Protein AF-A0AAJ1TC57-F1 (afdb_monomer)

InterPro domains:
  IPR005135 Endonuclease/exonuclease/phosphatase [PF03372] (143-406)
  IPR036691 Endonuclease/exonuclease/phosphatase superfamily [G3DSA:3.60.10.10] (138-416)
  IPR036691 Endonuclease/exonuclease/phosphatase superfamily [SSF56219] (134-416)

Sequence (417 aa):
MLIRKRILIPVLLLCLCIMSFSMVGHSFAASPYLSTKKQSYSTGEAIQINFNQGPGNAKDWIGIYRKGAANSPSLDWVYVNGSKTASSGATNGSVTLNGVLEAGTYEIRFFADDGYTKISPDISINVTNQKSPAQSSETVKIMSMNTWNGGANVANGLEKIVNAVRLSGADIVGFQEKAEPVTAIAKRLGWYYYQASHDGGVISKYPIVETFEFEGVGASAARVRLPSGQEVMVASAHLDYRVYSPYLAHFDKKSPKDIIANEERSRGVQTTNILNRLNPYLSANIPVFLLGDFNAPSHLDWVEATKNTHQGYVLDWPVSKKIEQAGMIDSYRAIHPDPAADPGNTWSPVYTYDHPWDTSYPKEPQDRIDFIYSKGRAQATDSKVFMVGSPRPYGQHQNNDWPTDHAAVVSSYTINP

Foldseek 3Di:
DDDDDDDDDDDDDDDDDDDDDPPPPPPPQDFKEKDFPAQEAEFQDKGKMKIAQAPFFLQKKKFKDAPPDALPDGQWMAGPVQHPDRDTGDRIDMHITRGGDDWHKMWMFIDPDPDSDGRYDIRIHTYHNDPLVQLAWDKFKEKAEEQAQVLPLAVVSLVLVLVLCVVLVGFKYWYWRDQVSFVVSCVVVVWDWDRAPGTTTMTGNFDFPDWAHLPPLQKIWTWGQDPSRAIEIEIEGDWDLPPQLLCCVPPVVDDLVVSLVVCCVTLLRSLVSVLVVCVVVLPDLHKYKYWYQSSWFALLQQDPLCCVLSVNDRHHTNNNVVCVVSVWDWLVCVAVVDCVVCVQFFQFLAQAQCRHPPPVDRGDRGGRRTTIIIHHQKDWPDKHFDFDDRAYYPPPRRHPSGSDGTTMMMTMITRHD

Mean predicted aligned error: 13.76 Å

Nearest PDB structures (foldseek):
  6j15-assembly2_D  TM=4.892E-01  e=3.644E-03  Homo sapiens
  4pj8-assembly1_D  TM=5.037E-01  e=9.991E-03  Homo sapiens
  7q60-assembly1_A  TM=5.210E-01  e=1.513E-02  Homo sapiens
  7k0x-assembly2_B  TM=3.144E-01  e=4.569E-04  Monodelphis domestica
  2wbj-assembly2_H  TM=4.606E-01  e=1.138E-01  Homo sapiens

Secondary structure (DSSP, 8-state):
-----------------------------PPPEEE-S-SEEETT--EEEEEES----TT-EEEEEETT--SSS-SEEEETTSSSS-----SSEEEEE---PPSEEEEEEEESTT--SB-SPPEEEEEES--TT----EEEEEEEEE-HHHHTTSTTHHHHHHHHHHHHT-SEEEEES-STHHHHHHHHHT-EEEE-SSS-EEEESS-EEEEEEETTTTEEEEEEE-TTS-EEEEEEEE---SS-HHHHHHTS---HHHHHHHHHHTHHHHHHHHHHHHHHHHTTTS-EEEEEE-SS--TTTSSTTTTTTTTT-----HHHHHHHHTT-EEHHHHH---TTT-----B-SSS-TTS-SSTTSSS---B--EEEEEESSEEEEEEEEE-SS-PPPTTSGGG-SS-SSB-EEEEEEEE--

Solvent-accessible surface area (backbone atoms only — not comparable to full-atom values): 22350 Å² total; per-residue (Å²): 139,85,89,86,84,87,82,84,86,87,88,80,92,77,88,86,78,86,75,86,74,82,75,80,76,77,75,74,75,70,71,27,40,69,49,61,94,66,57,67,45,28,54,60,53,69,47,62,36,35,41,36,55,38,95,35,44,29,40,16,31,41,32,34,33,57,60,92,57,66,82,68,78,60,75,37,63,29,23,55,70,49,34,92,63,70,81,43,45,44,35,59,52,64,35,64,46,72,50,76,46,68,61,46,53,30,30,37,41,35,26,50,65,80,46,75,60,71,60,32,72,66,49,72,35,36,29,32,83,48,54,67,76,66,41,59,67,42,78,50,28,40,29,23,36,52,27,46,66,40,7,71,73,13,68,67,8,54,61,32,48,46,46,50,50,60,73,70,61,47,44,33,38,27,33,21,48,45,12,76,47,44,56,62,40,20,63,77,71,73,34,36,69,46,58,40,98,71,52,4,26,41,36,21,75,42,54,68,77,45,77,44,81,41,83,97,33,43,36,33,34,36,34,33,39,44,95,72,67,49,58,34,39,44,31,22,29,46,38,64,66,72,83,48,50,65,52,38,52,69,70,68,62,50,53,72,70,57,44,53,53,52,42,55,71,46,39,30,48,31,46,52,50,46,49,62,72,41,40,74,49,74,74,35,91,36,28,37,35,49,26,22,39,46,55,46,54,37,36,77,52,34,28,83,87,35,10,77,83,50,74,68,42,63,45,83,29,60,50,44,50,53,43,43,74,73,62,33,42,52,33,52,51,73,68,41,73,47,41,70,84,49,59,64,55,15,36,27,58,17,36,30,51,86,36,36,82,57,76,92,43,92,51,27,80,72,38,35,28,52,44,50,28,35,26,59,40,45,40,71,78,43,47,42,73,44,77,46,83,80,55,38,40,63,98,61,30,44,76,28,68,36,28,39,48,43,38,23,38,40,35,34,26,41,36,49,103

Organism: NCBI:txid1553429

pLDDT: mean 90.59, std 16.25, range [32.47, 98.94]

Radius of gyration: 31.99 Å; Cα contacts (8 Å, |Δi|>4): 986; chains: 1; bounding box: 116×62×80 Å

Structure (mmCIF, N/CA/C/O backbone):
data_AF-A0AAJ1TC57-F1
#
_entry.id   AF-A0AAJ1TC57-F1
#
loop_
_atom_site.group_PDB
_atom_site.id
_atom_site.type_symbol
_atom_site.label_atom_id
_atom_site.label_alt_id
_atom_site.label_comp_id
_atom_site.label_asym_id
_atom_site.label_entity_id
_atom_site.label_seq_id
_atom_site.pdbx_PDB_ins_code
_atom_site.Cartn_x
_atom_site.Cartn_y
_atom_site.Cartn_z
_atom_site.occupancy
_atom_site.B_iso_or_equiv
_atom_site.auth_seq_id
_atom_site.auth_comp_id
_atom_site.auth_asym_id
_atom_site.auth_atom_id
_atom_site.pdbx_PDB_model_num
ATOM 1 N N . MET A 1 1 ? -88.601 22.375 -1.814 1.00 38.97 1 MET A N 1
ATOM 2 C CA . MET A 1 1 ? -88.002 21.665 -0.660 1.00 38.97 1 MET A CA 1
ATOM 3 C C . MET A 1 1 ? -86.482 21.731 -0.818 1.00 38.97 1 MET A C 1
ATOM 5 O O . MET A 1 1 ? -86.034 21.603 -1.946 1.00 38.97 1 MET A O 1
ATOM 9 N N . LEU A 1 2 ? -85.742 21.985 0.272 1.00 36.41 2 LEU A N 1
ATOM 10 C CA . LEU A 1 2 ? -84.289 22.286 0.384 1.00 36.41 2 LEU A CA 1
ATOM 11 C C . LEU A 1 2 ? -83.792 23.734 0.142 1.00 36.41 2 LEU A C 1
ATOM 13 O O . LEU A 1 2 ? -83.091 24.065 -0.805 1.00 36.41 2 LEU A O 1
ATOM 17 N N . ILE A 1 3 ? -84.181 24.587 1.092 1.00 37.28 3 ILE A N 1
ATOM 18 C CA . ILE A 1 3 ? -83.366 25.459 1.971 1.00 37.28 3 ILE A CA 1
ATOM 19 C C . ILE A 1 3 ? -81.871 25.667 1.605 1.00 37.28 3 ILE A C 1
ATOM 21 O O . ILE A 1 3 ? -81.042 24.784 1.803 1.00 37.28 3 ILE A O 1
ATOM 25 N N . ARG A 1 4 ? -81.504 26.920 1.288 1.00 37.66 4 ARG A N 1
ATOM 26 C CA . ARG A 1 4 ? -80.210 27.543 1.640 1.00 37.66 4 ARG A CA 1
ATOM 27 C C . ARG A 1 4 ? -80.501 28.782 2.493 1.00 37.66 4 ARG A C 1
ATOM 29 O O . ARG A 1 4 ? -81.059 29.749 1.986 1.00 37.66 4 ARG A O 1
ATOM 36 N N . LYS A 1 5 ? -80.133 28.766 3.778 1.00 37.69 5 LYS A N 1
ATOM 37 C CA . LYS A 1 5 ? -80.146 29.954 4.649 1.00 37.69 5 LYS A CA 1
ATOM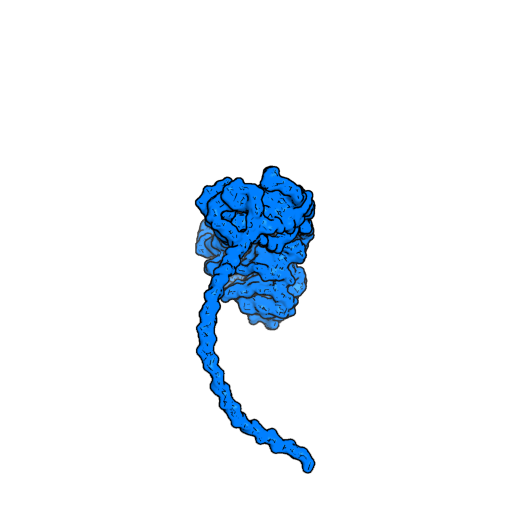 38 C C . LYS A 1 5 ? -78.713 30.450 4.840 1.00 37.69 5 LYS A C 1
ATOM 40 O O . LYS A 1 5 ? -77.884 29.736 5.392 1.00 37.69 5 LYS A O 1
ATOM 45 N N . ARG A 1 6 ? -78.444 31.679 4.396 1.00 43.66 6 ARG A N 1
ATOM 46 C CA . ARG A 1 6 ? -77.379 32.536 4.935 1.00 43.66 6 ARG A CA 1
ATOM 47 C C . ARG A 1 6 ? -78.018 33.399 6.018 1.00 43.66 6 ARG A C 1
ATOM 49 O O . ARG A 1 6 ? -79.058 33.998 5.758 1.00 43.66 6 ARG A O 1
ATOM 56 N N . ILE A 1 7 ? -77.413 33.465 7.198 1.00 38.56 7 ILE A N 1
ATOM 57 C CA . ILE A 1 7 ? -77.763 34.450 8.224 1.00 38.56 7 ILE A CA 1
ATOM 58 C C . ILE A 1 7 ? -76.491 35.222 8.560 1.00 38.56 7 ILE A C 1
ATOM 60 O O . ILE A 1 7 ? -75.453 34.627 8.844 1.00 38.56 7 ILE A O 1
ATOM 64 N N . LEU A 1 8 ? -76.600 36.544 8.430 1.00 36.12 8 LEU A N 1
ATOM 65 C CA . LEU A 1 8 ? -75.604 37.535 8.806 1.00 36.12 8 LEU A CA 1
ATOM 66 C C . LEU A 1 8 ? -75.653 37.816 10.318 1.00 36.12 8 LEU A C 1
ATOM 68 O O . LEU A 1 8 ? -76.685 37.675 10.969 1.00 36.12 8 LEU A O 1
ATOM 72 N N . ILE A 1 9 ? -74.491 38.242 10.798 1.00 39.97 9 ILE A N 1
ATOM 73 C CA . ILE A 1 9 ? -74.049 38.598 12.153 1.00 39.97 9 ILE A CA 1
ATOM 74 C C . ILE A 1 9 ? -74.874 39.756 12.763 1.00 39.97 9 ILE A C 1
ATOM 76 O O . ILE A 1 9 ? -75.404 40.584 12.021 1.00 39.97 9 ILE A O 1
ATOM 80 N N . PRO A 1 10 ? -74.887 39.894 14.104 1.00 38.81 10 PRO A N 1
ATOM 81 C CA . PRO A 1 10 ? -74.367 41.147 14.652 1.00 38.81 10 PRO A CA 1
ATOM 82 C C . PRO A 1 10 ? -73.379 40.967 15.818 1.00 38.81 10 PRO A C 1
ATOM 84 O O . PRO A 1 10 ? -73.418 40.016 16.595 1.00 38.81 10 PRO A O 1
ATOM 87 N N . VAL A 1 11 ? -72.466 41.932 15.858 1.00 40.75 11 VAL A N 1
ATOM 88 C CA . VAL A 1 11 ? -71.322 42.124 16.750 1.00 40.75 11 VAL A CA 1
ATOM 89 C C . VAL A 1 11 ? -71.788 42.563 18.140 1.00 40.75 11 VAL A C 1
ATOM 91 O O . VAL A 1 11 ? -72.642 43.440 18.243 1.00 40.75 11 VAL A O 1
ATOM 94 N N . LEU A 1 12 ? -71.168 42.029 19.198 1.00 34.09 12 LEU A N 1
ATOM 95 C CA . LEU A 1 12 ? -71.231 42.602 20.544 1.00 34.09 12 LEU A CA 1
ATOM 96 C C . LEU A 1 12 ? -69.806 42.794 21.089 1.00 34.09 12 LEU A C 1
ATOM 98 O O . LEU A 1 12 ? -69.028 41.845 21.167 1.00 34.09 12 LEU A O 1
ATOM 102 N N . LEU A 1 13 ? -69.480 44.048 21.418 1.00 38.25 13 LEU A N 1
ATOM 103 C CA . LEU A 1 13 ? -68.258 44.488 22.096 1.00 38.25 13 LEU A CA 1
ATOM 104 C C . LEU A 1 13 ? -68.130 43.821 23.474 1.00 38.25 13 LEU A C 1
ATOM 106 O O . LEU A 1 13 ? -69.089 43.836 24.246 1.00 38.25 13 LEU A O 1
ATOM 110 N N . LEU A 1 14 ? -66.929 43.351 23.826 1.00 35.38 14 LEU A N 1
ATOM 111 C CA . LEU A 1 14 ? -66.587 42.968 25.196 1.00 35.38 14 LEU A CA 1
ATOM 112 C C . LEU A 1 14 ? -65.360 43.759 25.674 1.00 35.38 14 LEU A C 1
ATOM 114 O O . LEU A 1 14 ? -64.296 43.714 25.056 1.00 35.38 14 LEU A O 1
ATOM 118 N N . CYS A 1 15 ? -65.549 44.510 26.762 1.00 33.19 15 CYS A N 1
ATOM 119 C CA . CYS A 1 15 ? -64.542 45.310 27.454 1.00 33.19 15 CYS A CA 1
ATOM 120 C C . CYS A 1 15 ? -63.372 44.458 27.968 1.00 33.19 15 CYS A C 1
ATOM 122 O O . CYS A 1 15 ? -63.565 43.425 28.606 1.00 33.19 15 CYS A O 1
ATOM 124 N N . LEU A 1 16 ? -62.155 44.951 27.737 1.00 32.47 16 LEU A N 1
ATOM 125 C CA . LEU A 1 16 ? -60.902 44.390 28.231 1.00 32.47 16 LEU A CA 1
ATOM 126 C C . LEU A 1 16 ? -60.663 44.860 29.681 1.00 32.47 16 LEU A C 1
ATOM 128 O O . LEU A 1 16 ? -60.354 46.027 29.908 1.00 32.47 16 LEU A O 1
ATOM 132 N N . CYS A 1 17 ? -60.779 43.961 30.661 1.00 32.53 17 CYS A N 1
ATOM 133 C CA . CYS A 1 17 ? -60.208 44.153 31.999 1.00 32.53 17 CYS A CA 1
ATOM 134 C C . CYS A 1 17 ? -58.855 43.435 32.041 1.00 32.53 17 CYS A C 1
ATOM 136 O O . CYS A 1 17 ? -58.798 42.207 32.066 1.00 32.53 17 CYS A O 1
ATOM 138 N N . ILE A 1 18 ? -57.759 44.195 32.032 1.00 38.53 18 ILE A N 1
ATOM 139 C CA . ILE A 1 18 ? -56.409 43.656 32.224 1.00 38.53 18 ILE A CA 1
ATOM 140 C C . ILE A 1 18 ? -56.226 43.404 33.724 1.00 38.53 18 ILE A C 1
ATOM 142 O O . ILE A 1 18 ? -55.980 44.333 34.489 1.00 38.53 18 ILE A O 1
ATOM 146 N N . MET A 1 19 ? -56.357 42.147 34.150 1.00 35.34 19 MET A N 1
ATOM 147 C CA . MET A 1 19 ? -55.805 41.697 35.426 1.00 35.34 19 MET A CA 1
ATOM 148 C C . MET A 1 19 ? -54.345 41.308 35.205 1.00 35.34 19 MET A C 1
ATOM 150 O O . MET A 1 19 ? -54.040 40.305 34.563 1.00 35.34 19 MET A O 1
ATOM 154 N N . SER A 1 20 ? -53.435 42.121 35.732 1.00 37.66 20 SER A N 1
ATOM 155 C CA . SER A 1 20 ? -52.014 41.807 35.824 1.00 37.66 20 SER A CA 1
ATOM 156 C C . SER A 1 20 ? -51.810 40.651 36.807 1.00 37.66 20 SER A C 1
ATOM 158 O O . SER A 1 20 ? -51.774 40.853 38.020 1.00 37.66 20 SER A O 1
ATOM 160 N N . PHE A 1 21 ? -51.689 39.432 36.283 1.00 35.97 21 PHE A N 1
ATOM 161 C CA . PHE A 1 21 ? -51.152 38.296 37.024 1.00 35.97 21 PHE A CA 1
ATOM 162 C C . PHE A 1 21 ? -49.625 38.407 37.023 1.00 35.97 21 PHE A C 1
ATOM 164 O O . PHE A 1 21 ? -48.978 38.177 36.001 1.00 35.97 21 PHE A O 1
ATOM 171 N N . SER A 1 22 ? -49.035 38.755 38.166 1.00 39.66 22 SER A N 1
ATOM 172 C CA . SER A 1 22 ? -47.606 38.547 38.392 1.00 39.66 22 SER A CA 1
ATOM 173 C C . SER A 1 22 ? -47.352 37.041 38.446 1.00 39.66 22 SER A C 1
ATOM 175 O O . SER A 1 22 ? -47.499 36.417 39.496 1.00 39.66 22 SER A O 1
ATOM 177 N N . MET A 1 23 ? -46.999 36.430 37.312 1.00 36.94 23 MET A N 1
ATOM 178 C CA . MET A 1 23 ? -46.372 35.113 37.335 1.00 36.94 23 MET A CA 1
ATOM 179 C C . MET A 1 23 ? -45.005 35.272 37.993 1.00 36.94 23 MET A C 1
ATOM 181 O O . MET A 1 23 ? -44.062 35.773 37.384 1.00 36.94 23 MET A O 1
ATOM 185 N N . VAL A 1 24 ? -44.892 34.834 39.244 1.00 40.16 24 VAL A N 1
ATOM 186 C CA . VAL A 1 24 ? -43.593 34.483 39.812 1.00 40.16 24 VAL A CA 1
ATOM 187 C C . VAL A 1 24 ? -43.104 33.281 39.011 1.00 40.16 24 VAL A C 1
ATOM 189 O O . VAL A 1 24 ? -43.486 32.141 39.279 1.00 40.16 24 VAL A O 1
ATOM 192 N N . GLY A 1 25 ? -42.307 33.550 37.979 1.00 34.84 25 GLY A N 1
ATOM 193 C CA . GLY A 1 25 ? -41.521 32.533 37.305 1.00 34.84 25 GLY A CA 1
ATOM 194 C C . GLY A 1 25 ? -40.562 31.940 38.324 1.00 34.84 25 GLY A C 1
ATOM 195 O O . GLY A 1 25 ? -39.490 32.486 38.566 1.00 34.84 25 GLY A O 1
ATOM 196 N N . HIS A 1 26 ? -40.957 30.836 38.953 1.00 35.66 26 HIS A N 1
ATOM 197 C CA . HIS A 1 26 ? -40.006 29.977 39.633 1.00 35.66 26 HIS A CA 1
ATOM 198 C C . HIS A 1 26 ? -39.136 29.377 38.532 1.00 35.66 26 HIS A C 1
ATOM 200 O O . HIS A 1 26 ? -39.525 28.419 37.866 1.00 35.66 26 HIS A O 1
ATOM 206 N N . SER A 1 27 ? -37.979 29.992 38.287 1.00 39.09 27 SER A N 1
ATOM 207 C CA . SER A 1 27 ? -36.900 29.334 37.566 1.00 39.09 27 SER A CA 1
ATOM 208 C C . SER A 1 27 ? -36.564 28.079 38.361 1.00 39.09 27 SER A C 1
ATOM 210 O O . SER A 1 27 ? -35.927 28.166 39.410 1.00 39.09 27 SER A O 1
ATOM 212 N N . PHE A 1 28 ? -37.016 26.915 37.899 1.00 43.03 28 PHE A N 1
ATOM 213 C CA . PHE A 1 28 ? -36.450 25.660 38.363 1.00 43.03 28 PHE A CA 1
ATOM 214 C C . PHE A 1 28 ? -34.980 25.696 37.956 1.00 43.03 28 PHE A C 1
ATOM 216 O O . PHE A 1 28 ? -34.660 25.578 36.773 1.00 43.03 28 PHE A O 1
ATOM 223 N N . ALA A 1 29 ? -34.086 25.943 38.915 1.00 55.50 29 ALA A N 1
ATOM 224 C CA . ALA A 1 29 ? -32.670 25.714 38.697 1.00 55.50 29 ALA A CA 1
ATOM 225 C C . ALA A 1 29 ? -32.538 24.253 38.259 1.00 55.50 29 ALA A C 1
ATOM 227 O O . ALA A 1 29 ? -32.928 23.336 38.988 1.00 55.50 29 ALA A O 1
ATOM 228 N N . ALA A 1 30 ? -32.110 24.051 37.018 1.00 70.25 30 ALA A N 1
ATOM 229 C CA . ALA A 1 30 ? -32.010 22.724 36.450 1.00 70.25 30 ALA A CA 1
ATOM 230 C C . ALA A 1 30 ? -30.988 21.916 37.271 1.00 70.25 30 ALA A C 1
ATOM 232 O O . ALA A 1 30 ? -29.921 22.426 37.614 1.00 70.25 30 ALA A O 1
ATOM 233 N N . SER A 1 31 ? -31.375 20.715 37.701 1.00 86.06 31 SER A N 1
ATOM 234 C CA . SER A 1 31 ? -30.607 19.941 38.681 1.00 86.06 31 SER A CA 1
ATOM 235 C C . SER A 1 31 ? -29.392 19.263 38.037 1.00 86.06 31 SER A C 1
ATOM 237 O O . SER A 1 31 ? -29.520 18.777 36.911 1.00 86.06 31 SER A O 1
ATOM 239 N N . PRO A 1 32 ? -28.247 19.158 38.742 1.00 96.06 32 PRO A N 1
ATOM 240 C CA . PRO A 1 32 ? -27.072 18.477 38.216 1.00 96.06 32 PRO A CA 1
ATOM 241 C C . PRO A 1 32 ? -27.386 17.048 37.772 1.00 96.06 32 PRO A C 1
ATOM 243 O O . PRO A 1 32 ? -28.088 16.300 38.461 1.00 96.06 32 PRO A O 1
ATOM 246 N N . TYR A 1 33 ? -26.821 16.637 36.641 1.00 95.50 33 TYR A N 1
ATOM 247 C CA . TYR A 1 33 ? -26.946 15.266 36.162 1.00 95.50 33 TYR A CA 1
ATOM 248 C C . TYR A 1 33 ? -25.698 14.799 35.423 1.00 95.50 33 TYR A C 1
ATOM 250 O O . TYR A 1 33 ? -24.926 15.583 34.863 1.00 95.50 33 TYR A O 1
ATOM 258 N N . LEU A 1 34 ? -25.527 13.481 35.415 1.00 97.00 34 LEU A N 1
ATOM 259 C CA . LEU A 1 34 ? -24.469 12.797 34.695 1.00 97.00 34 LEU A CA 1
ATOM 260 C C . LEU A 1 34 ? -25.053 12.068 33.477 1.00 97.00 34 LEU A C 1
ATOM 262 O O . LEU A 1 34 ? -26.206 11.637 33.488 1.00 97.00 34 LEU A O 1
ATOM 266 N N . SER A 1 35 ? -24.239 11.853 32.444 1.00 93.44 35 SER A N 1
ATOM 267 C CA . SER A 1 35 ? -24.543 10.906 31.362 1.00 93.44 35 SER A CA 1
ATOM 268 C C . SER A 1 35 ? -23.292 10.178 30.869 1.00 93.44 35 SER A C 1
ATOM 270 O O . SER A 1 35 ? -22.166 10.643 31.045 1.00 93.44 35 SER A O 1
ATOM 272 N N . THR A 1 36 ? -23.494 9.027 30.231 1.00 91.06 36 THR A N 1
ATOM 273 C CA . THR A 1 36 ? -22.438 8.239 29.588 1.00 91.06 36 THR A CA 1
ATOM 274 C C . THR A 1 36 ? -22.924 7.684 28.251 1.00 91.06 36 THR A C 1
ATOM 276 O O . THR A 1 36 ? -24.117 7.448 28.065 1.00 91.06 36 THR A O 1
ATOM 279 N N . LYS A 1 37 ? -21.995 7.459 27.316 1.00 84.38 37 LYS A N 1
ATOM 280 C CA . LYS A 1 37 ? -22.277 6.838 26.012 1.00 84.38 37 LYS A CA 1
ATOM 281 C C . LYS A 1 37 ? -22.441 5.316 26.092 1.00 84.38 37 LYS A C 1
ATOM 283 O O . LYS A 1 37 ? -23.010 4.732 25.176 1.00 84.38 37 LYS A O 1
ATOM 288 N N . LYS A 1 38 ? -21.920 4.671 27.143 1.00 83.56 38 LYS A N 1
ATOM 289 C CA . LYS A 1 38 ? -21.912 3.209 27.309 1.00 83.56 38 LYS A CA 1
ATOM 290 C C . LYS A 1 38 ? -22.378 2.826 28.713 1.00 83.56 38 LYS A C 1
ATOM 292 O O . LYS A 1 38 ? -22.024 3.486 29.680 1.00 83.56 38 LYS A O 1
ATOM 297 N N . GLN A 1 39 ? -23.137 1.737 28.830 1.00 86.94 39 GLN A N 1
ATOM 298 C CA . GLN A 1 39 ? -23.565 1.175 30.125 1.00 86.94 39 GLN A CA 1
ATOM 299 C C . GLN A 1 39 ? -22.791 -0.092 30.524 1.00 86.94 39 GLN A C 1
ATOM 301 O O . GLN A 1 39 ? -22.949 -0.575 31.645 1.00 86.94 39 GLN A O 1
ATOM 306 N N . SER A 1 40 ? -21.933 -0.604 29.638 1.00 88.94 40 SER A N 1
ATOM 307 C CA . SER A 1 40 ? -21.059 -1.751 29.887 1.00 88.94 40 SER A CA 1
ATOM 308 C C . SER A 1 40 ? -19.637 -1.444 29.423 1.00 88.94 40 SER A C 1
ATOM 310 O O . SER A 1 40 ? -19.459 -0.894 28.336 1.00 88.94 40 SER A O 1
ATOM 312 N N . TYR A 1 41 ? -18.657 -1.820 30.242 1.00 87.81 41 TYR A N 1
ATOM 313 C CA . TYR A 1 41 ? -17.227 -1.589 30.045 1.00 87.81 41 TYR A CA 1
ATOM 314 C C . TYR A 1 41 ? -16.429 -2.867 30.316 1.00 87.81 41 TYR A C 1
ATOM 316 O O . TYR A 1 41 ? -16.856 -3.751 31.069 1.00 87.81 41 TYR A O 1
ATOM 324 N N . SER A 1 42 ? -15.248 -2.949 29.719 1.00 82.56 42 SER A N 1
ATOM 325 C CA . SER A 1 42 ? -14.271 -4.000 30.021 1.00 82.56 42 SER A CA 1
ATOM 326 C C . SER A 1 42 ? -13.428 -3.625 31.242 1.00 82.56 42 SER A C 1
ATOM 328 O O . SER A 1 42 ? -13.181 -2.442 31.484 1.00 82.56 42 SER A O 1
ATOM 330 N N . THR A 1 43 ? -12.917 -4.604 31.992 1.00 82.31 43 THR A N 1
ATOM 331 C CA . THR A 1 43 ? -11.880 -4.343 33.008 1.00 82.31 43 THR A CA 1
ATOM 332 C C . THR A 1 43 ? -10.706 -3.565 32.393 1.00 82.31 43 THR A C 1
ATOM 334 O O . THR A 1 43 ? -10.106 -4.011 31.416 1.00 82.31 43 THR A O 1
ATOM 337 N N . GLY A 1 44 ? -10.387 -2.396 32.963 1.00 78.69 44 GLY A N 1
ATOM 338 C CA . GLY A 1 44 ? -9.315 -1.504 32.497 1.00 78.69 44 GLY A CA 1
ATOM 339 C C . GLY A 1 44 ? -9.692 -0.548 31.354 1.00 78.69 44 GLY A C 1
ATOM 340 O O . GLY A 1 44 ? -8.861 0.266 30.960 1.00 78.69 44 GLY A O 1
ATOM 341 N N . GLU A 1 45 ? -10.918 -0.610 30.821 1.00 83.75 45 GLU A N 1
ATOM 342 C CA . GLU A 1 45 ? -11.420 0.385 29.866 1.00 83.75 45 GLU A CA 1
ATOM 343 C C . GLU A 1 45 ? -11.683 1.721 30.577 1.00 83.75 45 GLU A C 1
ATOM 345 O O . GLU A 1 45 ? -12.346 1.762 31.612 1.00 83.75 45 GLU A O 1
ATOM 350 N N . ALA A 1 46 ? -11.189 2.821 30.005 1.00 88.75 46 ALA A N 1
ATOM 351 C CA . ALA A 1 46 ? -11.422 4.158 30.538 1.00 88.75 46 ALA A CA 1
ATOM 352 C C . ALA A 1 46 ? -12.902 4.564 30.410 1.00 88.75 46 ALA A C 1
ATOM 354 O O . ALA A 1 46 ? -13.532 4.405 29.360 1.00 88.75 46 ALA A O 1
ATOM 355 N N . ILE A 1 47 ? -13.459 5.133 31.478 1.00 93.69 47 ILE A N 1
ATOM 356 C CA . ILE A 1 47 ? -14.879 5.478 31.573 1.00 93.69 47 ILE A CA 1
ATOM 357 C C . ILE A 1 47 ? -15.036 6.992 31.407 1.00 93.69 47 ILE A C 1
ATOM 359 O O . ILE A 1 47 ? -14.736 7.762 32.320 1.00 93.69 47 ILE A O 1
ATOM 363 N N . GLN A 1 48 ? -15.524 7.423 30.239 1.00 94.94 48 GLN A N 1
ATOM 364 C CA . GLN A 1 48 ? -15.848 8.827 29.964 1.00 94.94 48 GLN A CA 1
ATOM 365 C C . GLN A 1 48 ? -17.252 9.180 30.468 1.00 94.94 48 GLN A C 1
ATOM 367 O O . GLN A 1 48 ? -18.231 8.548 30.064 1.00 94.94 48 GLN A O 1
ATOM 372 N N . ILE A 1 49 ? -17.349 10.229 31.286 1.00 97.25 49 ILE A N 1
ATOM 373 C CA . ILE A 1 49 ? -18.590 10.721 31.892 1.00 97.25 49 ILE A CA 1
ATOM 374 C C . ILE A 1 49 ? -18.789 12.184 31.548 1.00 97.25 49 ILE A C 1
ATOM 376 O O . ILE A 1 49 ? -17.871 12.987 31.680 1.00 97.25 49 ILE A O 1
ATOM 380 N N . ASN A 1 50 ? -19.999 12.537 31.131 1.00 97.19 50 ASN A N 1
ATOM 381 C CA . ASN A 1 50 ? -20.401 13.923 30.949 1.00 97.19 50 ASN A CA 1
ATOM 382 C C . ASN A 1 50 ? -21.164 14.384 32.184 1.00 97.19 50 ASN A C 1
ATOM 384 O O . ASN A 1 50 ? -22.069 13.683 32.641 1.00 97.19 50 ASN A O 1
ATOM 388 N N . PHE A 1 51 ? -20.843 15.570 32.680 1.00 97.06 51 PHE A N 1
ATOM 389 C CA . PHE A 1 51 ? -21.580 16.232 33.747 1.00 97.06 51 PHE A CA 1
ATOM 390 C C . PHE A 1 51 ? -22.188 17.519 33.215 1.00 97.06 51 PHE A C 1
ATOM 392 O O . PHE A 1 51 ? -21.594 18.206 32.384 1.00 97.06 51 PHE A O 1
ATOM 399 N N . ASN A 1 52 ? -23.389 17.828 33.685 1.00 96.56 52 ASN A N 1
ATOM 400 C CA . ASN A 1 52 ? -24.125 19.006 33.269 1.00 96.56 52 ASN A CA 1
ATOM 401 C C . ASN A 1 52 ? -24.788 19.653 34.477 1.00 96.56 52 ASN A C 1
ATOM 403 O O . ASN A 1 52 ? -25.202 18.959 35.409 1.00 96.56 52 ASN A O 1
ATOM 407 N N . GLN A 1 53 ? -24.917 20.976 34.416 1.00 95.50 53 GLN A N 1
ATOM 408 C CA . GLN A 1 53 ? -25.598 21.796 35.418 1.00 95.50 53 GLN A CA 1
ATOM 409 C C . GLN A 1 53 ? -25.048 21.600 36.843 1.00 95.50 53 GLN A C 1
ATOM 411 O O . GLN A 1 53 ? -25.776 21.738 37.819 1.00 95.50 53 GLN A O 1
ATOM 416 N N . GLY A 1 54 ? -23.758 21.269 36.962 1.00 94.31 54 GLY A N 1
ATOM 417 C CA . GLY A 1 54 ? -23.055 21.192 38.238 1.00 94.31 54 GLY A CA 1
ATOM 418 C C . GLY A 1 54 ? -22.882 22.574 38.890 1.00 94.31 54 GLY A C 1
ATOM 419 O O . GLY A 1 54 ? -22.973 23.586 38.190 1.00 94.31 54 GLY A O 1
ATOM 420 N N . PRO A 1 55 ? -22.601 22.638 40.204 1.00 95.12 55 PRO A N 1
ATOM 421 C CA . PRO A 1 55 ? -22.418 23.896 40.936 1.00 95.12 55 PRO A CA 1
ATOM 422 C C . PRO A 1 55 ? -21.279 24.771 40.397 1.00 95.12 55 PRO A C 1
ATOM 424 O O . PRO A 1 55 ? -21.361 25.995 40.460 1.00 95.12 55 PRO A O 1
ATOM 427 N N . GLY A 1 56 ? -20.240 24.151 39.830 1.00 94.31 56 GLY A N 1
ATOM 428 C CA . GLY A 1 56 ? -19.120 24.852 39.214 1.00 94.31 56 GLY A CA 1
ATOM 429 C C . GLY A 1 56 ? -18.001 25.202 40.188 1.00 94.31 56 GLY A C 1
ATOM 430 O O . GLY A 1 56 ? -17.188 26.070 39.874 1.00 94.31 56 GLY A O 1
ATOM 431 N N . ASN A 1 57 ? -17.919 24.536 41.343 1.00 97.12 57 ASN A N 1
ATOM 432 C CA . ASN A 1 57 ? -16.784 24.699 42.248 1.00 97.12 57 ASN A CA 1
ATOM 433 C C . ASN A 1 57 ? -15.567 23.946 41.698 1.00 97.12 57 ASN A C 1
ATOM 435 O O . ASN A 1 57 ? -15.693 22.887 41.084 1.00 97.12 57 ASN A O 1
ATOM 439 N N . ALA A 1 58 ? -14.358 24.442 41.977 1.00 96.31 58 ALA A N 1
ATOM 440 C CA . ALA A 1 58 ? -13.119 23.756 41.584 1.00 96.31 58 ALA A CA 1
ATOM 441 C C . ALA A 1 58 ? -12.950 22.374 42.234 1.00 96.31 58 ALA A C 1
ATOM 443 O O . ALA A 1 58 ? -12.199 21.539 41.733 1.00 96.31 58 ALA A O 1
ATOM 444 N N . LYS A 1 59 ? -13.654 22.159 43.346 1.00 97.56 59 LYS A N 1
ATOM 445 C CA . LYS A 1 59 ? -13.648 20.945 44.158 1.00 97.56 59 LYS A CA 1
ATOM 446 C C . LYS A 1 59 ? -14.881 20.065 43.946 1.00 97.56 59 LYS A C 1
ATOM 448 O O . LYS A 1 59 ? -15.078 19.109 44.686 1.00 97.56 59 LYS A O 1
ATOM 453 N N . ASP A 1 60 ? -15.722 20.363 42.956 1.00 98.06 60 ASP A N 1
ATOM 454 C CA . ASP A 1 60 ? -16.762 19.421 42.539 1.00 98.06 60 ASP A CA 1
ATOM 455 C C . ASP A 1 60 ? -16.091 18.190 41.920 1.00 98.06 60 ASP A C 1
ATOM 457 O O . ASP A 1 60 ? -15.123 18.318 41.162 1.00 98.06 60 ASP A O 1
ATOM 461 N N . TRP A 1 61 ? -16.575 16.992 42.240 1.00 98.38 61 TRP A N 1
ATOM 462 C CA . TRP A 1 61 ? -15.878 15.759 41.882 1.00 98.38 61 TRP A CA 1
ATOM 463 C C . TRP A 1 61 ? -16.818 14.598 41.586 1.00 98.38 61 TRP A C 1
ATOM 465 O O . TRP A 1 61 ? -17.923 14.486 42.118 1.00 98.38 61 TRP A O 1
ATOM 475 N N . ILE A 1 62 ? -16.358 13.715 40.704 1.00 98.44 62 ILE A N 1
ATOM 476 C CA . ILE A 1 62 ? -17.079 12.531 40.244 1.00 98.44 62 ILE A CA 1
ATOM 477 C C . ILE A 1 62 ? -16.293 11.307 40.686 1.00 98.44 62 ILE A C 1
ATOM 479 O O . ILE A 1 62 ? -15.091 11.220 40.442 1.00 98.44 62 ILE A O 1
ATOM 483 N N . GLY A 1 63 ? -16.973 10.363 41.332 1.00 97.31 63 GLY A N 1
ATOM 484 C CA . GLY A 1 63 ? -16.376 9.124 41.827 1.00 97.31 63 GLY A CA 1
ATOM 485 C C . GLY A 1 63 ? -17.132 7.884 41.370 1.00 97.31 63 GLY A C 1
ATOM 486 O O . GLY A 1 63 ? -18.334 7.946 41.098 1.00 97.31 63 GLY A O 1
ATOM 487 N N . ILE A 1 64 ? -16.430 6.752 41.328 1.00 97.44 64 ILE A N 1
ATOM 488 C CA . ILE A 1 64 ? -16.996 5.434 41.024 1.00 97.44 64 ILE A CA 1
ATOM 489 C C . ILE A 1 64 ? -16.919 4.492 42.229 1.00 97.44 64 ILE A C 1
ATOM 491 O O . ILE A 1 64 ? -15.913 4.429 42.939 1.00 97.44 64 ILE A O 1
ATOM 495 N N . TYR A 1 65 ? -18.005 3.752 42.445 1.00 97.25 65 TYR A N 1
ATOM 496 C CA . TYR A 1 65 ? -18.231 2.889 43.603 1.00 97.25 65 TYR A CA 1
ATOM 497 C C . TYR A 1 65 ? -18.825 1.558 43.156 1.00 97.25 65 TYR A C 1
ATOM 499 O O . TYR A 1 65 ? -19.528 1.505 42.147 1.00 97.25 65 TYR A O 1
ATOM 507 N N . ARG A 1 66 ? -18.615 0.482 43.925 1.00 96.31 66 ARG A N 1
ATOM 508 C CA . ARG A 1 66 ? -19.453 -0.717 43.756 1.00 96.31 66 ARG A CA 1
ATOM 509 C C . ARG A 1 66 ? -20.910 -0.348 44.034 1.00 96.31 66 ARG A C 1
ATOM 511 O O . ARG A 1 66 ? -21.182 0.448 44.934 1.00 96.31 66 ARG A O 1
ATOM 518 N N . LYS A 1 67 ? -21.837 -0.944 43.284 1.00 96.06 67 LYS A N 1
ATOM 519 C CA . LYS A 1 67 ? -23.273 -0.716 43.468 1.00 96.06 67 LYS A CA 1
ATOM 520 C C . LYS A 1 67 ? -23.679 -0.937 44.928 1.00 96.06 67 LYS A C 1
ATOM 522 O O . LYS A 1 67 ? -23.393 -1.991 45.494 1.00 96.06 67 LYS A O 1
ATOM 527 N N . GLY A 1 68 ? -24.340 0.056 45.522 1.00 93.69 68 GLY A N 1
ATOM 528 C CA . GLY A 1 68 ? -24.801 0.009 46.912 1.00 93.69 68 GLY A CA 1
ATOM 529 C C . GLY A 1 68 ? -23.731 0.277 47.980 1.00 93.69 68 GLY A C 1
ATOM 530 O O . GLY A 1 68 ? -24.052 0.240 49.164 1.00 93.69 68 GLY A O 1
ATOM 531 N N . ALA A 1 69 ? -22.478 0.567 47.609 1.00 95.50 69 ALA A N 1
ATOM 532 C CA . ALA A 1 69 ? -21.439 0.921 48.578 1.00 95.50 69 ALA A CA 1
ATOM 533 C C . ALA A 1 69 ? -21.673 2.311 49.202 1.00 95.50 69 ALA A C 1
ATOM 535 O O . ALA A 1 69 ? -22.337 3.168 48.612 1.00 95.50 69 ALA A O 1
ATOM 536 N N . ALA A 1 70 ? -21.077 2.564 50.372 1.00 95.94 70 ALA A N 1
ATOM 537 C CA . ALA A 1 70 ? -21.055 3.891 50.993 1.00 95.94 70 ALA A CA 1
ATOM 538 C C . ALA A 1 70 ? -20.350 4.933 50.098 1.00 95.94 70 ALA A C 1
ATOM 540 O O . ALA A 1 70 ? -19.624 4.577 49.172 1.00 95.94 70 ALA A O 1
ATOM 541 N N . ASN A 1 71 ? -20.548 6.228 50.368 1.00 93.69 71 ASN A N 1
ATOM 542 C CA . ASN A 1 71 ? -19.926 7.309 49.584 1.00 93.69 71 ASN A CA 1
ATOM 543 C C . ASN A 1 71 ? -18.419 7.482 49.854 1.00 93.69 71 ASN A C 1
ATOM 545 O O . ASN A 1 71 ? -17.807 8.359 49.265 1.00 93.69 71 ASN A O 1
ATOM 549 N N . SER A 1 72 ? -17.803 6.677 50.723 1.00 89.38 72 SER A N 1
ATOM 550 C CA . SER A 1 72 ? -16.360 6.713 50.971 1.00 89.38 72 SER A CA 1
ATOM 551 C C . SER A 1 72 ? -15.852 5.344 51.456 1.00 89.38 72 SER A C 1
ATOM 553 O O . SER A 1 72 ? -16.544 4.721 52.269 1.00 89.38 72 SER A O 1
ATOM 555 N N . PRO A 1 73 ? -14.674 4.869 50.996 1.00 91.31 73 PRO A N 1
ATOM 556 C CA . PRO A 1 73 ? -13.842 5.454 49.936 1.00 91.31 73 PRO A CA 1
ATOM 557 C C . PRO A 1 73 ? -14.385 5.163 48.523 1.00 91.31 73 PRO A C 1
ATOM 559 O O . PRO A 1 73 ? -15.084 4.172 48.302 1.00 91.31 73 PRO A O 1
ATOM 562 N N . SER A 1 74 ? -14.043 6.018 47.555 1.00 94.25 74 SER A N 1
ATOM 563 C CA . SER A 1 74 ? -14.252 5.747 46.125 1.00 94.25 74 SER A CA 1
ATOM 564 C C . SER A 1 74 ? -13.181 4.801 45.577 1.00 94.25 74 SER A C 1
ATOM 566 O O . SER A 1 74 ? -12.079 4.708 46.118 1.00 94.25 74 SER A O 1
ATOM 568 N N . LEU A 1 75 ? -13.502 4.090 44.493 1.00 94.56 75 LEU A N 1
ATOM 569 C CA . LEU A 1 75 ? -12.556 3.202 43.804 1.00 94.56 75 LEU A CA 1
ATOM 570 C C . LEU A 1 75 ? -11.667 3.969 42.820 1.00 94.56 75 LEU A C 1
ATOM 572 O O . LEU A 1 75 ? -10.490 3.663 42.670 1.00 94.56 75 LEU A O 1
ATOM 576 N N . ASP A 1 76 ? -12.238 4.979 42.167 1.00 96.69 76 ASP A N 1
ATOM 577 C CA . ASP A 1 76 ? -11.535 6.026 41.432 1.00 96.69 76 ASP A CA 1
ATOM 578 C C . ASP A 1 76 ? -12.390 7.301 41.461 1.00 96.69 76 ASP A C 1
ATOM 580 O O . ASP A 1 76 ? -13.593 7.253 41.739 1.00 96.69 76 ASP A O 1
ATOM 584 N N . TRP A 1 77 ? -11.770 8.450 41.216 1.00 97.69 77 TRP A N 1
ATOM 585 C CA . TRP A 1 77 ? -12.438 9.748 41.254 1.00 97.69 77 TRP A CA 1
ATOM 586 C C . TRP A 1 77 ? -11.638 10.834 40.538 1.00 97.69 77 TRP A C 1
ATOM 588 O O . TRP A 1 77 ? -10.422 10.752 40.456 1.00 97.69 77 TRP A O 1
ATOM 598 N N . VAL A 1 78 ? -12.275 11.897 40.076 1.00 97.31 78 VAL A N 1
ATOM 599 C CA . VAL A 1 78 ? -11.583 13.093 39.570 1.00 97.31 78 VAL A CA 1
ATOM 600 C C . VAL A 1 78 ? -12.409 14.330 39.890 1.00 97.31 78 VAL A C 1
ATOM 602 O O . VAL A 1 78 ? -13.636 14.247 39.962 1.00 97.31 78 VAL A O 1
ATOM 605 N N . TYR A 1 79 ? -11.754 15.477 40.065 1.00 9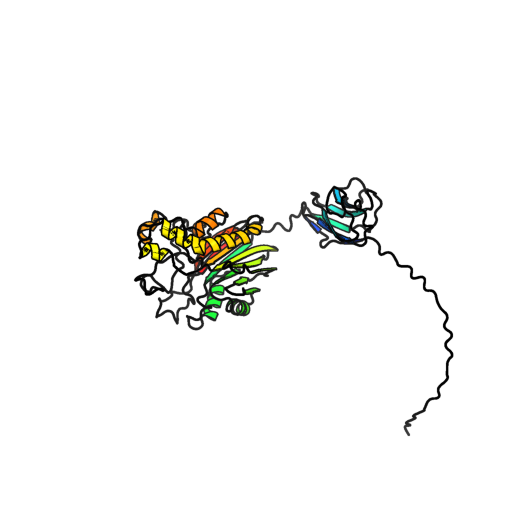8.38 79 TYR A N 1
ATOM 606 C CA . TYR A 1 79 ? -12.453 16.760 40.049 1.00 98.38 79 TYR A CA 1
ATOM 607 C C . TYR A 1 79 ? -13.027 17.031 38.655 1.00 98.38 79 TYR A C 1
ATOM 609 O O . TYR A 1 79 ? -12.588 16.445 37.663 1.00 98.38 79 TYR A O 1
ATOM 617 N N . VAL A 1 80 ? -13.988 17.950 38.554 1.00 97.12 80 VAL A N 1
ATOM 618 C CA . VAL A 1 80 ? -14.625 18.340 37.279 1.00 97.12 80 VAL A CA 1
ATOM 619 C C . VAL A 1 80 ? -13.644 18.890 36.234 1.00 97.12 80 VAL A C 1
ATOM 621 O O . VAL A 1 80 ? -13.960 18.888 35.047 1.00 97.12 80 VAL A O 1
ATOM 624 N N . ASN A 1 81 ? -12.433 19.289 36.641 1.00 93.62 81 ASN A N 1
ATOM 625 C CA . ASN A 1 81 ? -11.329 19.626 35.733 1.00 93.62 81 ASN A CA 1
ATOM 626 C C . ASN A 1 81 ? -10.596 18.400 35.140 1.00 93.62 81 ASN A C 1
ATOM 628 O O . ASN A 1 81 ? -9.633 18.565 34.395 1.00 93.62 81 ASN A O 1
ATOM 632 N N . GLY A 1 82 ? -11.010 17.178 35.489 1.00 94.19 82 GLY A N 1
ATOM 633 C CA . GLY A 1 82 ? -10.434 15.923 35.004 1.00 94.19 82 GLY A CA 1
ATOM 634 C C . GLY A 1 82 ? -9.157 15.473 35.720 1.00 94.19 82 GLY A C 1
ATOM 635 O O . GLY A 1 82 ? -8.492 14.560 35.239 1.00 94.19 82 GLY A O 1
ATOM 636 N N . SER A 1 83 ? -8.794 16.085 36.851 1.00 93.44 83 SER A N 1
ATOM 637 C CA . SER A 1 83 ? -7.557 15.774 37.578 1.00 93.44 83 SER A CA 1
ATOM 638 C C . SER A 1 83 ? -7.800 15.448 39.056 1.00 93.44 83 SER A C 1
ATOM 640 O O . SER A 1 83 ? -8.908 15.578 39.572 1.00 93.44 83 SER A O 1
ATOM 642 N N . LYS A 1 84 ? -6.740 15.033 39.760 1.00 95.50 84 LYS A N 1
ATOM 643 C CA . LYS A 1 84 ? -6.747 14.812 41.219 1.00 95.50 84 LYS A CA 1
ATOM 644 C C . LYS A 1 84 ? -6.419 16.083 42.020 1.00 95.50 84 LYS A C 1
ATOM 646 O O . LYS A 1 84 ? -6.338 16.023 43.243 1.00 95.50 84 LYS A O 1
ATOM 651 N N . THR A 1 85 ? -6.247 17.223 41.347 1.00 94.69 85 THR A N 1
ATOM 652 C CA . THR A 1 85 ? -5.930 18.518 41.962 1.00 94.69 85 THR A CA 1
ATOM 653 C C . THR A 1 85 ? -6.989 19.541 41.569 1.00 94.69 85 THR A C 1
ATOM 655 O O . THR A 1 85 ? -7.153 19.850 40.392 1.00 94.69 85 THR A O 1
ATOM 658 N N . ALA A 1 86 ? -7.701 20.102 42.543 1.00 93.75 86 ALA A N 1
ATOM 659 C CA . ALA A 1 86 ? -8.714 21.120 42.284 1.00 93.75 86 ALA A CA 1
ATOM 660 C C . ALA A 1 86 ? -8.045 22.423 41.812 1.00 93.75 86 ALA A C 1
ATOM 662 O O . ALA A 1 86 ? -7.372 23.091 42.596 1.00 93.75 86 ALA A O 1
ATOM 663 N N . SER A 1 87 ? -8.203 22.777 40.532 1.00 91.00 87 SER A N 1
ATOM 664 C CA . SER A 1 87 ? -7.630 24.008 39.955 1.00 91.00 87 SER A CA 1
ATOM 665 C C . SER A 1 87 ? -8.662 24.914 39.285 1.00 91.00 87 SER A C 1
ATOM 667 O O . SER A 1 87 ? -8.513 26.133 39.315 1.00 91.00 87 SER A O 1
ATOM 669 N N . SER A 1 88 ? -9.721 24.345 38.711 1.00 92.31 88 SER A N 1
ATOM 670 C CA . SER A 1 88 ? -10.792 25.090 38.053 1.00 92.31 88 SER A CA 1
ATOM 671 C C . SER A 1 88 ? -12.121 24.353 38.186 1.00 92.31 88 SER A C 1
ATOM 673 O O . SER A 1 88 ? -12.171 23.125 38.164 1.00 92.31 88 SER A O 1
ATOM 675 N N . GLY A 1 89 ? -13.198 25.114 38.369 1.00 94.81 89 GLY A N 1
ATOM 676 C CA . GLY A 1 89 ? -14.558 24.589 38.415 1.00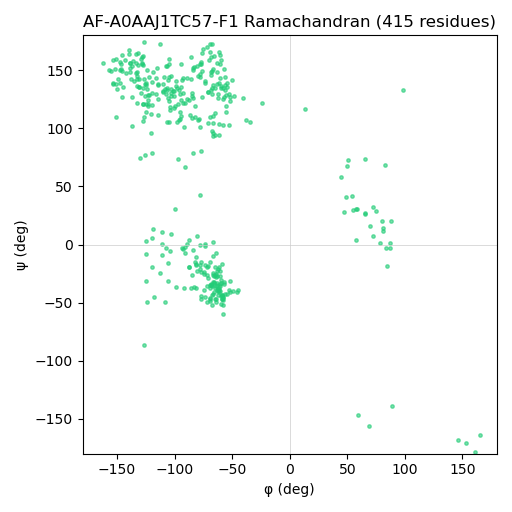 94.81 89 GLY A CA 1
ATOM 677 C C . GLY A 1 89 ? -15.233 24.659 37.052 1.00 94.81 89 GLY A C 1
ATOM 678 O O . GLY A 1 89 ? -14.873 25.482 36.209 1.00 94.81 89 GLY A O 1
ATOM 679 N N . ALA A 1 90 ? -16.217 23.794 36.833 1.00 94.88 90 ALA A N 1
ATOM 680 C CA . ALA A 1 90 ? -17.009 23.775 35.613 1.00 94.88 90 ALA A CA 1
ATOM 681 C C . ALA A 1 90 ? -18.437 23.331 35.925 1.00 94.88 90 ALA A C 1
ATOM 683 O O . ALA A 1 90 ? -18.654 22.399 36.696 1.00 94.88 90 ALA A O 1
ATOM 684 N N . THR A 1 91 ? -19.416 23.986 35.303 1.00 95.81 91 THR A N 1
ATOM 685 C CA . THR A 1 91 ? -20.830 23.606 35.430 1.00 95.81 91 THR A CA 1
ATOM 686 C C . THR A 1 91 ? -21.213 22.510 34.437 1.00 95.81 91 THR A C 1
ATOM 688 O O . THR A 1 91 ? -22.128 21.734 34.694 1.00 95.81 91 THR A O 1
ATOM 691 N N . ASN A 1 92 ? -20.507 22.410 33.307 1.00 96.44 92 ASN A N 1
ATOM 692 C CA . ASN A 1 92 ? -20.710 21.378 32.294 1.00 96.44 92 ASN A CA 1
ATOM 693 C C . ASN A 1 92 ? -19.359 20.940 31.726 1.00 96.44 92 ASN A C 1
ATOM 695 O O . ASN A 1 92 ? -18.445 21.757 31.603 1.00 96.44 92 ASN A O 1
ATOM 699 N N . GLY A 1 93 ? -19.246 19.675 31.343 1.00 95.94 93 GLY A N 1
ATOM 700 C CA . GLY A 1 93 ? -18.026 19.146 30.753 1.00 95.94 93 GLY A CA 1
ATOM 701 C C . GLY A 1 93 ? -18.001 17.629 30.724 1.00 95.94 93 GLY A C 1
ATOM 702 O O . GLY A 1 93 ? -19.024 16.958 30.878 1.00 95.94 93 GLY A O 1
ATOM 703 N N . SER A 1 94 ? -16.807 17.086 30.513 1.00 96.12 94 SER A N 1
ATOM 704 C CA . SER A 1 94 ? -16.569 15.650 30.514 1.00 96.12 94 SER A CA 1
ATOM 705 C C . SER A 1 94 ? -15.284 15.318 31.257 1.00 96.12 94 SER A C 1
ATOM 707 O O . SER A 1 94 ? -14.298 16.043 31.147 1.00 96.12 94 SER A O 1
ATOM 709 N N . VAL A 1 95 ? -15.296 14.213 31.995 1.00 96.94 95 VAL A N 1
ATOM 710 C CA . VAL A 1 95 ? -14.137 13.671 32.705 1.00 96.94 95 VAL A CA 1
ATOM 711 C C . VAL A 1 95 ? -13.945 12.199 32.366 1.00 96.94 95 VAL A C 1
ATOM 713 O O . VAL A 1 95 ? -14.867 11.532 31.894 1.00 96.94 95 VAL A O 1
ATOM 716 N N . THR A 1 96 ? -12.744 11.683 32.621 1.00 95.31 96 THR A N 1
ATOM 717 C CA . THR A 1 96 ? -12.413 10.270 32.410 1.00 95.31 96 THR A CA 1
ATOM 718 C C . THR A 1 96 ? -11.917 9.646 33.707 1.00 95.31 96 THR A C 1
ATOM 720 O O . THR A 1 96 ? -10.999 10.172 34.333 1.00 95.31 96 THR A O 1
ATOM 723 N N . LEU A 1 97 ? -12.513 8.517 34.087 1.00 94.25 97 LEU A N 1
ATOM 724 C CA . LEU A 1 97 ? -12.039 7.655 35.168 1.00 94.25 97 LEU A CA 1
ATOM 725 C C . LEU A 1 97 ? -11.202 6.524 34.563 1.00 94.25 97 LEU A C 1
ATOM 727 O O . LEU A 1 97 ? -11.621 5.903 33.585 1.00 94.25 97 LEU A O 1
ATOM 731 N N . ASN A 1 98 ? -10.027 6.270 35.135 1.00 88.69 98 ASN A N 1
ATOM 732 C CA . ASN A 1 98 ? -9.035 5.321 34.608 1.00 88.69 98 ASN A CA 1
ATOM 733 C C . ASN A 1 98 ? -8.727 4.179 35.591 1.00 88.69 98 ASN A C 1
ATOM 735 O O . ASN A 1 98 ? -7.817 3.386 35.353 1.00 88.69 98 ASN A O 1
ATOM 739 N N . GLY A 1 99 ? -9.449 4.105 36.712 1.00 81.38 99 GLY A N 1
ATOM 740 C CA . GLY A 1 99 ? -9.299 3.038 37.692 1.00 81.38 99 GLY A CA 1
ATOM 741 C C . GLY A 1 99 ? -9.496 1.652 37.079 1.00 81.38 99 GLY A C 1
ATOM 742 O O . GLY A 1 99 ? -10.424 1.417 36.305 1.00 81.38 99 GLY A O 1
ATOM 743 N N . VAL A 1 100 ? -8.636 0.708 37.460 1.00 82.75 100 VAL A N 1
ATOM 744 C CA . VAL A 1 100 ? -8.789 -0.699 37.077 1.00 82.75 100 VAL A CA 1
ATOM 745 C C . VAL A 1 100 ? -9.849 -1.326 37.977 1.00 82.75 100 VAL A C 1
ATOM 747 O O . VAL A 1 100 ? -9.629 -1.527 39.170 1.00 82.75 100 VAL A O 1
ATOM 750 N N . LEU A 1 101 ? -11.015 -1.606 37.400 1.00 86.75 101 LEU A N 1
ATOM 751 C CA . LEU A 1 101 ? -12.162 -2.171 38.104 1.00 86.75 101 LEU A CA 1
ATOM 752 C C . LEU A 1 101 ? -12.309 -3.659 37.789 1.00 86.75 101 LEU A C 1
ATOM 754 O O . LEU A 1 101 ? -12.261 -4.079 36.630 1.00 86.75 101 LEU A O 1
ATOM 758 N N . GLU A 1 102 ? -12.526 -4.454 38.831 1.00 88.69 102 GLU A N 1
ATOM 759 C CA . GLU A 1 102 ? -12.962 -5.843 38.686 1.00 88.69 102 GLU A CA 1
ATOM 760 C C . GLU A 1 102 ? -14.333 -5.928 37.994 1.00 88.69 102 GLU A C 1
ATOM 762 O O . GLU A 1 102 ? -15.060 -4.941 37.875 1.00 88.69 102 GLU A O 1
ATOM 767 N N . ALA A 1 103 ? -14.721 -7.119 37.542 1.00 88.81 103 ALA A N 1
ATOM 768 C CA . ALA A 1 103 ? -16.080 -7.318 37.063 1.00 88.81 103 ALA A CA 1
ATOM 769 C C . ALA A 1 103 ? -17.117 -7.107 38.175 1.00 88.81 103 ALA A C 1
ATOM 771 O O . ALA A 1 103 ? -16.975 -7.592 39.299 1.00 88.81 103 ALA A O 1
ATOM 772 N N . GLY A 1 104 ? -18.207 -6.431 37.830 1.00 92.94 104 GLY A N 1
ATOM 773 C CA . GLY A 1 104 ? -19.303 -6.136 38.735 1.00 92.94 104 GLY A CA 1
ATOM 774 C C . GLY A 1 104 ? -20.168 -4.986 38.239 1.00 92.94 104 GLY A C 1
ATOM 775 O O . GLY A 1 104 ? -19.937 -4.410 37.178 1.00 92.94 104 GLY A O 1
ATOM 776 N N . THR A 1 105 ? -21.174 -4.633 39.028 1.00 96.25 105 THR A N 1
ATOM 777 C CA . THR A 1 105 ? -22.002 -3.451 38.780 1.00 96.25 105 THR A CA 1
ATOM 778 C C . THR A 1 105 ? -21.518 -2.296 39.649 1.00 96.25 105 THR A C 1
ATOM 780 O O . THR A 1 105 ? -21.246 -2.469 40.842 1.00 96.25 105 THR A O 1
AT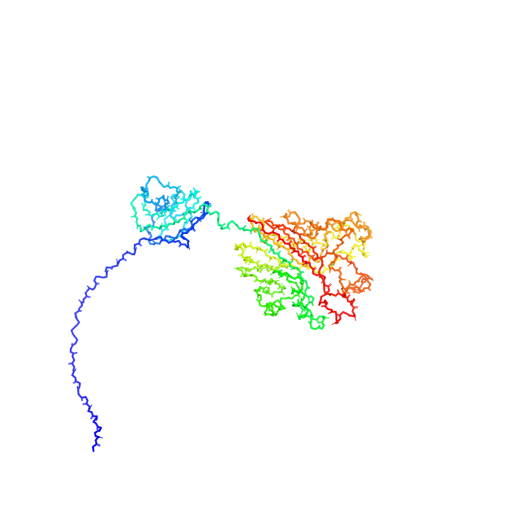OM 783 N N . TYR A 1 106 ? -21.440 -1.112 39.052 1.00 97.00 106 TYR A N 1
ATOM 784 C CA . TYR A 1 106 ? -20.884 0.092 39.654 1.00 97.00 106 TYR A CA 1
ATOM 785 C C . TYR A 1 106 ? -21.853 1.264 39.549 1.00 97.00 106 TYR A C 1
ATOM 787 O O . TYR A 1 106 ? -22.703 1.303 38.659 1.00 97.00 106 TYR A O 1
ATOM 795 N N . GLU A 1 107 ? -21.694 2.221 40.456 1.00 97.81 107 GLU A N 1
ATOM 796 C CA . GLU A 1 107 ? -22.422 3.484 40.492 1.00 97.81 107 GLU A CA 1
ATOM 797 C C . GLU A 1 107 ? -21.440 4.646 40.371 1.00 97.81 107 GLU A C 1
ATOM 799 O O . GLU A 1 107 ? -20.445 4.718 41.098 1.00 97.81 107 GLU A O 1
ATOM 804 N N . ILE A 1 108 ? -21.738 5.563 39.458 1.00 97.81 108 ILE A N 1
ATOM 805 C CA . ILE A 1 108 ? -21.007 6.816 39.287 1.00 97.81 108 ILE A CA 1
ATOM 806 C C . ILE A 1 108 ? -21.817 7.916 39.950 1.00 97.81 108 ILE A C 1
ATOM 808 O O . ILE A 1 108 ? -23.012 8.061 39.681 1.00 97.81 108 ILE A O 1
ATOM 812 N N . ARG A 1 109 ? -21.161 8.668 40.830 1.00 98.12 109 ARG A N 1
ATOM 813 C CA . ARG A 1 109 ? -21.796 9.641 41.720 1.00 98.12 109 ARG A CA 1
ATOM 814 C C . ARG A 1 109 ? -21.121 10.998 41.578 1.00 98.12 109 ARG A C 1
ATOM 816 O O . ARG A 1 109 ? -19.899 11.062 41.438 1.00 98.12 109 ARG A O 1
ATOM 823 N N . PHE A 1 110 ? -21.923 12.057 41.632 1.00 98.06 110 PHE A N 1
ATOM 824 C CA . PHE A 1 110 ? -21.463 13.441 41.566 1.00 98.06 110 PHE A CA 1
ATOM 825 C C . PHE A 1 110 ? -21.597 14.107 42.937 1.00 98.06 110 PHE A C 1
ATOM 827 O O . PHE A 1 110 ? -22.644 13.986 43.584 1.00 98.06 110 PHE A O 1
ATOM 834 N N . PHE A 1 111 ? -20.554 14.816 43.360 1.00 98.06 111 PHE A N 1
ATOM 835 C CA . PHE A 1 111 ? -20.458 15.494 44.646 1.00 98.06 111 PHE A CA 1
ATOM 836 C C . PHE A 1 111 ? -19.962 16.931 44.473 1.00 98.06 111 PHE A C 1
ATOM 838 O O . PHE A 1 111 ? -19.254 17.241 43.513 1.00 98.06 111 PHE A O 1
ATOM 845 N N . ALA A 1 112 ? -20.322 17.792 45.423 1.00 97.31 112 ALA A N 1
ATOM 846 C CA . ALA A 1 112 ? -19.898 19.186 45.445 1.00 97.31 112 ALA A CA 1
ATOM 847 C C . ALA A 1 112 ? -18.831 19.438 46.514 1.00 97.31 112 ALA A C 1
ATOM 849 O O . ALA A 1 112 ? -18.943 18.905 47.618 1.00 97.31 112 ALA A O 1
ATOM 850 N N . ASP A 1 113 ? -17.862 20.291 46.181 1.00 96.44 113 ASP A N 1
ATOM 851 C CA . ASP A 1 113 ? -16.912 20.929 47.109 1.00 96.44 113 ASP A CA 1
ATOM 852 C C . ASP A 1 113 ? -16.283 20.001 48.172 1.00 96.44 113 ASP A C 1
ATOM 854 O O . ASP A 1 113 ? -16.455 20.205 49.372 1.00 96.44 113 ASP A O 1
ATOM 858 N N . ASP A 1 114 ? -15.599 18.931 47.742 1.00 96.50 114 ASP A N 1
ATOM 859 C CA . ASP A 1 114 ? -15.006 17.885 48.611 1.00 96.50 114 ASP A CA 1
ATOM 860 C C . ASP A 1 114 ? -15.994 17.161 49.554 1.00 96.50 114 ASP A C 1
ATOM 862 O O . ASP A 1 114 ? -15.607 16.301 50.352 1.00 96.50 114 ASP A O 1
ATOM 866 N N . GLY A 1 115 ? -17.287 17.466 49.458 1.00 96.44 115 GLY A N 1
ATOM 867 C CA . GLY A 1 115 ? -18.346 16.830 50.219 1.00 96.44 115 GLY A CA 1
ATOM 868 C C . GLY A 1 115 ? -18.677 15.434 49.701 1.00 96.44 115 GLY A C 1
ATOM 869 O O . GLY A 1 115 ? -18.295 15.033 48.607 1.00 96.44 115 GLY A O 1
ATOM 870 N N . TYR A 1 116 ? -19.452 14.696 50.495 1.00 96.19 116 TYR A N 1
ATOM 871 C CA . TYR A 1 116 ? -19.885 13.325 50.188 1.00 96.19 116 TYR A CA 1
ATOM 872 C C . TYR A 1 116 ? -21.411 13.194 50.075 1.00 96.19 116 TYR A C 1
ATOM 874 O O . TYR A 1 116 ? -21.954 12.087 50.057 1.00 96.19 116 TYR A O 1
ATOM 882 N N . THR A 1 117 ? -22.121 14.321 49.987 1.00 96.12 117 THR A N 1
ATOM 883 C CA . THR A 1 117 ? -23.559 14.364 49.693 1.00 96.12 117 THR A CA 1
ATOM 884 C C . THR A 1 117 ? -23.759 14.384 48.183 1.00 96.12 117 THR A C 1
ATOM 886 O O . THR A 1 117 ? -23.215 15.246 47.495 1.00 96.12 117 THR A O 1
ATOM 889 N N . LYS A 1 118 ? -24.532 13.426 47.660 1.00 96.38 118 LYS A N 1
ATOM 890 C CA . LYS A 1 118 ? -24.780 13.296 46.218 1.00 96.38 118 LYS A CA 1
ATOM 891 C C . LYS A 1 118 ? -25.618 14.471 45.716 1.00 96.38 118 LYS A C 1
ATOM 893 O O . LYS A 1 118 ? -26.645 14.780 46.316 1.00 96.38 118 LYS A O 1
ATOM 898 N N . ILE A 1 119 ? -25.200 15.078 44.608 1.00 96.75 119 ILE A N 1
ATOM 899 C CA . ILE A 1 119 ? -25.887 16.225 43.986 1.00 96.75 119 ILE A CA 1
ATOM 900 C C . ILE A 1 119 ? -26.620 15.868 42.685 1.00 96.75 119 ILE A C 1
ATOM 902 O O . ILE A 1 119 ? -27.296 16.717 42.111 1.00 96.75 119 ILE A O 1
ATOM 906 N N . SER A 1 120 ? -26.510 14.616 42.232 1.00 96.25 120 SER A N 1
ATOM 907 C CA . SER A 1 120 ? -27.220 14.076 41.071 1.00 96.25 120 SER A CA 1
ATOM 908 C C . SER A 1 120 ? -27.708 12.647 41.332 1.00 96.25 120 SER A C 1
ATOM 910 O O . SER A 1 120 ? -27.187 11.979 42.231 1.00 96.25 120 SER A O 1
ATOM 912 N N . PRO A 1 121 ? -28.645 12.129 40.517 1.00 96.19 121 PRO A N 1
ATOM 913 C CA . PRO A 1 121 ? -28.867 10.692 40.404 1.00 96.19 121 PRO A CA 1
ATOM 914 C C . PRO A 1 121 ? -27.590 9.950 39.983 1.00 96.19 121 PRO A C 1
ATOM 916 O O . PRO A 1 121 ? -26.738 10.502 39.278 1.00 96.19 121 PRO A O 1
ATOM 919 N N . ASP A 1 122 ? -27.486 8.693 40.404 1.00 96.38 122 ASP A N 1
ATOM 920 C CA . ASP A 1 122 ? -26.350 7.820 40.114 1.00 96.38 122 ASP A CA 1
ATOM 921 C C . ASP A 1 122 ? -26.484 7.240 38.694 1.00 96.38 122 ASP A C 1
ATOM 923 O O . ASP A 1 122 ? -27.584 6.893 38.256 1.00 96.38 122 ASP A O 1
ATOM 927 N N . ILE A 1 123 ? -25.365 7.052 37.988 1.00 95.62 123 ILE A N 1
ATOM 928 C CA . ILE A 1 123 ? -25.337 6.214 36.777 1.00 95.62 123 ILE A CA 1
ATOM 929 C C . ILE A 1 123 ? -24.906 4.810 37.172 1.00 95.62 123 ILE A C 1
ATOM 931 O O . ILE A 1 123 ? -23.816 4.632 37.710 1.00 95.62 123 ILE A O 1
ATOM 935 N N . SER A 1 124 ? -25.722 3.809 36.842 1.00 95.75 124 SER A N 1
ATOM 936 C CA . SER A 1 124 ? -25.318 2.404 36.921 1.00 95.75 124 SER A CA 1
ATOM 937 C C . SER A 1 124 ? -24.584 1.970 35.652 1.00 95.75 124 SER A C 1
ATOM 939 O O . SER A 1 124 ? -25.098 2.156 34.549 1.00 95.75 124 SER A O 1
ATOM 941 N N . ILE A 1 125 ? -23.418 1.345 35.811 1.00 94.81 125 ILE A N 1
ATOM 942 C CA . ILE A 1 125 ? -22.674 0.689 34.727 1.00 94.81 125 ILE A CA 1
ATOM 943 C C . ILE A 1 125 ? -22.305 -0.741 35.129 1.00 94.81 125 ILE A C 1
ATOM 945 O O . ILE A 1 125 ? -22.234 -1.063 36.315 1.00 94.81 125 ILE A O 1
ATOM 949 N N . ASN A 1 126 ? -22.015 -1.593 34.151 1.00 93.50 126 ASN A N 1
ATOM 950 C CA . ASN A 1 126 ? -21.431 -2.909 34.385 1.00 93.50 126 ASN A CA 1
ATOM 951 C C . ASN A 1 126 ? -19.990 -2.945 33.882 1.00 93.50 126 ASN A C 1
ATOM 953 O O . ASN A 1 126 ? -19.715 -2.565 32.749 1.00 93.50 126 ASN A O 1
ATOM 957 N N . VAL A 1 127 ? -19.080 -3.444 34.709 1.00 90.31 127 VAL A N 1
ATOM 958 C CA . VAL A 1 127 ? -17.747 -3.865 34.284 1.00 90.31 127 VAL A CA 1
ATOM 959 C C . VAL A 1 127 ? -17.781 -5.375 34.155 1.00 90.31 127 VAL A C 1
ATOM 961 O O . VAL A 1 127 ? -18.280 -6.077 35.034 1.00 90.31 127 VAL A O 1
ATOM 964 N N . THR A 1 128 ? -17.284 -5.894 33.045 1.00 84.75 128 THR A N 1
ATOM 965 C CA . THR A 1 128 ? -17.255 -7.335 32.803 1.00 84.75 128 THR A CA 1
ATOM 966 C C . THR A 1 128 ? -15.817 -7.805 32.640 1.00 84.75 128 THR A C 1
ATOM 968 O O . THR A 1 128 ? -14.982 -7.091 32.091 1.00 84.75 128 THR A O 1
ATOM 971 N N . ASN A 1 129 ? -15.543 -9.049 33.057 1.00 71.31 129 ASN A N 1
ATOM 972 C CA . ASN A 1 129 ? -14.275 -9.742 32.777 1.00 71.31 129 ASN A CA 1
ATOM 973 C C . ASN A 1 129 ? -14.109 -10.041 31.276 1.00 71.31 129 ASN A C 1
ATOM 975 O O . ASN A 1 129 ? -13.138 -10.668 30.853 1.00 71.31 129 ASN A O 1
ATOM 979 N N . GLN A 1 130 ? -15.070 -9.616 30.458 1.00 46.84 130 GLN A N 1
ATOM 980 C CA . GLN A 1 130 ? -14.913 -9.560 29.027 1.00 46.84 130 GLN A CA 1
ATOM 981 C C . GLN A 1 130 ? -13.936 -8.409 28.767 1.00 46.84 130 GLN A C 1
ATOM 983 O O . GLN A 1 130 ? -14.303 -7.240 28.837 1.00 46.84 130 GLN A O 1
ATOM 988 N N . LYS A 1 131 ? -12.682 -8.737 28.430 1.00 45.62 131 LYS A N 1
ATOM 989 C CA . LYS A 1 131 ? -11.985 -7.974 27.384 1.00 45.62 131 LYS A CA 1
ATOM 990 C C . LYS A 1 131 ? -13.037 -7.725 26.296 1.00 45.62 131 LYS A C 1
ATOM 992 O O . LYS A 1 131 ? -13.646 -8.721 25.891 1.00 45.62 131 LYS A O 1
ATOM 997 N N . SER A 1 132 ? -13.272 -6.474 25.871 1.00 45.06 132 SER A N 1
ATOM 998 C CA . SER A 1 132 ? -13.980 -6.132 24.618 1.00 45.06 132 SER A CA 1
ATOM 999 C C . SER A 1 132 ? -13.840 -7.303 23.665 1.00 45.06 132 SER A C 1
ATOM 1001 O O . SER A 1 132 ? -12.678 -7.684 23.490 1.00 45.06 132 SER A O 1
ATOM 1003 N N . PRO A 1 133 ? -14.955 -7.913 23.195 1.00 44.22 133 PRO A N 1
ATOM 1004 C CA . PRO A 1 133 ? -15.012 -9.313 22.756 1.00 44.22 133 PRO A CA 1
ATOM 1005 C C . PRO A 1 133 ? -13.690 -9.655 22.112 1.00 44.22 133 PRO A C 1
ATOM 1007 O O . PRO A 1 133 ? -13.407 -9.039 21.088 1.00 44.22 133 PRO A O 1
ATOM 1010 N N . ALA A 1 134 ? -12.850 -10.436 22.819 1.00 47.19 134 ALA A N 1
ATOM 1011 C CA . ALA A 1 134 ? -11.418 -10.544 22.536 1.00 47.19 134 ALA A CA 1
ATOM 1012 C C . ALA A 1 134 ? -11.235 -10.526 21.025 1.00 47.19 134 ALA A C 1
ATOM 1014 O O . ALA A 1 134 ? -11.712 -11.470 20.400 1.00 47.19 134 ALA A O 1
ATOM 1015 N N . GLN A 1 135 ? -10.724 -9.413 20.469 1.00 56.31 135 GLN A N 1
ATOM 1016 C CA . GLN A 1 135 ? -10.765 -9.168 19.027 1.00 56.31 135 GLN A CA 1
ATOM 1017 C C . GLN A 1 135 ? -10.165 -10.398 18.368 1.00 56.31 135 GLN A C 1
ATOM 1019 O O . GLN A 1 135 ? -8.972 -10.643 18.488 1.00 56.31 135 GLN A O 1
ATOM 1024 N N . SER A 1 136 ? -10.998 -11.276 17.811 1.00 64.75 136 SER A N 1
ATOM 1025 C CA . SER A 1 136 ? -10.480 -12.517 17.257 1.00 64.75 136 SER A CA 1
ATOM 1026 C C . SER A 1 136 ? -9.539 -12.108 16.146 1.00 64.75 136 SER A C 1
ATOM 1028 O O . SER A 1 136 ? -9.853 -11.163 15.413 1.00 64.75 136 SER A O 1
ATOM 1030 N N . SER A 1 137 ? -8.398 -12.787 16.033 1.00 84.19 137 SER A N 1
ATOM 1031 C CA . SER A 1 137 ? -7.546 -12.538 14.887 1.00 84.19 137 SER A CA 1
ATOM 1032 C C . SER A 1 137 ? -8.391 -12.685 13.625 1.00 84.19 137 SER A C 1
ATOM 1034 O O . SER A 1 137 ? -9.166 -13.633 13.487 1.00 84.19 137 SER A O 1
ATOM 1036 N N . GLU A 1 138 ? -8.322 -11.696 12.746 1.00 93.19 138 GLU A N 1
ATOM 1037 C CA . GLU A 1 138 ? -9.093 -11.708 11.509 1.00 93.19 138 GLU A CA 1
ATOM 1038 C C . GLU A 1 138 ? -8.161 -11.549 10.324 1.00 93.19 138 GLU A C 1
ATOM 1040 O O . GLU A 1 138 ? -7.098 -10.935 10.423 1.00 93.19 138 GLU A O 1
ATOM 1045 N N . THR A 1 139 ? -8.553 -12.133 9.201 1.00 97.06 139 THR A N 1
ATOM 1046 C CA . THR A 1 139 ? -7.777 -12.034 7.975 1.00 97.06 139 THR A CA 1
ATOM 1047 C C . THR A 1 139 ? -8.290 -10.881 7.134 1.00 97.06 139 THR A C 1
ATOM 1049 O O . THR A 1 139 ? -9.495 -10.738 6.937 1.00 97.06 139 THR A O 1
ATOM 1052 N N . VAL A 1 140 ? -7.368 -10.086 6.601 1.00 98.31 140 VAL A N 1
ATOM 1053 C CA . VAL A 1 140 ? -7.668 -9.060 5.602 1.00 98.31 140 VAL A CA 1
ATOM 1054 C C . VAL A 1 140 ? -6.701 -9.196 4.438 1.00 98.31 140 VAL A C 1
ATOM 1056 O O . VAL A 1 140 ? -5.497 -9.370 4.636 1.00 98.31 140 VAL A O 1
ATOM 1059 N N . LYS A 1 141 ? -7.219 -9.123 3.213 1.00 98.88 141 LYS A N 1
ATOM 1060 C CA . LYS A 1 141 ? -6.399 -9.066 2.004 1.00 98.88 141 LYS A CA 1
ATOM 1061 C C . LYS A 1 141 ? -6.364 -7.646 1.458 1.00 98.88 141 LYS A C 1
ATOM 1063 O O . LYS A 1 141 ? -7.407 -7.030 1.243 1.00 98.88 141 LYS A O 1
ATOM 1068 N N . ILE A 1 142 ? -5.165 -7.131 1.226 1.00 98.88 142 ILE A N 1
ATOM 1069 C CA . ILE A 1 142 ? -4.925 -5.751 0.808 1.00 98.88 142 ILE A CA 1
ATOM 1070 C C . ILE A 1 142 ? -4.226 -5.754 -0.546 1.00 98.88 142 ILE A C 1
ATOM 1072 O O . ILE A 1 142 ? -3.355 -6.586 -0.792 1.00 98.88 142 ILE A O 1
ATOM 1076 N N . MET A 1 143 ? -4.619 -4.831 -1.419 1.00 98.94 143 MET A N 1
ATOM 1077 C CA . MET A 1 143 ? -4.037 -4.656 -2.747 1.00 98.94 143 MET A CA 1
ATOM 1078 C C . MET A 1 143 ? -3.558 -3.218 -2.959 1.00 98.94 143 MET A C 1
ATOM 1080 O O . MET A 1 143 ? -4.258 -2.272 -2.595 1.00 98.94 143 MET A O 1
ATOM 1084 N N . SER A 1 144 ? -2.389 -3.070 -3.580 1.00 98.88 144 SER A N 1
ATOM 1085 C CA . SER A 1 144 ? -1.897 -1.812 -4.154 1.00 98.88 144 SER A CA 1
ATOM 1086 C C . SER A 1 144 ? -1.989 -1.876 -5.672 1.00 98.88 144 SER A C 1
ATOM 1088 O O . SER A 1 144 ? -1.614 -2.902 -6.246 1.00 98.88 144 SER A O 1
ATOM 1090 N N . MET A 1 145 ? -2.493 -0.823 -6.319 1.00 98.69 145 MET A N 1
ATOM 1091 C CA . MET A 1 145 ? -2.640 -0.791 -7.775 1.00 98.69 145 MET A CA 1
ATOM 1092 C C . MET A 1 145 ? -2.546 0.626 -8.350 1.00 98.69 145 MET A C 1
ATOM 1094 O O . MET A 1 145 ? -3.500 1.405 -8.249 1.00 98.69 145 MET A O 1
ATOM 1098 N N . ASN A 1 146 ? -1.457 0.915 -9.063 1.00 98.62 146 ASN A N 1
ATOM 1099 C CA . ASN A 1 146 ? -1.427 2.021 -10.010 1.00 98.62 146 ASN A CA 1
ATOM 1100 C C . ASN A 1 146 ? -2.377 1.687 -11.177 1.00 98.62 146 ASN A C 1
ATOM 1102 O O . ASN A 1 146 ? -2.355 0.579 -11.721 1.00 98.62 146 ASN A O 1
ATOM 1106 N N . THR A 1 147 ? -3.272 2.622 -11.505 1.00 97.88 147 THR A N 1
ATOM 1107 C CA . THR A 1 147 ? -4.349 2.418 -12.480 1.00 97.88 147 THR A CA 1
ATOM 1108 C C . THR A 1 147 ? -4.014 2.832 -13.910 1.00 97.88 147 THR A C 1
ATOM 1110 O O . THR A 1 147 ? -4.850 2.613 -14.783 1.00 97.88 147 THR A O 1
ATOM 1113 N N . TRP A 1 148 ? -2.842 3.404 -14.180 1.00 97.31 148 TRP A N 1
ATOM 1114 C CA . TRP A 1 148 ? -2.429 3.910 -15.490 1.00 97.31 148 TRP A CA 1
ATOM 1115 C C . TRP A 1 148 ? -3.465 4.837 -16.138 1.00 97.31 148 TRP A C 1
ATOM 1117 O O . TRP A 1 148 ? -4.182 4.481 -17.084 1.00 97.31 148 TRP A O 1
ATOM 1127 N N . ASN A 1 149 ? -3.582 6.046 -15.590 1.00 95.75 149 ASN A N 1
ATOM 1128 C CA . ASN A 1 149 ? -4.609 7.027 -15.944 1.00 95.75 149 ASN A CA 1
ATOM 1129 C C . ASN A 1 149 ? -6.042 6.470 -15.842 1.00 95.75 149 ASN A C 1
ATOM 1131 O O . ASN A 1 149 ? -6.874 6.705 -16.724 1.00 95.75 149 ASN A O 1
ATOM 1135 N N . GLY A 1 150 ? -6.347 5.700 -14.794 1.00 95.00 150 GLY A N 1
ATOM 1136 C CA . GLY A 1 150 ? -7.661 5.069 -14.626 1.00 95.00 150 GLY A CA 1
ATOM 1137 C C . GLY A 1 150 ? -8.008 4.019 -15.688 1.00 95.00 150 GLY A C 1
ATOM 1138 O O . GLY A 1 150 ? -9.187 3.802 -15.978 1.00 95.00 150 GLY A O 1
ATOM 1139 N N . GLY A 1 151 ? -6.998 3.385 -16.286 1.00 96.69 151 GLY A N 1
ATOM 1140 C CA . GLY A 1 151 ? -7.124 2.351 -17.310 1.00 96.69 151 GLY A CA 1
ATOM 1141 C C . GLY A 1 151 ? -7.371 2.906 -18.711 1.00 96.69 151 GLY A C 1
ATOM 1142 O O . GLY A 1 151 ? -7.778 2.160 -19.597 1.00 96.69 151 GLY A O 1
ATOM 1143 N N . ALA A 1 152 ? -7.161 4.206 -18.939 1.00 96.88 152 ALA A N 1
ATOM 1144 C CA . ALA A 1 152 ? -7.477 4.855 -20.214 1.00 96.88 152 ALA A CA 1
ATOM 1145 C C . ALA A 1 152 ? -6.666 4.310 -21.406 1.00 96.88 152 ALA A C 1
ATOM 1147 O O . ALA A 1 152 ? -7.106 4.415 -22.549 1.00 96.88 152 ALA A O 1
ATOM 1148 N N . ASN A 1 153 ? -5.506 3.706 -21.143 1.00 97.06 153 ASN A N 1
ATOM 1149 C CA . ASN A 1 153 ? -4.603 3.178 -22.168 1.00 97.06 153 ASN A CA 1
ATOM 1150 C C . ASN A 1 153 ? -4.968 1.759 -22.650 1.00 97.06 153 ASN A C 1
ATOM 1152 O O . ASN A 1 153 ? -4.365 1.245 -23.592 1.00 97.06 153 ASN A O 1
ATOM 1156 N N . VAL A 1 154 ? -5.973 1.119 -22.044 1.00 98.00 154 VAL A N 1
ATOM 1157 C CA . VAL A 1 154 ? -6.446 -0.217 -22.429 1.00 98.00 154 VAL A CA 1
ATOM 1158 C C . VAL A 1 154 ? -7.946 -0.175 -22.724 1.00 98.00 154 VAL A C 1
ATOM 1160 O O . VAL A 1 154 ? -8.737 0.423 -21.995 1.00 98.00 154 VAL A O 1
ATOM 1163 N N . ALA A 1 155 ? -8.376 -0.848 -23.793 1.00 98.19 155 ALA A N 1
ATOM 1164 C CA . ALA A 1 155 ? -9.782 -0.950 -24.162 1.00 98.19 155 ALA A CA 1
ATOM 1165 C C . ALA A 1 155 ? -10.601 -1.556 -23.011 1.00 98.19 155 ALA A C 1
ATOM 1167 O O . ALA A 1 155 ? -10.286 -2.645 -22.515 1.00 98.19 155 ALA A O 1
ATOM 1168 N N . ASN A 1 156 ? -11.666 -0.852 -22.610 1.00 97.44 156 ASN A N 1
ATOM 1169 C CA . ASN A 1 156 ? -12.501 -1.173 -21.445 1.00 97.44 156 ASN A CA 1
ATOM 1170 C C . ASN A 1 156 ? -11.718 -1.236 -20.117 1.00 97.44 156 ASN A C 1
ATOM 1172 O O . ASN A 1 156 ? -12.089 -1.994 -19.219 1.00 97.44 156 ASN A O 1
ATOM 1176 N N . GLY A 1 157 ? -10.645 -0.449 -19.984 1.00 97.94 157 GLY A N 1
ATOM 1177 C CA . GLY A 1 157 ? -9.729 -0.504 -18.846 1.00 97.94 157 GLY A CA 1
ATOM 1178 C C . GLY A 1 157 ? -10.403 -0.358 -17.485 1.00 97.94 157 GLY A C 1
ATOM 1179 O O . GLY A 1 157 ? -10.129 -1.160 -16.601 1.00 97.94 157 GLY A O 1
ATOM 1180 N N . LEU A 1 158 ? -11.366 0.558 -17.322 1.00 97.94 158 LEU A N 1
ATOM 1181 C CA . LEU A 1 158 ? -12.103 0.706 -16.057 1.00 97.94 158 LEU A CA 1
ATOM 1182 C C . LEU A 1 158 ? -12.812 -0.593 -15.627 1.00 97.94 158 LEU A C 1
ATOM 1184 O O . LEU A 1 158 ? -12.723 -0.996 -14.469 1.00 97.94 158 LEU A O 1
ATOM 1188 N N . GLU A 1 159 ? -13.493 -1.276 -16.551 1.00 98.25 159 GLU A N 1
ATOM 1189 C CA . GLU A 1 159 ? -14.172 -2.547 -16.252 1.00 98.25 159 GLU A CA 1
ATOM 1190 C C . GLU A 1 159 ? -13.165 -3.671 -15.979 1.00 98.25 159 GLU A C 1
ATOM 1192 O O . GLU A 1 159 ? -13.389 -4.520 -15.114 1.00 98.25 159 GLU A O 1
ATOM 1197 N N . LYS A 1 160 ? -12.020 -3.653 -16.666 1.00 98.50 160 LYS A N 1
ATOM 1198 C CA . LYS A 1 160 ? -10.914 -4.579 -16.400 1.00 98.50 160 LYS A CA 1
ATOM 1199 C C . LYS A 1 160 ? -10.272 -4.331 -15.034 1.00 98.50 160 LYS A C 1
ATOM 1201 O O . LYS A 1 160 ? -9.944 -5.306 -14.367 1.00 98.50 160 LYS A O 1
ATOM 1206 N N . ILE A 1 161 ? -10.173 -3.083 -14.562 1.00 98.69 161 ILE A N 1
ATOM 1207 C CA . ILE A 1 161 ? -9.722 -2.766 -13.194 1.00 98.69 161 ILE A CA 1
ATOM 1208 C C . ILE A 1 161 ? -10.716 -3.339 -12.180 1.00 98.69 161 ILE A C 1
ATOM 1210 O O . ILE A 1 161 ? -10.322 -4.038 -11.250 1.00 98.69 161 ILE A O 1
ATOM 1214 N N . VAL A 1 162 ? -12.018 -3.124 -12.388 1.00 98.62 162 VAL A N 1
ATOM 1215 C CA . VAL A 1 162 ? -13.069 -3.713 -11.539 1.00 98.62 162 VAL A CA 1
ATOM 1216 C C . VAL A 1 162 ? -12.947 -5.241 -11.503 1.00 98.62 162 VAL A C 1
ATOM 1218 O O . VAL A 1 162 ? -13.054 -5.846 -10.435 1.00 98.62 162 VAL A O 1
ATOM 1221 N N . ASN A 1 163 ? -12.698 -5.880 -12.648 1.00 98.31 163 ASN A N 1
ATOM 1222 C CA . ASN A 1 163 ? -12.496 -7.324 -12.723 1.00 98.31 163 ASN A CA 1
ATOM 1223 C C . ASN A 1 163 ? -11.211 -7.776 -12.010 1.00 98.31 163 ASN A C 1
ATOM 1225 O O . ASN A 1 163 ? -11.244 -8.754 -11.268 1.00 98.31 163 ASN A O 1
ATOM 1229 N N . ALA A 1 164 ? -10.105 -7.047 -12.169 1.00 98.56 164 ALA A N 1
ATOM 1230 C CA . ALA A 1 164 ? -8.848 -7.315 -11.478 1.00 98.56 164 ALA A CA 1
ATOM 1231 C C . ALA A 1 164 ? -9.016 -7.264 -9.951 1.00 98.56 164 ALA A C 1
ATOM 1233 O O . ALA A 1 164 ? -8.559 -8.173 -9.261 1.00 98.56 164 ALA A O 1
ATOM 1234 N N . VAL A 1 165 ? -9.749 -6.274 -9.425 1.00 98.75 165 VAL A N 1
ATOM 1235 C CA . VAL A 1 165 ? -10.078 -6.184 -7.990 1.00 98.75 165 VAL A CA 1
ATOM 1236 C C . VAL A 1 165 ? -10.906 -7.384 -7.521 1.00 98.75 165 VAL A C 1
ATOM 1238 O O . VAL A 1 165 ? -10.658 -7.925 -6.446 1.00 98.75 165 VAL A O 1
ATOM 1241 N N . ARG A 1 166 ? -11.883 -7.844 -8.316 1.00 98.19 166 ARG A N 1
ATOM 1242 C CA . ARG A 1 166 ? -12.661 -9.049 -7.970 1.00 98.19 166 ARG A CA 1
ATOM 1243 C C . ARG A 1 166 ? -11.783 -10.300 -7.954 1.00 98.19 166 ARG A C 1
ATOM 1245 O O . ARG A 1 166 ? -11.860 -11.080 -7.008 1.00 98.19 166 ARG A O 1
ATOM 1252 N N . LEU A 1 167 ? -10.955 -10.483 -8.982 1.00 98.38 167 LEU A N 1
ATOM 1253 C CA . LEU A 1 167 ? -10.109 -11.667 -9.157 1.00 98.38 167 LEU A CA 1
ATOM 1254 C C . LEU A 1 167 ? -8.944 -11.733 -8.162 1.00 98.38 167 LEU A C 1
ATOM 1256 O O . LEU A 1 167 ? -8.525 -12.831 -7.799 1.00 98.38 167 LEU A O 1
ATOM 1260 N N . SER A 1 168 ? -8.439 -10.594 -7.680 1.00 98.44 168 SER A N 1
ATOM 1261 C CA . SER A 1 168 ? -7.406 -10.573 -6.634 1.00 98.44 168 SER A CA 1
ATOM 1262 C C . SER A 1 168 ? -7.925 -11.135 -5.304 1.00 98.44 168 SER A C 1
ATOM 1264 O O . SER A 1 168 ? -7.161 -11.659 -4.483 1.00 98.44 168 SER A O 1
ATOM 1266 N N . GLY A 1 169 ? -9.242 -11.046 -5.094 1.00 98.19 169 GLY A N 1
ATOM 1267 C CA . GLY A 1 169 ? -9.908 -11.402 -3.851 1.00 98.19 169 GLY A CA 1
ATOM 1268 C C . GLY A 1 169 ? -9.592 -10.442 -2.706 1.00 98.19 169 GLY A C 1
ATOM 1269 O O . GLY A 1 169 ? -9.810 -10.820 -1.557 1.00 98.19 169 GLY A O 1
ATOM 1270 N N . ALA A 1 170 ? -9.045 -9.255 -2.994 1.00 98.75 170 ALA A N 1
ATOM 1271 C CA . ALA A 1 170 ? -8.752 -8.242 -1.987 1.00 98.75 170 ALA A CA 1
ATOM 1272 C C . ALA A 1 170 ? -10.026 -7.796 -1.252 1.00 98.75 170 ALA A C 1
ATOM 1274 O O . ALA A 1 170 ? -11.139 -7.901 -1.772 1.00 98.75 170 ALA A O 1
ATOM 1275 N N . ASP A 1 171 ? -9.856 -7.304 -0.032 1.00 98.88 171 ASP A N 1
ATOM 1276 C CA . ASP A 1 171 ? -10.909 -6.706 0.788 1.00 98.88 171 ASP A CA 1
ATOM 1277 C C . ASP A 1 171 ? -10.780 -5.186 0.843 1.00 98.88 171 ASP A C 1
ATOM 1279 O O . ASP A 1 171 ? -11.786 -4.483 0.930 1.00 98.88 171 ASP A O 1
ATOM 1283 N N . ILE A 1 172 ? -9.543 -4.691 0.768 1.00 98.94 172 ILE A N 1
ATOM 1284 C CA . ILE A 1 172 ? -9.203 -3.272 0.718 1.00 98.94 172 ILE A CA 1
ATOM 1285 C C . ILE A 1 172 ? -8.219 -3.059 -0.433 1.00 98.94 172 ILE A C 1
ATOM 1287 O O . ILE A 1 172 ? -7.274 -3.832 -0.594 1.00 98.94 172 ILE A O 1
ATOM 1291 N N . VAL A 1 173 ? -8.429 -2.016 -1.234 1.00 98.94 173 VAL A N 1
ATOM 1292 C CA . VAL A 1 173 ? -7.529 -1.651 -2.337 1.00 98.94 173 VAL A CA 1
ATOM 1293 C C . VAL A 1 173 ? -7.175 -0.179 -2.234 1.00 98.94 173 VAL A C 1
ATOM 1295 O O . VAL A 1 173 ? -8.071 0.655 -2.101 1.00 98.94 173 VAL A O 1
ATOM 1298 N N . GLY A 1 174 ? -5.885 0.137 -2.303 1.00 98.75 174 GLY A N 1
ATOM 1299 C CA . GLY A 1 174 ? -5.412 1.499 -2.512 1.00 98.75 174 GLY A CA 1
ATOM 1300 C C . GLY A 1 174 ? -4.963 1.697 -3.956 1.00 98.75 174 GLY A C 1
ATOM 1301 O O . GLY A 1 174 ? -4.218 0.878 -4.496 1.00 98.75 174 GLY A O 1
ATOM 1302 N N . PHE A 1 175 ? -5.450 2.771 -4.569 1.00 98.56 175 PHE A N 1
ATOM 1303 C CA . PHE A 1 175 ? -5.181 3.122 -5.959 1.00 98.56 175 PHE A CA 1
ATOM 1304 C C . PHE A 1 175 ? -4.227 4.304 -6.078 1.00 98.56 175 PHE A C 1
ATOM 1306 O O . PHE A 1 175 ? -4.190 5.161 -5.188 1.00 98.56 175 PHE A O 1
ATOM 1313 N N . GLN A 1 176 ? -3.521 4.350 -7.206 1.00 97.88 176 GLN A N 1
ATOM 1314 C CA . GLN A 1 176 ? -2.665 5.449 -7.652 1.00 97.88 176 GLN A CA 1
ATOM 1315 C C . GLN A 1 176 ? -2.969 5.805 -9.122 1.00 97.88 176 GLN A C 1
ATOM 1317 O O . GLN A 1 176 ? -3.607 5.034 -9.849 1.00 97.88 176 GLN A O 1
ATOM 1322 N N . GLU A 1 177 ? -2.500 6.976 -9.545 1.00 92.75 177 GLU A N 1
ATOM 1323 C CA . GLU A 1 177 ? -2.595 7.537 -10.895 1.00 92.75 177 GLU A CA 1
ATOM 1324 C C . GLU A 1 177 ? -4.029 7.865 -11.363 1.00 92.75 177 GLU A C 1
ATOM 1326 O O . GLU A 1 177 ? -4.581 7.224 -12.260 1.00 92.75 177 GLU A O 1
ATOM 1331 N N . LYS A 1 178 ? -4.568 8.956 -10.791 1.00 90.81 178 LYS A N 1
ATOM 1332 C CA . LYS A 1 178 ? -5.909 9.581 -10.927 1.00 90.81 178 LYS A CA 1
ATOM 1333 C C . LYS A 1 178 ? -6.874 9.198 -9.807 1.00 90.81 178 LYS A C 1
ATOM 1335 O O . LYS A 1 178 ? -7.083 8.028 -9.503 1.00 90.81 178 LYS A O 1
ATOM 1340 N N . ALA A 1 179 ? -7.545 10.206 -9.253 1.00 87.19 179 ALA A N 1
ATOM 1341 C CA . ALA A 1 179 ? -8.585 10.020 -8.243 1.00 87.19 179 ALA A CA 1
ATOM 1342 C C . ALA A 1 179 ? -9.923 9.539 -8.836 1.00 87.19 179 ALA A C 1
ATOM 1344 O O . ALA A 1 179 ? -10.545 8.602 -8.341 1.00 87.19 179 ALA A O 1
ATOM 1345 N N . GLU A 1 180 ? -10.345 10.138 -9.947 1.00 90.44 180 GLU A N 1
ATOM 1346 C CA . GLU A 1 180 ? -11.644 9.919 -10.607 1.00 90.44 180 GLU A CA 1
ATOM 1347 C C . GLU A 1 180 ? -12.103 8.457 -10.797 1.00 90.44 180 GLU A C 1
ATOM 1349 O O . GLU A 1 180 ? -13.293 8.183 -10.587 1.00 90.44 180 GLU A O 1
ATOM 1354 N N . PRO A 1 181 ? -11.245 7.485 -11.178 1.00 93.50 181 PRO A N 1
ATOM 1355 C CA . PRO A 1 181 ? -11.683 6.096 -11.326 1.00 93.50 181 PRO A CA 1
ATOM 1356 C C . PRO A 1 181 ? -12.143 5.448 -10.009 1.00 93.50 181 PRO A C 1
ATOM 1358 O O . PRO A 1 181 ? -12.978 4.542 -10.053 1.00 93.50 181 PRO A O 1
ATOM 1361 N N . VAL A 1 182 ? -11.680 5.908 -8.840 1.00 97.06 182 VAL A N 1
ATOM 1362 C CA . VAL A 1 182 ? -11.928 5.261 -7.536 1.00 97.06 182 VAL A CA 1
ATOM 1363 C C . VAL A 1 182 ? -13.420 5.140 -7.232 1.00 97.06 182 VAL A C 1
ATOM 1365 O O . VAL A 1 182 ? -13.919 4.040 -6.973 1.00 97.06 182 VAL A O 1
ATOM 1368 N N . THR A 1 183 ? -14.167 6.245 -7.333 1.00 97.50 183 THR A N 1
ATOM 1369 C CA . THR A 1 183 ? -15.622 6.237 -7.100 1.00 97.50 183 THR A CA 1
ATOM 1370 C C . THR A 1 183 ? -16.343 5.333 -8.102 1.00 97.50 183 THR A C 1
ATOM 1372 O O . THR A 1 183 ? -17.295 4.627 -7.755 1.00 97.50 183 THR A O 1
ATOM 1375 N N . ALA A 1 184 ? -15.906 5.344 -9.364 1.00 97.44 184 ALA A N 1
ATOM 1376 C CA . ALA A 1 184 ? -16.533 4.574 -10.431 1.00 97.44 184 ALA A CA 1
ATOM 1377 C C . ALA A 1 184 ? -16.324 3.059 -10.262 1.00 97.44 184 ALA A C 1
ATOM 1379 O O . ALA A 1 184 ? -17.251 2.287 -10.532 1.00 97.44 184 ALA A O 1
ATOM 1380 N N . ILE A 1 185 ? -15.143 2.646 -9.791 1.00 98.44 185 ILE A N 1
ATOM 1381 C CA . ILE A 1 185 ? -14.809 1.255 -9.460 1.00 98.44 185 ILE A CA 1
ATOM 1382 C C . ILE A 1 185 ? -15.634 0.798 -8.254 1.00 98.44 185 ILE A C 1
ATOM 1384 O O . ILE A 1 185 ? -16.338 -0.211 -8.328 1.00 98.44 185 ILE A O 1
ATOM 1388 N N . ALA A 1 186 ? -15.617 1.571 -7.165 1.00 98.50 186 ALA A N 1
ATOM 1389 C CA . ALA A 1 186 ? -16.309 1.222 -5.928 1.00 98.50 186 ALA A CA 1
ATOM 1390 C C . ALA A 1 186 ? -17.816 1.024 -6.118 1.00 98.50 186 ALA A C 1
ATOM 1392 O O . ALA A 1 186 ? -18.376 0.035 -5.644 1.00 98.50 186 ALA A O 1
ATOM 1393 N N . LYS A 1 187 ? -18.473 1.913 -6.877 1.00 98.12 187 LYS A N 1
ATOM 1394 C CA . LYS A 1 187 ? -19.911 1.809 -7.172 1.00 98.12 187 LYS A CA 1
ATOM 1395 C C . LYS A 1 187 ? -20.276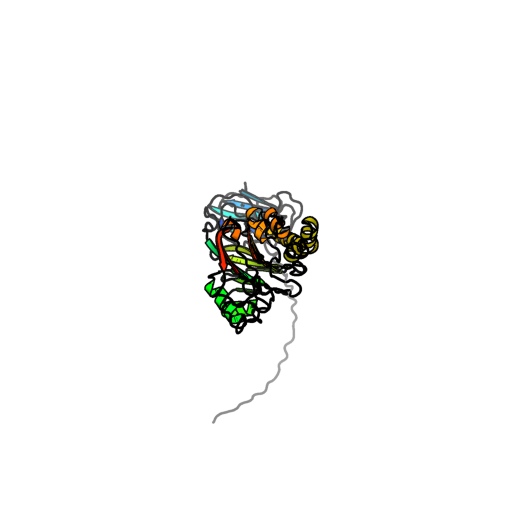 0.520 -7.913 1.00 98.12 187 LYS A C 1
ATOM 1397 O O . LYS A 1 187 ? -21.323 -0.054 -7.637 1.00 98.12 187 LYS A O 1
ATOM 1402 N N . ARG A 1 188 ? -19.416 0.032 -8.813 1.00 98.19 188 ARG A N 1
ATOM 1403 C CA . ARG A 1 188 ? -19.623 -1.239 -9.539 1.00 98.19 188 ARG A CA 1
ATOM 1404 C C . ARG A 1 188 ? -19.387 -2.472 -8.676 1.00 98.19 188 ARG A C 1
ATOM 1406 O O . ARG A 1 188 ? -19.907 -3.547 -8.977 1.00 98.19 188 ARG A O 1
ATOM 1413 N N . LEU A 1 189 ? -18.567 -2.337 -7.640 1.00 97.62 189 LEU A N 1
ATOM 1414 C CA . LEU A 1 189 ? -18.306 -3.394 -6.667 1.00 97.62 189 LEU A CA 1
ATOM 1415 C C . LEU A 1 189 ? -19.317 -3.388 -5.512 1.00 97.62 189 LEU A C 1
ATOM 1417 O O . LEU A 1 189 ? -19.458 -4.404 -4.839 1.00 97.62 189 LEU A O 1
ATOM 1421 N N . GLY A 1 190 ? -20.020 -2.272 -5.294 1.00 98.06 190 GLY A N 1
ATOM 1422 C CA . GLY A 1 190 ? -20.863 -2.061 -4.118 1.00 98.06 190 GLY A CA 1
ATOM 1423 C C . GLY A 1 190 ? -20.044 -1.844 -2.842 1.00 98.06 190 GLY A C 1
ATOM 1424 O O . GLY A 1 190 ? -20.448 -2.298 -1.777 1.00 98.06 190 GLY A O 1
ATOM 1425 N N . TRP A 1 191 ? -18.861 -1.234 -2.956 1.00 98.62 191 TRP A N 1
ATOM 1426 C CA . TRP A 1 191 ? -17.903 -1.069 -1.855 1.00 98.62 191 TRP A CA 1
ATOM 1427 C C . TRP A 1 191 ? -17.890 0.361 -1.312 1.00 98.62 191 TRP A C 1
ATOM 1429 O O . TRP A 1 191 ? -18.275 1.310 -2.001 1.00 98.62 191 TRP A O 1
ATOM 1439 N N . TYR A 1 192 ? -17.402 0.516 -0.081 1.00 98.69 192 TYR A N 1
ATOM 1440 C CA . TYR A 1 192 ? -17.079 1.819 0.493 1.00 98.69 192 TYR A CA 1
ATOM 1441 C C . TYR A 1 192 ? -15.875 2.412 -0.231 1.00 98.69 192 TYR A C 1
ATOM 1443 O O . TYR A 1 192 ? -14.992 1.680 -0.682 1.00 98.69 192 TYR A O 1
ATOM 1451 N N . TYR A 1 193 ? -15.828 3.737 -0.333 1.00 98.50 193 TYR A N 1
ATOM 1452 C CA . TYR A 1 193 ? -14.740 4.418 -1.015 1.00 98.50 193 TYR A CA 1
ATOM 1453 C C . TYR A 1 193 ? -14.394 5.753 -0.382 1.00 98.50 193 TYR A C 1
ATOM 1455 O O . TYR A 1 193 ? -15.248 6.465 0.145 1.00 98.50 193 TYR A O 1
ATOM 1463 N N . TYR A 1 194 ? -13.119 6.080 -0.502 1.00 97.94 194 TYR A N 1
ATOM 1464 C CA . TYR A 1 194 ? -12.558 7.397 -0.335 1.00 97.94 194 TYR A CA 1
ATOM 1465 C C . TYR A 1 194 ? -11.793 7.724 -1.612 1.00 97.94 194 TYR A C 1
ATOM 1467 O O . TYR A 1 194 ? -10.811 7.062 -1.939 1.00 97.94 194 TYR A O 1
ATOM 1475 N N . GLN A 1 195 ? -12.275 8.723 -2.340 1.00 96.69 195 GLN A N 1
ATOM 1476 C CA . GLN A 1 195 ? -11.580 9.285 -3.486 1.00 96.69 195 GLN A CA 1
ATOM 1477 C C . GLN A 1 195 ? -10.827 10.527 -3.010 1.00 96.69 195 GLN A C 1
ATOM 1479 O O . GLN A 1 195 ? -11.460 11.444 -2.483 1.00 96.69 195 GLN A O 1
ATOM 1484 N N . ALA A 1 196 ? -9.505 10.540 -3.181 1.00 93.38 196 ALA A N 1
ATOM 1485 C CA . ALA A 1 196 ? -8.683 11.690 -2.823 1.00 93.38 196 ALA A CA 1
ATOM 1486 C C . ALA A 1 196 ? -8.944 12.870 -3.772 1.00 93.38 196 ALA A C 1
ATOM 1488 O O . ALA A 1 196 ? -9.533 12.711 -4.841 1.00 93.38 196 ALA A O 1
ATOM 1489 N N . SER A 1 197 ? -8.503 14.067 -3.401 1.00 88.88 197 SER A N 1
ATOM 1490 C CA . SER A 1 197 ? -8.724 15.271 -4.215 1.00 88.88 197 SER A CA 1
ATOM 1491 C C . SER A 1 197 ? -7.883 15.320 -5.496 1.00 88.88 197 SER A C 1
ATOM 1493 O O . SER A 1 197 ? -8.270 15.976 -6.465 1.00 88.88 197 SER A O 1
ATOM 1495 N N . HIS A 1 198 ? -6.734 14.645 -5.507 1.00 84.44 198 HIS A N 1
ATOM 1496 C CA . HIS A 1 198 ? -5.767 14.733 -6.601 1.00 84.44 198 HIS A CA 1
ATOM 1497 C C . HIS A 1 198 ? -5.426 13.378 -7.200 1.00 84.44 198 HIS A C 1
ATOM 1499 O O . HIS A 1 198 ? -5.449 13.223 -8.423 1.00 84.44 198 HIS A O 1
ATOM 1505 N N . ASP A 1 199 ? -5.100 12.403 -6.352 1.00 91.81 199 ASP A N 1
ATOM 1506 C CA . ASP A 1 199 ? -4.533 11.157 -6.829 1.00 91.81 199 ASP A CA 1
ATOM 1507 C C . ASP A 1 199 ? -4.966 9.944 -6.014 1.00 91.81 199 ASP A C 1
ATOM 1509 O O . ASP A 1 199 ? -4.820 9.897 -4.791 1.00 91.81 199 ASP A O 1
ATOM 1513 N N . GLY A 1 200 ? -5.490 8.957 -6.735 1.00 91.69 200 GLY A N 1
ATOM 1514 C CA . GLY A 1 200 ? -5.899 7.689 -6.175 1.00 91.69 200 GLY A CA 1
ATOM 1515 C C . GLY A 1 200 ? -6.965 7.795 -5.087 1.00 91.69 200 GLY A C 1
ATOM 1516 O O . GLY A 1 200 ? -7.886 8.619 -5.117 1.00 91.69 200 GLY A O 1
ATOM 1517 N N . GLY A 1 201 ? -6.868 6.875 -4.136 1.00 96.25 201 GLY A N 1
ATOM 1518 C CA . GLY A 1 201 ? -7.822 6.727 -3.048 1.00 96.25 201 GLY A CA 1
ATOM 1519 C C . GLY A 1 201 ? -7.858 5.298 -2.529 1.00 96.25 201 GLY A C 1
ATOM 1520 O O . GLY A 1 201 ? -7.036 4.463 -2.903 1.00 96.25 201 GLY A O 1
ATOM 1521 N N . VAL A 1 202 ? -8.825 5.010 -1.665 1.00 98.69 202 VAL A N 1
ATOM 1522 C CA . VAL A 1 202 ? -9.001 3.696 -1.040 1.00 98.69 202 VAL A CA 1
ATOM 1523 C C . VAL A 1 202 ? -10.429 3.220 -1.255 1.00 98.69 202 VAL A C 1
ATOM 1525 O O . VAL A 1 202 ? -11.379 3.965 -1.024 1.00 98.69 202 VAL A O 1
ATOM 1528 N N . ILE A 1 203 ? -10.595 1.962 -1.648 1.00 98.88 203 ILE A N 1
ATOM 1529 C CA . ILE A 1 203 ? -11.885 1.267 -1.608 1.00 98.88 203 ILE A CA 1
ATOM 1530 C C . ILE A 1 203 ? -11.817 0.112 -0.619 1.00 98.88 203 ILE A C 1
ATOM 1532 O O . ILE A 1 203 ? -10.756 -0.470 -0.398 1.00 98.88 203 ILE A O 1
ATOM 1536 N N . SER A 1 204 ? -12.953 -0.239 -0.032 1.00 98.81 204 SER A N 1
ATOM 1537 C CA . SER A 1 204 ? -13.022 -1.275 0.993 1.00 98.81 204 SER A CA 1
ATOM 1538 C C . SER A 1 204 ? -14.382 -1.967 0.995 1.00 98.81 204 SER A C 1
ATOM 1540 O O . SER A 1 204 ? -15.423 -1.311 0.921 1.00 98.81 204 SER A O 1
ATOM 1542 N N . LYS A 1 205 ? -14.392 -3.296 1.150 1.00 98.50 205 LYS A N 1
ATOM 1543 C CA . LYS A 1 205 ? -15.611 -4.062 1.475 1.00 98.50 205 LYS A CA 1
ATOM 1544 C C . LYS A 1 205 ? -16.222 -3.624 2.806 1.00 98.50 205 LYS A C 1
ATOM 1546 O O . LYS A 1 205 ? -17.424 -3.768 3.011 1.00 98.50 205 LYS A O 1
ATOM 1551 N N . TYR A 1 206 ? -15.393 -3.101 3.706 1.00 98.12 206 TYR A N 1
ATOM 1552 C CA . TYR A 1 206 ? -15.765 -2.709 5.060 1.00 98.12 206 TYR A CA 1
ATOM 1553 C C . TYR A 1 206 ? -15.870 -1.182 5.215 1.00 98.12 206 TYR A C 1
ATOM 1555 O O . TYR A 1 206 ? -15.208 -0.456 4.465 1.00 98.12 206 TYR A O 1
ATOM 1563 N N . PRO A 1 207 ? -16.652 -0.673 6.187 1.00 98.06 207 PRO A N 1
ATOM 1564 C CA . PRO A 1 207 ? -16.870 0.760 6.359 1.00 98.06 207 PRO A CA 1
ATOM 1565 C C . PRO A 1 207 ? -15.575 1.568 6.505 1.00 98.06 207 PRO A C 1
ATOM 1567 O O . PRO A 1 207 ? -14.746 1.285 7.373 1.00 98.06 207 PRO A O 1
ATOM 1570 N N . ILE A 1 208 ? -15.446 2.623 5.700 1.00 98.00 208 ILE A N 1
ATOM 1571 C CA . ILE A 1 208 ? -14.460 3.688 5.916 1.00 98.00 208 ILE A CA 1
ATOM 1572 C C . ILE A 1 208 ? -15.048 4.649 6.949 1.00 98.00 208 ILE A C 1
ATOM 1574 O O . ILE A 1 208 ? -16.122 5.210 6.740 1.00 98.00 208 ILE A O 1
ATOM 1578 N N . VAL A 1 209 ? -14.367 4.796 8.084 1.00 96.25 209 VAL A N 1
ATOM 1579 C CA . VAL A 1 209 ? -14.857 5.551 9.251 1.00 96.25 209 VAL A CA 1
ATOM 1580 C C . VAL A 1 209 ? -14.162 6.897 9.433 1.00 96.25 209 VAL A C 1
ATOM 1582 O O . VAL A 1 209 ? -14.651 7.730 10.189 1.00 96.25 209 VAL A O 1
ATOM 1585 N N . GLU A 1 210 ? -13.027 7.107 8.768 1.00 96.38 210 GLU A N 1
ATOM 1586 C CA . GLU A 1 210 ? -12.308 8.382 8.727 1.00 96.38 210 GLU A CA 1
ATOM 1587 C C . GLU A 1 210 ? -11.424 8.435 7.474 1.00 96.38 210 GLU A C 1
ATOM 1589 O O . GLU A 1 210 ? -10.961 7.396 7.000 1.00 96.38 210 GLU A O 1
ATOM 1594 N N . THR A 1 211 ? -11.192 9.630 6.937 1.00 96.31 211 THR A N 1
ATOM 1595 C CA . THR A 1 211 ? -10.383 9.864 5.733 1.00 96.31 211 THR A CA 1
ATOM 1596 C C . THR A 1 211 ? -9.408 11.003 5.976 1.00 96.31 211 THR A C 1
ATOM 1598 O O . THR A 1 211 ? -9.748 11.977 6.646 1.00 96.31 211 THR A O 1
ATOM 1601 N N . PHE A 1 212 ? -8.218 10.902 5.398 1.00 93.56 212 PHE A N 1
ATOM 1602 C CA . PHE A 1 212 ? -7.136 11.856 5.577 1.00 93.56 212 PHE A CA 1
ATOM 1603 C C . PHE A 1 212 ? -6.545 12.214 4.218 1.00 93.56 212 PHE A C 1
ATOM 1605 O O . PHE A 1 212 ? -6.048 11.351 3.494 1.00 93.56 212 PHE A O 1
ATOM 1612 N N . GLU A 1 213 ? -6.563 13.500 3.895 1.00 88.56 213 GLU A N 1
ATOM 1613 C CA . GLU A 1 213 ? -5.827 14.044 2.760 1.00 88.56 213 GLU A CA 1
ATOM 1614 C C . GLU A 1 213 ? -4.457 14.508 3.267 1.00 88.56 213 GLU A C 1
ATOM 1616 O O . GLU A 1 213 ? -4.379 15.332 4.185 1.00 88.56 213 GLU A O 1
ATOM 1621 N N . PHE A 1 214 ? -3.364 13.979 2.711 1.00 84.31 214 PHE A N 1
ATOM 1622 C CA . PHE A 1 214 ? -2.028 14.503 3.000 1.00 84.31 214 PHE A CA 1
ATOM 1623 C C . PHE A 1 214 ? -1.629 15.465 1.879 1.00 84.31 214 PHE A C 1
ATOM 1625 O O . PHE A 1 214 ? -0.797 15.158 1.024 1.00 84.31 214 PHE A O 1
ATOM 1632 N N . GLU A 1 215 ? -2.255 16.646 1.885 1.00 73.00 215 GLU A N 1
ATOM 1633 C CA . GLU A 1 215 ? -2.011 17.694 0.888 1.00 73.00 215 GLU A CA 1
ATOM 1634 C C . GLU A 1 215 ? -0.510 17.956 0.694 1.00 73.00 215 GLU A C 1
ATOM 1636 O O . GLU A 1 215 ? 0.231 18.178 1.654 1.00 73.00 215 GLU A O 1
ATOM 1641 N N . GLY A 1 216 ? -0.058 17.921 -0.564 1.00 72.00 216 GLY A N 1
ATOM 1642 C CA . GLY A 1 216 ? 1.334 18.188 -0.940 1.00 72.00 216 GLY A CA 1
ATOM 1643 C C . GLY A 1 216 ? 2.342 17.090 -0.578 1.00 72.00 216 GLY A C 1
ATOM 1644 O O . GLY A 1 216 ? 3.542 17.301 -0.734 1.00 72.00 216 GLY A O 1
ATOM 1645 N N . VAL A 1 217 ? 1.887 15.929 -0.096 1.00 78.25 217 VAL A N 1
ATOM 1646 C CA . VAL A 1 217 ? 2.763 14.856 0.411 1.00 78.25 217 VAL A CA 1
ATOM 1647 C C . VAL A 1 217 ? 2.769 13.610 -0.491 1.00 78.25 217 VAL A C 1
ATOM 1649 O O . VAL A 1 217 ? 3.630 12.750 -0.333 1.00 78.25 217 VAL A O 1
ATOM 1652 N N . GLY A 1 218 ? 1.885 13.544 -1.494 1.00 84.44 218 GLY A N 1
ATOM 1653 C CA . GLY A 1 218 ? 1.826 12.426 -2.446 1.00 84.44 218 GLY A CA 1
ATOM 1654 C C . GLY A 1 218 ? 1.212 11.160 -1.851 1.00 84.44 218 GLY A C 1
ATOM 1655 O O . GLY A 1 218 ? 1.580 10.057 -2.235 1.00 84.44 218 GLY A O 1
ATOM 1656 N N . ALA A 1 219 ? 0.317 11.303 -0.871 1.00 94.44 219 ALA A N 1
ATOM 1657 C CA . ALA A 1 219 ? -0.427 10.186 -0.312 1.00 94.44 219 ALA A CA 1
ATOM 1658 C C . ALA A 1 219 ? -1.770 10.639 0.264 1.00 94.44 219 ALA A C 1
ATOM 1660 O O . ALA A 1 219 ? -1.954 11.796 0.638 1.00 94.44 219 ALA A O 1
ATOM 1661 N N . SER A 1 220 ? -2.690 9.696 0.393 1.00 95.31 220 SER A N 1
ATOM 1662 C CA . SER A 1 220 ? -3.961 9.874 1.087 1.00 95.31 220 SER A CA 1
ATOM 1663 C C . SER A 1 220 ? -4.258 8.622 1.912 1.00 95.31 220 SER A C 1
ATOM 1665 O O . SER A 1 220 ? -3.703 7.555 1.641 1.00 95.31 220 SER A O 1
ATOM 1667 N N . ALA A 1 221 ? -5.070 8.725 2.962 1.00 96.81 221 ALA A N 1
ATOM 1668 C CA . ALA A 1 221 ? -5.322 7.596 3.852 1.00 96.81 221 ALA A CA 1
ATOM 1669 C C . ALA A 1 221 ? -6.784 7.467 4.271 1.00 96.81 221 ALA A C 1
ATOM 1671 O O . ALA A 1 221 ? -7.541 8.434 4.302 1.00 96.81 221 ALA A O 1
ATOM 1672 N N . ALA A 1 222 ? -7.170 6.252 4.641 1.00 97.88 222 ALA A N 1
ATOM 1673 C CA . ALA A 1 222 ? -8.480 5.941 5.187 1.00 97.88 222 ALA A CA 1
ATOM 1674 C C . ALA A 1 222 ? -8.348 5.026 6.407 1.00 97.88 222 ALA A C 1
ATOM 1676 O O . ALA A 1 222 ? -7.552 4.084 6.413 1.00 97.88 222 ALA A O 1
ATOM 1677 N N . ARG A 1 223 ? -9.170 5.275 7.431 1.00 97.75 223 ARG A N 1
ATOM 1678 C CA . ARG A 1 223 ? -9.385 4.337 8.533 1.00 97.75 223 ARG A CA 1
ATOM 1679 C C . ARG A 1 223 ? -10.563 3.437 8.188 1.00 97.75 223 ARG A C 1
ATOM 1681 O O . ARG A 1 223 ? -11.673 3.921 7.965 1.00 97.75 223 ARG A O 1
ATOM 1688 N N . VAL A 1 224 ? -10.322 2.133 8.158 1.00 98.25 224 VAL A N 1
ATOM 1689 C CA . VAL A 1 224 ? -11.313 1.108 7.814 1.00 98.25 224 VAL A CA 1
ATOM 1690 C C . VAL A 1 224 ? -11.654 0.308 9.061 1.00 98.25 224 VAL A C 1
ATOM 1692 O O . VAL A 1 224 ? -10.752 -0.155 9.756 1.00 98.25 224 VAL A O 1
ATOM 1695 N N . ARG A 1 225 ? -12.948 0.124 9.339 1.00 95.56 225 ARG A N 1
ATOM 1696 C CA . ARG A 1 225 ? -13.423 -0.742 10.423 1.00 95.56 225 ARG A CA 1
ATOM 1697 C C . ARG A 1 225 ? -13.744 -2.128 9.883 1.00 95.56 225 ARG A C 1
ATOM 1699 O O . ARG A 1 225 ? -14.679 -2.276 9.105 1.00 95.56 225 ARG A O 1
ATOM 1706 N N . LEU A 1 226 ? -12.979 -3.120 10.312 1.00 94.88 226 LEU A N 1
ATOM 1707 C CA . LEU A 1 226 ? -13.114 -4.523 9.937 1.00 94.88 226 LEU A CA 1
ATOM 1708 C C . LEU A 1 226 ? -14.297 -5.206 10.662 1.00 94.88 226 LEU A C 1
ATOM 1710 O O . LEU A 1 226 ? -14.804 -4.661 11.651 1.00 94.88 226 LEU A O 1
ATOM 1714 N N . PRO A 1 227 ? -14.753 -6.394 10.209 1.00 88.50 227 PRO A N 1
ATOM 1715 C CA . PRO A 1 227 ? -15.886 -7.107 10.806 1.00 88.50 227 PRO A CA 1
ATOM 1716 C C . PRO A 1 227 ? -15.731 -7.422 12.295 1.00 88.50 227 PRO A C 1
ATOM 1718 O O . PRO A 1 227 ? -16.722 -7.373 13.023 1.00 88.50 227 PRO A O 1
ATOM 1721 N N . SER A 1 228 ? -14.509 -7.691 12.770 1.00 84.50 228 SER A N 1
ATOM 1722 C CA . SER A 1 228 ? -14.250 -7.900 14.204 1.00 84.50 228 SER A CA 1
ATOM 1723 C C . SER A 1 228 ? -14.456 -6.638 15.064 1.00 84.50 228 SER A C 1
ATOM 1725 O O . SER A 1 228 ? -14.415 -6.701 16.293 1.00 84.50 228 SER A O 1
ATOM 1727 N N . GLY A 1 229 ? -14.639 -5.473 14.433 1.00 86.12 229 GLY A N 1
ATOM 1728 C CA . GLY A 1 229 ? -14.648 -4.162 15.075 1.00 86.12 229 GLY A CA 1
ATOM 1729 C C . GLY A 1 229 ? -13.259 -3.531 15.207 1.00 86.12 229 GLY A C 1
ATOM 1730 O O . GLY A 1 229 ? -13.164 -2.397 15.675 1.00 86.12 229 GLY A O 1
ATOM 1731 N N . GLN A 1 230 ? -12.192 -4.228 14.799 1.00 89.06 230 GLN A N 1
ATOM 1732 C CA . GLN A 1 230 ? -10.853 -3.645 14.674 1.00 89.06 230 GLN A CA 1
ATOM 1733 C C . GLN A 1 230 ? -10.831 -2.541 13.627 1.00 89.06 230 GLN A C 1
ATOM 1735 O O . GLN A 1 230 ? -11.554 -2.585 12.635 1.00 89.06 230 GLN A O 1
ATOM 1740 N N . GLU A 1 231 ? -9.970 -1.552 13.838 1.00 93.31 231 GLU A N 1
ATOM 1741 C CA . GLU A 1 231 ? -9.734 -0.493 12.867 1.00 93.31 231 GLU A CA 1
ATOM 1742 C C . GLU A 1 231 ? -8.306 -0.577 12.347 1.00 93.31 231 GLU A C 1
ATOM 1744 O O . GLU A 1 231 ? -7.368 -0.788 13.118 1.00 93.31 231 GLU A O 1
ATOM 1749 N N . VAL A 1 232 ? -8.156 -0.399 11.038 1.00 97.12 232 VAL A N 1
ATOM 1750 C CA . VAL A 1 232 ? -6.866 -0.370 10.349 1.00 97.12 232 VAL A CA 1
ATOM 1751 C C . VAL A 1 232 ? -6.702 0.949 9.609 1.00 97.12 232 VAL A C 1
ATOM 1753 O O . VAL A 1 232 ? -7.673 1.500 9.087 1.00 97.12 232 VAL A O 1
ATOM 1756 N N . MET A 1 233 ? -5.476 1.461 9.567 1.00 98.00 233 MET A N 1
ATOM 1757 C CA . MET A 1 233 ? -5.110 2.616 8.750 1.00 98.00 233 MET A CA 1
ATOM 1758 C C . MET A 1 233 ? -4.538 2.134 7.422 1.00 98.00 233 MET A C 1
ATOM 1760 O O . MET A 1 233 ? -3.625 1.313 7.419 1.00 98.00 233 MET A O 1
ATOM 1764 N N . VAL A 1 234 ? -5.034 2.661 6.306 1.00 98.62 234 VAL A N 1
ATOM 1765 C CA . VAL A 1 234 ? -4.560 2.323 4.960 1.00 98.62 234 VAL A CA 1
ATOM 1766 C C . VAL A 1 234 ? -4.205 3.611 4.237 1.00 98.62 234 VAL A C 1
ATOM 1768 O O . VAL A 1 234 ? -5.092 4.396 3.912 1.00 98.62 234 VAL A O 1
ATOM 1771 N N . ALA A 1 235 ? -2.912 3.835 4.019 1.00 98.19 235 ALA A N 1
ATOM 1772 C CA . ALA A 1 235 ? -2.368 4.973 3.293 1.00 98.19 235 ALA A CA 1
ATOM 1773 C C . ALA A 1 235 ? -1.904 4.539 1.900 1.00 98.19 235 ALA A C 1
ATOM 1775 O O . ALA A 1 235 ? -1.071 3.642 1.787 1.00 98.19 235 ALA A O 1
ATOM 1776 N N . SER A 1 236 ? -2.443 5.182 0.865 1.00 98.12 236 SER A N 1
ATOM 1777 C CA . SER A 1 236 ? -2.071 5.004 -0.539 1.00 98.12 236 SER A CA 1
ATOM 1778 C C . SER A 1 236 ? -1.132 6.132 -0.958 1.00 98.12 236 SER A C 1
ATOM 1780 O O . SER A 1 236 ? -1.520 7.299 -0.882 1.00 98.12 236 SER A O 1
ATOM 1782 N N . ALA A 1 237 ? 0.090 5.798 -1.364 1.00 97.69 237 ALA A N 1
ATOM 1783 C CA . ALA A 1 237 ? 1.122 6.735 -1.794 1.00 97.69 237 ALA A CA 1
ATOM 1784 C C . ALA A 1 237 ? 1.372 6.646 -3.304 1.00 97.69 237 ALA A C 1
ATOM 1786 O O . ALA A 1 237 ? 1.347 5.565 -3.883 1.00 97.69 237 ALA A O 1
ATOM 1787 N N . HIS A 1 238 ? 1.647 7.786 -3.927 1.00 97.56 238 HIS A N 1
ATOM 1788 C CA . HIS A 1 238 ? 2.166 7.873 -5.284 1.00 97.56 238 HIS A CA 1
ATOM 1789 C C . HIS A 1 238 ? 3.274 8.926 -5.293 1.00 97.56 238 HIS A C 1
ATOM 1791 O O . HIS A 1 238 ? 3.020 10.132 -5.193 1.00 97.56 238 HIS A O 1
ATOM 1797 N N . LEU A 1 239 ? 4.523 8.460 -5.292 1.00 96.69 239 LEU A N 1
ATOM 1798 C CA . LEU A 1 239 ? 5.679 9.349 -5.203 1.00 96.69 239 LEU A CA 1
ATOM 1799 C C . LEU A 1 239 ? 6.092 9.866 -6.582 1.00 96.69 239 LEU A C 1
ATOM 1801 O O . LEU A 1 239 ? 5.717 9.310 -7.608 1.00 96.69 239 LEU A O 1
ATOM 1805 N N . ASP A 1 240 ? 6.863 10.954 -6.604 1.00 95.31 240 ASP A N 1
ATOM 1806 C CA . ASP A 1 240 ? 7.263 11.622 -7.843 1.00 95.31 240 ASP A CA 1
ATOM 1807 C C . ASP A 1 240 ? 8.006 10.656 -8.777 1.00 95.31 240 ASP A C 1
ATOM 1809 O O . ASP A 1 240 ? 9.009 10.064 -8.388 1.00 95.31 240 ASP A O 1
ATOM 1813 N N . TYR A 1 241 ? 7.532 10.528 -10.016 1.00 94.31 241 TYR A N 1
ATOM 1814 C CA . TYR A 1 241 ? 8.096 9.638 -11.040 1.00 94.31 241 TYR A CA 1
ATOM 1815 C C . TYR A 1 241 ? 9.300 10.249 -11.773 1.00 94.31 241 TYR A C 1
ATOM 1817 O O . TYR A 1 241 ? 10.049 9.572 -12.475 1.00 94.31 241 TYR A O 1
ATOM 1825 N N . ARG A 1 242 ? 9.496 11.567 -11.645 1.00 93.44 242 ARG A N 1
ATOM 1826 C CA . ARG A 1 242 ? 10.521 12.296 -12.396 1.00 93.44 242 ARG A CA 1
ATOM 1827 C C . ARG A 1 242 ? 11.927 11.903 -11.956 1.00 93.44 242 ARG A C 1
ATOM 1829 O O . ARG A 1 242 ? 12.191 11.658 -10.778 1.00 93.44 242 ARG A O 1
ATOM 1836 N N . VAL A 1 243 ? 12.839 11.911 -12.931 1.00 91.69 243 VAL A N 1
ATOM 1837 C CA . VAL A 1 243 ? 14.253 11.539 -12.769 1.00 91.69 243 VAL A CA 1
ATOM 1838 C C . VAL A 1 243 ? 14.369 10.192 -12.050 1.00 91.69 243 VAL A C 1
ATOM 1840 O O . VAL A 1 243 ? 14.789 10.115 -10.891 1.00 91.69 243 VAL A O 1
ATOM 1843 N N . TYR A 1 244 ? 13.924 9.135 -12.727 1.00 95.69 244 TYR A N 1
ATOM 1844 C CA . TYR A 1 244 ? 13.947 7.778 -12.199 1.00 95.69 244 TYR A CA 1
ATOM 1845 C C . TYR A 1 244 ? 15.393 7.310 -11.998 1.00 95.69 244 TYR A C 1
ATOM 1847 O O . TYR A 1 244 ? 16.179 7.178 -12.937 1.00 95.69 244 TYR A O 1
ATOM 1855 N N . SER A 1 245 ? 15.777 7.120 -10.738 1.00 96.25 245 SER A N 1
ATOM 1856 C CA . SER A 1 245 ? 17.172 6.898 -10.350 1.00 96.25 245 SER A CA 1
ATOM 1857 C C . SER A 1 245 ? 17.810 5.616 -10.900 1.00 96.25 245 SER A C 1
ATOM 1859 O O . SER A 1 245 ? 19.023 5.637 -11.128 1.00 96.25 245 SER A O 1
ATOM 1861 N N . PRO A 1 246 ? 17.072 4.526 -11.182 1.00 97.19 246 PRO A N 1
ATOM 1862 C CA . PRO A 1 246 ? 17.635 3.390 -11.907 1.00 97.19 246 PRO A CA 1
ATOM 1863 C C . PRO A 1 246 ? 18.218 3.753 -13.274 1.00 97.19 246 PRO A C 1
ATOM 1865 O O . PRO A 1 246 ? 19.259 3.207 -13.633 1.00 97.19 246 PRO A O 1
ATOM 1868 N N . TYR A 1 247 ? 17.674 4.739 -13.998 1.00 97.12 247 TYR A N 1
ATOM 1869 C CA . TYR A 1 247 ? 18.299 5.219 -15.238 1.00 97.12 247 TYR A CA 1
ATOM 1870 C C . TYR A 1 247 ? 19.666 5.876 -14.987 1.00 97.12 247 TYR A C 1
ATOM 1872 O O . TYR A 1 247 ? 20.613 5.650 -15.747 1.00 97.12 247 TYR A O 1
ATOM 1880 N N . LEU A 1 248 ? 19.815 6.611 -13.877 1.00 96.62 248 LEU A N 1
ATOM 1881 C CA . LEU A 1 248 ? 21.089 7.227 -13.486 1.00 96.62 248 LEU A CA 1
ATOM 1882 C C . LEU A 1 248 ? 22.179 6.177 -13.210 1.00 96.62 248 LEU A C 1
ATOM 1884 O O . LEU A 1 248 ? 23.357 6.407 -13.491 1.00 96.62 248 LEU A O 1
ATOM 1888 N N . ALA A 1 249 ? 21.791 5.023 -12.663 1.00 96.25 249 ALA A N 1
ATOM 1889 C CA . ALA A 1 249 ? 22.682 3.884 -12.460 1.00 96.25 249 ALA A CA 1
ATOM 1890 C C . ALA A 1 249 ? 22.945 3.126 -13.772 1.00 96.25 249 ALA A C 1
ATOM 1892 O O . ALA A 1 249 ? 24.090 2.817 -14.110 1.00 96.25 249 ALA A O 1
ATOM 1893 N N . HIS A 1 250 ? 21.890 2.832 -14.536 1.00 95.25 250 HIS A N 1
ATOM 1894 C CA . HIS A 1 250 ? 21.973 1.938 -15.684 1.00 95.25 250 HIS A CA 1
ATOM 1895 C C . HIS A 1 250 ? 22.655 2.576 -16.890 1.00 95.25 250 HIS A C 1
ATOM 1897 O O . HIS A 1 250 ? 23.452 1.903 -17.550 1.00 95.25 250 HIS A O 1
ATOM 1903 N N . PHE A 1 251 ? 22.401 3.855 -17.149 1.00 95.75 251 PHE A N 1
ATOM 1904 C CA . PHE A 1 251 ? 22.797 4.513 -18.393 1.00 95.75 251 PHE A CA 1
ATOM 1905 C C . PHE A 1 251 ? 23.770 5.663 -18.157 1.00 95.75 251 PHE A C 1
ATOM 1907 O O . PHE A 1 251 ? 24.814 5.711 -18.805 1.00 95.75 251 PHE A O 1
ATOM 1914 N N . ASP A 1 252 ? 23.505 6.513 -17.165 1.00 94.88 252 ASP A N 1
ATOM 1915 C CA . ASP A 1 252 ? 24.364 7.673 -16.889 1.00 94.88 252 ASP A CA 1
ATOM 1916 C C . ASP A 1 252 ? 25.612 7.316 -16.063 1.00 94.88 252 ASP A C 1
ATOM 1918 O O . ASP A 1 252 ? 26.508 8.149 -15.901 1.00 94.88 252 ASP A O 1
ATOM 1922 N N . LYS A 1 253 ? 25.653 6.091 -15.514 1.00 95.69 253 LYS A N 1
ATOM 1923 C CA . LYS A 1 253 ? 26.732 5.546 -14.672 1.00 95.69 253 LYS A CA 1
ATOM 1924 C C . LYS A 1 253 ? 27.142 6.500 -13.542 1.00 95.69 253 LYS A C 1
ATOM 1926 O O . LYS A 1 253 ? 28.325 6.680 -13.248 1.00 95.69 253 LYS A O 1
ATOM 1931 N N . LYS A 1 254 ? 26.153 7.142 -12.909 1.00 98.00 254 LYS A N 1
ATOM 1932 C CA . LYS A 1 254 ? 26.371 8.065 -11.785 1.00 98.00 254 LYS A CA 1
ATOM 1933 C C . LYS A 1 254 ? 26.970 7.342 -10.579 1.00 98.00 254 LYS A C 1
ATOM 1935 O O . LYS A 1 254 ? 26.806 6.134 -10.402 1.00 98.00 254 LYS A O 1
ATOM 1940 N N . SER A 1 255 ? 27.658 8.095 -9.721 1.00 98.25 255 SER A N 1
ATOM 1941 C CA . SER A 1 255 ? 28.156 7.547 -8.459 1.00 98.25 255 SER A CA 1
ATOM 1942 C C . SER A 1 255 ? 26.982 7.187 -7.531 1.00 98.25 255 SER A C 1
ATOM 1944 O O . SER A 1 255 ? 25.956 7.873 -7.575 1.00 98.25 255 SER A O 1
ATOM 1946 N N . PRO A 1 256 ? 27.118 6.185 -6.638 1.00 98.25 256 PRO A N 1
ATOM 1947 C CA . PRO A 1 256 ? 26.106 5.899 -5.619 1.00 98.25 256 PRO A CA 1
ATOM 1948 C C . PRO A 1 256 ? 25.671 7.147 -4.843 1.00 98.25 256 PRO A C 1
ATOM 1950 O O . PRO A 1 256 ? 24.485 7.366 -4.631 1.00 98.25 256 PRO A O 1
ATOM 1953 N N . LYS A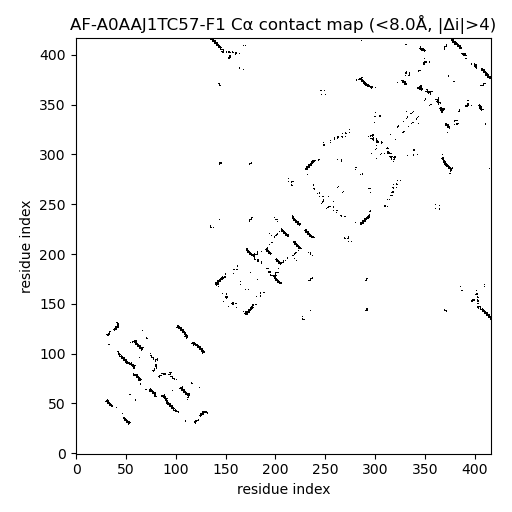 1 257 ? 26.618 8.030 -4.502 1.00 98.19 257 LYS A N 1
ATOM 1954 C CA . LYS A 1 257 ? 26.338 9.292 -3.807 1.00 98.19 257 LYS A CA 1
ATOM 1955 C C . LYS A 1 257 ? 25.374 10.192 -4.586 1.00 98.19 257 LYS A C 1
ATOM 1957 O O . LYS A 1 257 ? 24.462 10.753 -3.985 1.00 98.19 257 LYS A O 1
ATOM 1962 N N . ASP A 1 258 ? 25.567 10.338 -5.894 1.00 98.25 258 ASP A N 1
ATOM 1963 C CA . ASP A 1 258 ? 24.727 11.210 -6.724 1.00 98.25 258 ASP A CA 1
ATOM 1964 C C . ASP A 1 258 ? 23.330 10.620 -6.937 1.00 98.25 258 ASP A C 1
ATOM 1966 O O . ASP A 1 258 ? 22.347 11.361 -6.950 1.00 98.25 258 ASP A O 1
ATOM 1970 N N . ILE A 1 259 ? 23.239 9.292 -7.058 1.00 98.25 259 ILE A N 1
ATOM 1971 C CA . ILE A 1 259 ? 21.968 8.566 -7.176 1.00 98.25 259 ILE A CA 1
ATOM 1972 C C . ILE A 1 259 ? 21.150 8.742 -5.890 1.00 98.25 259 ILE A C 1
ATOM 1974 O O . ILE A 1 259 ? 20.002 9.180 -5.933 1.00 98.25 259 ILE A O 1
ATOM 1978 N N . ILE A 1 260 ? 21.769 8.506 -4.731 1.00 98.38 260 ILE A N 1
ATOM 1979 C CA . ILE A 1 260 ? 21.137 8.706 -3.421 1.00 98.38 260 ILE A CA 1
ATOM 1980 C C . ILE A 1 260 ? 20.728 10.172 -3.216 1.00 98.38 260 ILE A C 1
ATOM 1982 O O . ILE A 1 260 ? 19.633 10.452 -2.732 1.00 98.38 260 ILE A O 1
ATOM 1986 N N . ALA A 1 261 ? 21.561 11.128 -3.638 1.00 98.00 261 ALA A N 1
ATOM 1987 C CA . ALA A 1 261 ? 21.224 12.547 -3.574 1.00 98.00 261 ALA A CA 1
ATOM 1988 C C . ALA A 1 261 ? 20.069 12.941 -4.514 1.00 98.00 261 ALA A C 1
ATOM 1990 O O . ALA A 1 261 ? 19.399 13.941 -4.267 1.00 98.00 261 ALA A O 1
ATOM 1991 N N . ASN A 1 262 ? 19.834 12.215 -5.611 1.00 97.25 262 ASN A N 1
ATOM 1992 C CA . ASN A 1 262 ? 18.648 12.402 -6.447 1.00 97.25 262 ASN A CA 1
ATOM 1993 C C . ASN A 1 262 ? 17.379 11.941 -5.717 1.00 97.25 262 ASN A C 1
ATOM 1995 O O . ASN A 1 262 ? 16.440 12.724 -5.606 1.00 97.25 262 ASN A O 1
ATOM 1999 N N . GLU A 1 263 ? 17.396 10.739 -5.136 1.00 97.38 263 GLU A N 1
ATOM 2000 C CA . GLU A 1 263 ? 16.277 10.208 -4.342 1.00 97.38 263 GLU A CA 1
ATOM 2001 C C . GLU A 1 263 ? 15.906 11.111 -3.162 1.00 97.38 263 GLU A C 1
ATOM 2003 O O . GLU A 1 263 ? 14.738 11.442 -2.958 1.00 97.38 263 GLU A O 1
ATOM 2008 N N . GLU A 1 264 ? 16.902 11.552 -2.391 1.00 97.38 264 GLU A N 1
ATOM 2009 C CA . GLU A 1 264 ? 16.684 12.385 -1.203 1.00 97.38 264 GLU A CA 1
ATOM 2010 C C . GLU A 1 264 ? 16.205 13.805 -1.531 1.00 97.38 264 GLU A C 1
ATOM 2012 O O . GLU A 1 264 ? 15.700 14.492 -0.649 1.00 97.38 264 GLU A O 1
ATOM 2017 N N . ARG A 1 265 ? 16.322 14.263 -2.785 1.00 95.50 265 ARG A N 1
ATOM 2018 C CA . ARG A 1 265 ? 15.797 15.574 -3.203 1.00 95.50 265 ARG A CA 1
ATOM 2019 C C . ARG A 1 265 ? 14.295 15.560 -3.493 1.00 95.50 265 ARG A C 1
ATOM 2021 O O . ARG A 1 265 ? 13.682 16.623 -3.422 1.00 95.50 265 ARG A O 1
ATOM 2028 N N . SER A 1 266 ? 13.711 14.402 -3.808 1.00 92.69 266 SER A N 1
ATOM 2029 C CA . SER A 1 266 ? 12.288 14.265 -4.151 1.00 92.69 266 SER A CA 1
ATOM 2030 C C . SER A 1 266 ? 11.593 13.202 -3.295 1.00 92.69 266 SER A C 1
ATOM 2032 O O . SER A 1 266 ? 11.032 13.521 -2.243 1.00 92.69 266 SER A O 1
ATOM 2034 N N . ARG A 1 267 ? 11.649 11.932 -3.704 1.00 96.25 267 ARG A N 1
ATOM 2035 C CA . ARG A 1 267 ? 10.907 10.816 -3.099 1.00 96.25 267 ARG A CA 1
ATOM 2036 C C . ARG A 1 267 ? 11.266 10.605 -1.628 1.00 96.25 267 ARG A C 1
ATOM 2038 O O . ARG A 1 267 ? 10.387 10.308 -0.818 1.00 96.25 267 ARG A O 1
ATOM 2045 N N . GLY A 1 268 ? 12.518 10.851 -1.236 1.00 96.75 268 GLY A N 1
ATOM 2046 C CA . GLY A 1 268 ? 12.955 10.824 0.165 1.00 96.75 268 GLY A CA 1
ATOM 2047 C C . GLY A 1 268 ? 12.263 11.875 1.047 1.00 96.75 268 GLY A C 1
ATOM 2048 O O . GLY A 1 268 ? 11.869 11.571 2.180 1.00 96.75 268 GLY A O 1
ATOM 2049 N N . VAL A 1 269 ? 12.030 13.086 0.521 1.00 95.88 269 VAL A N 1
ATOM 2050 C CA . VAL A 1 269 ? 11.281 14.153 1.214 1.00 95.88 269 VAL A CA 1
ATOM 2051 C C . VAL A 1 269 ? 9.807 13.779 1.337 1.00 95.88 269 VAL A C 1
ATOM 2053 O O . VAL A 1 269 ? 9.247 13.872 2.430 1.00 95.88 269 VAL A O 1
ATOM 2056 N N . GLN A 1 270 ? 9.186 13.310 0.250 1.00 96.12 270 GLN A N 1
ATOM 2057 C CA . GLN A 1 270 ? 7.789 12.862 0.278 1.00 96.12 270 GLN A CA 1
ATOM 2058 C C . GLN A 1 270 ? 7.597 11.731 1.294 1.00 96.12 270 GLN A C 1
ATOM 2060 O O . GLN A 1 270 ? 6.732 11.825 2.159 1.00 96.12 270 GLN A O 1
ATOM 2065 N N . THR A 1 271 ? 8.479 10.730 1.278 1.00 97.50 271 THR A N 1
ATOM 2066 C CA . THR A 1 271 ? 8.463 9.607 2.229 1.00 97.50 271 THR A CA 1
ATOM 2067 C C . THR A 1 271 ? 8.561 10.090 3.674 1.00 97.50 271 THR A C 1
ATOM 2069 O O . THR A 1 271 ? 7.776 9.674 4.523 1.00 97.50 271 THR A O 1
ATOM 2072 N N . THR A 1 272 ? 9.477 11.020 3.961 1.00 97.25 272 THR A N 1
ATOM 2073 C CA . THR A 1 272 ? 9.620 11.610 5.302 1.00 97.25 272 THR A CA 1
ATOM 2074 C C . THR A 1 272 ? 8.328 12.302 5.742 1.00 97.25 272 THR A C 1
ATOM 2076 O O . THR A 1 272 ? 7.861 12.114 6.865 1.00 97.25 272 THR A O 1
ATOM 2079 N N . ASN A 1 273 ? 7.706 13.064 4.844 1.00 96.38 273 ASN A N 1
ATOM 2080 C CA . ASN A 1 273 ? 6.454 13.754 5.126 1.00 96.38 273 ASN A CA 1
ATOM 2081 C C . ASN A 1 273 ? 5.291 12.776 5.358 1.00 96.38 273 ASN A C 1
ATOM 2083 O O . ASN A 1 273 ? 4.516 12.987 6.291 1.00 96.38 273 ASN A O 1
ATOM 2087 N N . ILE A 1 274 ? 5.191 11.691 4.580 1.00 96.88 274 ILE A N 1
ATOM 2088 C CA . ILE A 1 274 ? 4.193 10.628 4.785 1.00 96.88 274 ILE A CA 1
ATOM 2089 C C . ILE A 1 274 ? 4.377 10.003 6.169 1.00 96.88 274 ILE A C 1
ATOM 2091 O O . ILE A 1 274 ? 3.428 9.934 6.950 1.00 96.88 274 ILE A O 1
ATOM 2095 N N . LEU A 1 275 ? 5.602 9.596 6.510 1.00 96.19 275 LEU A N 1
ATOM 2096 C CA . LEU A 1 275 ? 5.904 8.969 7.797 1.00 96.19 275 LEU A CA 1
ATOM 2097 C C . LEU A 1 275 ? 5.604 9.909 8.972 1.00 96.19 275 LEU A C 1
ATOM 2099 O O . LEU A 1 275 ? 5.045 9.465 9.972 1.00 96.19 275 LEU A O 1
ATOM 2103 N N . ASN A 1 276 ? 5.863 11.212 8.833 1.00 94.88 276 ASN A N 1
ATOM 2104 C CA . ASN A 1 276 ? 5.488 12.208 9.840 1.00 94.88 276 ASN A CA 1
ATOM 2105 C C . ASN A 1 276 ? 3.966 12.283 10.051 1.00 94.88 276 ASN A C 1
ATOM 2107 O O . ASN A 1 276 ? 3.512 12.380 11.191 1.00 94.88 276 ASN A O 1
ATOM 2111 N N . ARG A 1 277 ? 3.166 12.205 8.976 1.00 93.38 277 ARG A N 1
ATOM 2112 C CA . ARG A 1 277 ? 1.694 12.160 9.071 1.00 93.38 277 ARG A CA 1
ATOM 2113 C C . ARG A 1 277 ? 1.191 10.855 9.682 1.00 93.38 277 ARG A C 1
ATOM 2115 O O . ARG A 1 277 ? 0.201 10.869 10.409 1.00 93.38 277 ARG A O 1
ATOM 2122 N N . LEU A 1 278 ? 1.882 9.746 9.423 1.00 93.25 278 LEU A N 1
ATOM 2123 C CA . LEU A 1 278 ? 1.542 8.435 9.969 1.00 93.25 278 LEU A CA 1
ATOM 2124 C C . LEU A 1 278 ? 2.054 8.214 11.399 1.00 93.25 278 LEU A C 1
ATOM 2126 O O . LEU A 1 278 ? 1.532 7.345 12.091 1.00 93.25 278 LEU A O 1
ATOM 2130 N N . ASN A 1 279 ? 3.021 8.999 11.878 1.00 92.31 279 ASN A N 1
ATOM 2131 C CA . ASN A 1 279 ? 3.675 8.801 13.174 1.00 92.31 279 ASN A CA 1
ATOM 2132 C C . ASN A 1 279 ? 2.717 8.655 14.380 1.00 92.31 279 ASN A C 1
ATOM 2134 O O . ASN A 1 279 ? 2.955 7.762 15.201 1.00 92.31 279 ASN A O 1
ATOM 2138 N N . PRO A 1 280 ? 1.613 9.428 14.498 1.00 89.06 280 PRO A N 1
ATOM 2139 C CA . PRO A 1 280 ? 0.643 9.228 15.579 1.00 89.06 280 PRO A CA 1
ATOM 2140 C C . PRO A 1 280 ? 0.016 7.826 15.570 1.00 89.06 280 PRO A C 1
ATOM 2142 O O . PRO A 1 280 ? -0.263 7.263 16.624 1.00 89.06 280 PRO A O 1
ATOM 2145 N N . TYR A 1 281 ? -0.163 7.243 14.383 1.00 89.38 281 TYR A N 1
ATOM 2146 C CA . TYR A 1 281 ? -0.748 5.919 14.182 1.00 89.38 281 TYR A CA 1
ATOM 2147 C C . TYR A 1 281 ? 0.284 4.801 14.302 1.00 89.38 281 TYR A C 1
ATOM 2149 O O . TYR A 1 281 ? -0.016 3.764 14.875 1.00 89.38 281 TYR A O 1
ATOM 2157 N N . LEU A 1 282 ? 1.510 5.027 13.820 1.00 87.44 282 LEU A N 1
ATOM 2158 C CA . LEU A 1 282 ? 2.629 4.086 13.956 1.00 87.44 282 LEU A CA 1
ATOM 2159 C C . LEU A 1 282 ? 3.085 3.916 15.413 1.00 87.44 282 LEU A C 1
ATOM 2161 O O . LEU A 1 282 ? 3.709 2.905 15.739 1.00 87.44 282 LEU A O 1
ATOM 2165 N N . SER A 1 283 ? 2.817 4.919 16.255 1.00 78.81 283 SER A N 1
ATOM 2166 C CA . SER A 1 283 ? 3.049 4.886 17.705 1.00 78.81 283 SER A CA 1
ATOM 2167 C C . SER A 1 283 ? 1.862 4.302 18.477 1.00 78.81 283 SER A C 1
ATOM 2169 O O . SER A 1 283 ? 2.014 3.882 19.623 1.00 78.81 283 SER A O 1
ATOM 2171 N N . ALA A 1 284 ? 0.677 4.275 17.864 1.00 74.75 284 ALA A N 1
ATOM 2172 C CA . ALA A 1 284 ? -0.496 3.620 18.417 1.00 74.75 284 ALA A CA 1
ATOM 2173 C C . ALA A 1 284 ? -0.464 2.119 18.088 1.00 74.75 284 ALA A C 1
ATOM 2175 O O . ALA A 1 284 ? 0.069 1.696 17.067 1.00 74.75 284 ALA A O 1
ATOM 2176 N N . ASN A 1 285 ? -1.085 1.289 18.927 1.00 75.56 285 ASN A N 1
ATOM 2177 C CA . ASN A 1 285 ? -1.184 -0.153 18.677 1.00 75.56 285 ASN A CA 1
ATOM 2178 C C . ASN A 1 285 ? -2.279 -0.495 17.638 1.00 75.56 285 ASN A C 1
ATOM 2180 O O . ASN A 1 285 ? -3.072 -1.417 17.840 1.00 75.56 285 ASN A O 1
ATOM 2184 N N . ILE A 1 286 ? -2.381 0.274 16.548 1.00 88.31 286 ILE A N 1
ATOM 2185 C CA . ILE A 1 286 ? -3.290 -0.011 15.430 1.00 88.31 286 ILE A CA 1
ATOM 2186 C C . ILE A 1 286 ? -2.507 -0.589 14.244 1.00 88.31 286 ILE A C 1
ATOM 2188 O O . ILE A 1 286 ? -1.362 -0.195 14.022 1.00 88.31 286 ILE A O 1
ATOM 2192 N N . PRO A 1 287 ? -3.082 -1.520 13.468 1.00 96.31 287 PRO A N 1
ATOM 2193 C CA . PRO A 1 287 ? -2.505 -1.923 12.194 1.00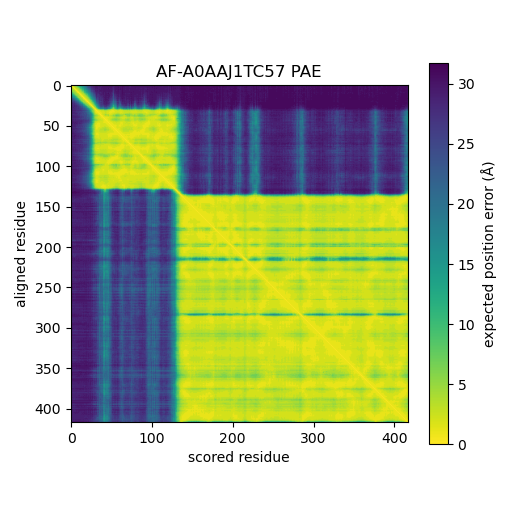 96.31 287 PRO A CA 1
ATOM 2194 C C . PRO A 1 287 ? -2.447 -0.741 11.222 1.00 96.31 287 PRO A C 1
ATOM 2196 O O . PRO A 1 287 ? -3.464 -0.093 10.960 1.00 96.31 287 PRO A O 1
ATOM 2199 N N . VAL A 1 288 ? -1.260 -0.479 10.681 1.00 98.38 288 VAL A N 1
ATOM 2200 C CA . VAL A 1 288 ? -1.030 0.569 9.681 1.00 98.38 288 VAL A CA 1
ATOM 2201 C C . VAL A 1 288 ? -0.446 -0.064 8.433 1.00 98.38 288 VAL A C 1
ATOM 2203 O O . VAL A 1 288 ? 0.560 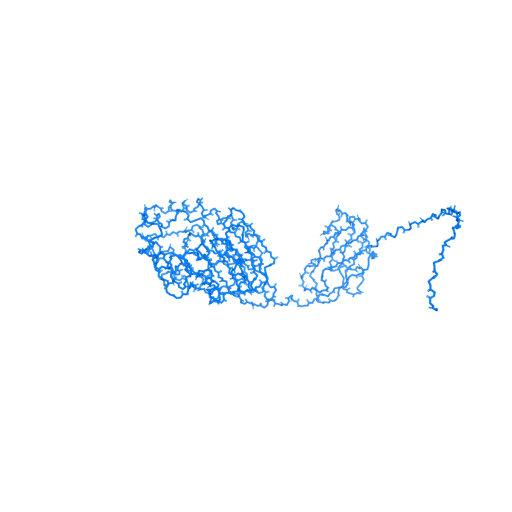-0.767 8.514 1.00 98.38 288 VAL A O 1
ATOM 2206 N N . PHE A 1 289 ? -1.053 0.236 7.292 1.00 98.81 289 PHE A N 1
ATOM 2207 C CA . PHE A 1 289 ? -0.599 -0.146 5.968 1.00 98.81 289 PHE A CA 1
ATOM 2208 C C . PHE A 1 289 ? -0.209 1.106 5.193 1.00 98.81 289 PHE A C 1
ATOM 2210 O O . PHE A 1 289 ? -1.011 2.029 5.064 1.00 98.81 289 PHE A O 1
ATOM 2217 N N . LEU A 1 290 ? 1.017 1.127 4.684 1.00 98.81 290 LEU A N 1
ATOM 2218 C CA . LEU A 1 290 ? 1.488 2.113 3.723 1.00 98.81 290 LEU A CA 1
ATOM 2219 C C . LEU A 1 290 ? 1.760 1.361 2.424 1.00 98.81 290 LEU A C 1
ATOM 2221 O O . LEU A 1 290 ? 2.664 0.533 2.363 1.00 98.81 290 LEU A O 1
ATOM 2225 N N . LEU A 1 291 ? 0.945 1.617 1.414 1.00 98.81 291 LEU A N 1
ATOM 2226 C CA . LEU A 1 291 ? 1.005 0.952 0.122 1.00 98.81 291 LEU A CA 1
ATOM 2227 C C . LEU A 1 291 ? 1.079 1.979 -0.995 1.00 98.81 291 LEU A C 1
ATOM 2229 O O . LEU A 1 291 ? 0.719 3.136 -0.785 1.00 98.81 291 LEU A O 1
ATOM 2233 N N . GLY A 1 292 ? 1.497 1.558 -2.179 1.00 98.56 292 GLY A N 1
ATOM 2234 C CA . GLY A 1 292 ? 1.422 2.408 -3.359 1.00 98.56 292 GLY A CA 1
ATOM 2235 C C . GLY A 1 292 ? 2.547 2.206 -4.348 1.00 98.56 292 GLY A C 1
ATOM 2236 O O . GLY A 1 292 ? 3.316 1.256 -4.209 1.00 98.56 292 GLY A O 1
ATOM 2237 N N . ASP A 1 293 ? 2.625 3.139 -5.291 1.00 98.69 293 ASP A N 1
ATOM 2238 C CA . ASP A 1 293 ? 3.706 3.289 -6.259 1.00 98.69 293 ASP A CA 1
ATOM 2239 C C . ASP A 1 293 ? 4.718 4.302 -5.712 1.00 98.69 293 ASP A C 1
ATOM 2241 O O . ASP A 1 293 ? 4.450 5.502 -5.572 1.00 98.69 293 ASP A O 1
ATOM 2245 N N . PHE A 1 294 ? 5.893 3.805 -5.348 1.00 98.50 294 PHE A N 1
ATOM 2246 C CA . PHE A 1 294 ? 6.936 4.613 -4.733 1.00 98.50 294 PHE A CA 1
ATOM 2247 C C . PHE A 1 294 ? 7.898 5.210 -5.753 1.00 98.50 294 PHE A C 1
ATOM 2249 O O . PHE A 1 294 ? 8.748 6.010 -5.356 1.00 98.50 294 PHE A O 1
ATOM 2256 N N . ASN A 1 295 ? 7.800 4.837 -7.036 1.00 98.31 295 ASN A N 1
ATOM 2257 C CA . ASN A 1 295 ? 8.732 5.259 -8.084 1.00 98.31 295 ASN A CA 1
ATOM 2258 C C . ASN A 1 295 ? 10.220 5.116 -7.685 1.00 98.31 295 ASN A C 1
ATOM 2260 O O . ASN A 1 295 ? 11.090 5.854 -8.151 1.00 98.31 295 ASN A O 1
ATOM 2264 N N . ALA A 1 296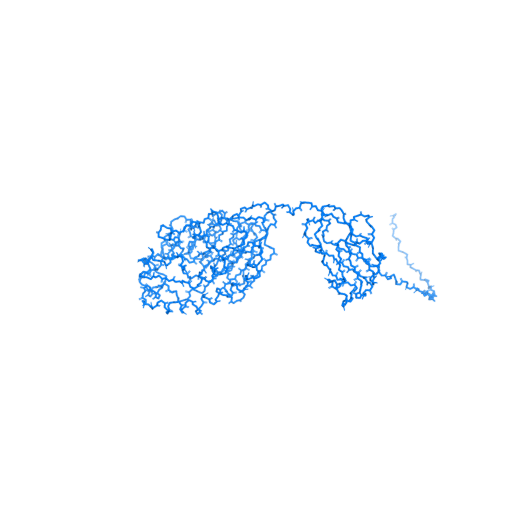 ? 10.519 4.171 -6.790 1.00 98.19 296 ALA A N 1
ATOM 2265 C CA . ALA A 1 296 ? 11.836 3.926 -6.216 1.00 98.19 296 ALA A CA 1
ATOM 2266 C C . ALA A 1 296 ? 11.981 2.436 -5.862 1.00 98.19 296 ALA A C 1
ATOM 2268 O O . ALA A 1 296 ? 11.080 1.888 -5.224 1.00 98.19 296 ALA A O 1
ATOM 2269 N N . PRO A 1 297 ? 13.103 1.785 -6.221 1.00 98.25 297 PRO A N 1
ATOM 2270 C CA . PRO A 1 297 ? 13.364 0.407 -5.815 1.00 98.25 297 PRO A CA 1
ATOM 2271 C C . PRO A 1 297 ? 13.636 0.251 -4.310 1.00 98.25 297 PRO A C 1
ATOM 2273 O O . PRO A 1 297 ? 13.805 1.221 -3.558 1.00 98.25 297 PRO A O 1
ATOM 2276 N N . SER A 1 298 ? 13.729 -1.002 -3.858 1.00 98.38 298 SER A N 1
ATOM 2277 C CA . SER A 1 298 ? 14.056 -1.318 -2.467 1.00 98.38 298 SER A CA 1
ATOM 2278 C C . SER A 1 298 ? 15.549 -1.539 -2.233 1.00 98.38 298 SER A C 1
ATOM 2280 O O . SER A 1 298 ? 16.229 -2.207 -3.012 1.00 98.38 298 SER A O 1
ATOM 2282 N N . HIS A 1 299 ? 16.041 -1.094 -1.076 1.00 98.69 299 HIS A N 1
ATOM 2283 C CA . HIS A 1 299 ? 17.357 -1.475 -0.552 1.00 98.69 299 HIS A CA 1
ATOM 2284 C C . HIS A 1 299 ? 17.472 -2.986 -0.296 1.00 98.69 299 HIS A C 1
ATOM 2286 O O . HIS A 1 299 ? 18.575 -3.512 -0.216 1.00 98.69 299 HIS A O 1
ATOM 2292 N N . LEU A 1 300 ? 16.337 -3.684 -0.178 1.00 98.62 300 LEU A N 1
ATOM 2293 C CA . LEU A 1 300 ? 16.281 -5.143 -0.064 1.00 98.62 300 LEU A CA 1
ATOM 2294 C C . LEU A 1 300 ? 16.379 -5.850 -1.424 1.00 98.62 300 LEU A C 1
ATOM 2296 O O . LEU A 1 300 ? 16.642 -7.047 -1.458 1.00 98.62 300 LEU A O 1
ATOM 2300 N N . ASP A 1 301 ? 16.167 -5.131 -2.530 1.00 98.56 301 ASP A N 1
ATOM 2301 C CA . ASP A 1 301 ? 16.208 -5.692 -3.883 1.00 98.56 301 ASP A CA 1
ATOM 2302 C C . ASP A 1 301 ? 17.551 -5.420 -4.564 1.00 98.56 301 ASP A C 1
ATOM 2304 O O . ASP A 1 301 ? 18.054 -6.287 -5.270 1.00 98.56 301 ASP A O 1
ATOM 2308 N N . TRP A 1 302 ? 18.162 -4.252 -4.336 1.00 98.25 302 TRP A N 1
ATOM 2309 C CA . TRP A 1 302 ? 19.458 -3.858 -4.908 1.00 98.25 302 TRP A CA 1
ATOM 2310 C C . TRP A 1 302 ? 20.626 -4.244 -3.996 1.00 98.25 302 TRP A C 1
ATOM 2312 O O . TRP A 1 302 ? 21.328 -3.395 -3.443 1.00 98.25 302 TRP A O 1
ATOM 2322 N N . VAL A 1 303 ? 20.820 -5.553 -3.851 1.00 98.44 303 VAL A N 1
ATOM 2323 C CA . VAL A 1 303 ? 21.795 -6.179 -2.950 1.00 98.44 303 VAL A CA 1
ATOM 2324 C C . VAL A 1 303 ? 22.906 -6.891 -3.723 1.00 98.44 303 VAL A C 1
ATOM 2326 O O . VAL A 1 303 ? 22.844 -7.061 -4.938 1.00 98.44 303 VAL A O 1
ATOM 2329 N N . GLU A 1 304 ? 23.930 -7.361 -3.011 1.00 98.38 304 GLU A N 1
ATOM 2330 C CA . GLU A 1 304 ? 25.074 -8.062 -3.612 1.00 98.38 304 GLU A CA 1
ATOM 2331 C C . GLU A 1 304 ? 24.653 -9.244 -4.507 1.00 98.38 304 GLU A C 1
ATOM 2333 O O . GLU A 1 304 ? 25.218 -9.436 -5.583 1.00 98.38 304 GLU A O 1
ATOM 2338 N N . ALA A 1 305 ? 23.624 -9.999 -4.103 1.00 98.06 305 ALA A N 1
ATOM 2339 C CA . ALA A 1 305 ? 23.113 -11.150 -4.851 1.00 98.06 305 ALA A CA 1
ATOM 2340 C C . ALA A 1 305 ? 22.487 -10.780 -6.212 1.00 98.06 305 ALA A C 1
ATOM 2342 O O . ALA A 1 305 ? 22.511 -11.587 -7.139 1.00 98.06 305 ALA A O 1
ATOM 2343 N N . THR A 1 306 ? 21.961 -9.562 -6.356 1.00 98.00 306 THR A N 1
ATOM 2344 C CA . THR A 1 306 ? 21.261 -9.081 -7.559 1.00 98.00 306 THR A CA 1
ATOM 2345 C C . THR A 1 306 ? 22.048 -8.007 -8.308 1.00 98.00 306 THR A C 1
ATOM 2347 O O . THR A 1 306 ? 21.620 -7.543 -9.359 1.00 98.00 306 THR A O 1
ATOM 2350 N N . LYS A 1 307 ? 23.245 -7.623 -7.846 1.00 97.50 307 LYS A N 1
ATOM 2351 C CA . LYS A 1 307 ? 24.027 -6.531 -8.452 1.00 97.50 307 LYS A CA 1
ATOM 2352 C C . LYS A 1 307 ? 24.228 -6.673 -9.965 1.00 97.50 307 LYS A C 1
ATOM 2354 O O . LYS A 1 307 ? 24.300 -5.674 -10.668 1.00 97.50 307 LYS A O 1
ATOM 2359 N N . ASN A 1 308 ? 24.297 -7.898 -10.494 1.00 95.25 308 ASN A N 1
ATOM 2360 C CA . ASN A 1 308 ? 24.490 -8.137 -11.927 1.00 95.25 308 ASN A CA 1
ATOM 2361 C C . ASN A 1 308 ? 23.290 -7.681 -12.776 1.00 95.25 308 ASN A C 1
ATOM 2363 O O . ASN A 1 308 ? 23.493 -7.219 -13.898 1.00 95.25 308 ASN A O 1
ATOM 2367 N N . THR A 1 309 ? 22.062 -7.758 -12.253 1.00 93.19 309 THR A N 1
ATOM 2368 C CA . THR A 1 309 ? 20.873 -7.201 -12.924 1.00 93.19 309 THR A CA 1
ATOM 2369 C C . THR A 1 309 ? 20.805 -5.681 -12.767 1.00 93.19 309 THR A C 1
ATOM 2371 O O . THR A 1 309 ? 20.276 -4.998 -13.641 1.00 93.19 309 THR A O 1
ATOM 2374 N N . HIS A 1 310 ? 21.454 -5.143 -11.731 1.00 95.94 310 HIS A N 1
ATOM 2375 C CA . HIS A 1 310 ? 21.557 -3.713 -11.424 1.00 95.94 310 HIS A CA 1
ATOM 2376 C C . HIS A 1 310 ? 22.882 -3.085 -11.876 1.00 95.94 310 HIS A C 1
ATOM 2378 O O . HIS A 1 310 ? 23.395 -2.160 -11.253 1.00 95.94 310 HIS A O 1
ATOM 2384 N N . GLN A 1 311 ? 23.484 -3.592 -12.957 1.00 94.62 311 GLN A N 1
ATOM 2385 C CA . GLN A 1 311 ? 24.678 -2.995 -13.579 1.00 94.62 311 GLN A CA 1
ATOM 2386 C C . GLN A 1 311 ? 25.897 -2.874 -12.641 1.00 94.62 311 GLN A C 1
ATOM 2388 O O . GLN A 1 311 ? 26.721 -1.973 -12.788 1.00 94.62 311 GLN A O 1
ATOM 2393 N N . GLY A 1 312 ? 26.014 -3.793 -11.685 1.00 97.25 312 GLY A N 1
ATOM 2394 C CA . GLY A 1 312 ? 27.064 -3.843 -10.671 1.00 97.25 312 GLY A CA 1
ATOM 2395 C C . GLY A 1 312 ? 26.777 -3.018 -9.415 1.00 97.25 312 GLY A C 1
ATOM 2396 O O . GLY A 1 312 ? 27.626 -2.988 -8.526 1.00 97.25 312 GLY A O 1
ATOM 2397 N N . TYR A 1 313 ? 25.619 -2.362 -9.319 1.00 98.38 313 TYR A N 1
ATOM 2398 C CA . TYR A 1 313 ? 25.272 -1.519 -8.180 1.00 98.38 313 TYR A CA 1
ATOM 2399 C C . TYR A 1 313 ? 24.641 -2.313 -7.033 1.00 98.38 313 TYR A C 1
ATOM 2401 O O . TYR A 1 313 ? 23.817 -3.204 -7.231 1.00 98.38 313 TYR A O 1
ATOM 2409 N N . VAL A 1 314 ? 25.011 -1.907 -5.820 1.00 98.31 314 VAL A N 1
ATOM 2410 C CA . VAL A 1 314 ? 24.360 -2.240 -4.550 1.00 98.31 314 VAL A CA 1
ATOM 2411 C C . VAL A 1 314 ? 24.040 -0.906 -3.891 1.00 98.31 314 VAL A C 1
ATOM 2413 O O . VAL A 1 314 ? 24.947 -0.086 -3.720 1.00 98.31 314 VAL A O 1
ATOM 2416 N N . LEU A 1 315 ? 22.766 -0.642 -3.601 1.00 98.06 315 LEU A N 1
ATOM 2417 C CA . LEU A 1 315 ? 22.308 0.680 -3.168 1.00 98.06 315 LEU A CA 1
ATOM 2418 C C . LEU A 1 315 ? 21.317 0.587 -2.010 1.00 98.06 315 LEU A C 1
ATOM 2420 O O . LEU A 1 315 ? 20.261 -0.034 -2.117 1.00 98.06 315 LEU A O 1
ATOM 2424 N N . ASP A 1 316 ? 21.622 1.318 -0.940 1.00 97.19 316 ASP A N 1
ATOM 2425 C CA . ASP A 1 316 ? 20.695 1.576 0.159 1.00 97.19 316 ASP A CA 1
ATOM 2426 C C . ASP A 1 316 ? 19.671 2.642 -0.256 1.00 97.19 316 ASP A C 1
ATOM 2428 O O . ASP A 1 316 ? 19.808 3.826 0.059 1.00 97.19 316 ASP A O 1
ATOM 2432 N N . TRP A 1 317 ? 18.646 2.228 -1.003 1.00 98.38 317 TRP A N 1
ATOM 2433 C CA . TRP A 1 317 ? 17.589 3.116 -1.487 1.00 98.38 317 TRP A CA 1
ATOM 2434 C C . TRP A 1 317 ? 16.904 3.891 -0.341 1.00 98.38 317 TRP A C 1
ATOM 2436 O O . TRP A 1 317 ? 16.284 3.273 0.533 1.00 98.38 317 TRP A O 1
ATOM 2446 N N . PRO A 1 318 ? 16.946 5.241 -0.329 1.00 98.19 318 PRO A N 1
ATOM 2447 C CA . PRO A 1 318 ? 16.543 6.027 0.839 1.00 98.19 318 PRO A CA 1
ATOM 2448 C C . PRO A 1 318 ? 15.069 5.895 1.203 1.00 98.19 318 PRO A C 1
ATOM 2450 O O . PRO A 1 318 ? 14.727 5.883 2.383 1.00 98.19 318 PRO A O 1
ATOM 2453 N N . VAL A 1 319 ? 14.198 5.781 0.199 1.00 98.38 319 VAL A N 1
ATOM 2454 C CA . VAL A 1 319 ? 12.747 5.642 0.378 1.00 98.38 319 VAL A CA 1
ATOM 2455 C C . VAL A 1 319 ? 12.430 4.416 1.233 1.00 98.38 319 VAL A C 1
ATOM 2457 O O . VAL A 1 319 ? 11.898 4.537 2.337 1.00 98.38 319 VAL A O 1
ATOM 2460 N N . SER A 1 320 ? 12.841 3.236 0.774 1.00 98.75 320 SER A N 1
ATOM 2461 C CA . SER A 1 320 ? 12.588 1.979 1.480 1.00 98.75 320 SER A CA 1
ATOM 2462 C C . SER A 1 320 ? 13.353 1.888 2.808 1.00 98.75 320 SER A C 1
ATOM 2464 O O . SER A 1 320 ? 12.798 1.377 3.781 1.00 98.75 320 SER A O 1
ATOM 2466 N N . LYS A 1 321 ? 14.579 2.436 2.911 1.00 98.62 321 LYS A N 1
ATOM 2467 C CA . LYS A 1 321 ? 15.324 2.488 4.188 1.00 98.62 321 LYS A CA 1
ATOM 2468 C C . LYS A 1 321 ? 14.608 3.319 5.249 1.00 98.62 321 LYS A C 1
ATOM 2470 O O . LYS A 1 321 ? 14.542 2.891 6.397 1.00 98.62 321 LYS A O 1
ATOM 2475 N N . LYS A 1 322 ? 14.059 4.487 4.901 1.00 98.62 322 LYS A N 1
ATOM 2476 C CA . LYS A 1 322 ? 13.316 5.330 5.859 1.00 98.62 322 LYS A CA 1
ATOM 2477 C C . LYS A 1 322 ? 12.059 4.625 6.373 1.00 98.62 322 LYS A C 1
ATOM 2479 O O . LYS A 1 322 ? 11.747 4.720 7.557 1.00 98.62 322 LYS A O 1
ATOM 2484 N N . ILE A 1 323 ? 11.353 3.906 5.500 1.00 98.75 323 ILE A N 1
ATOM 2485 C CA . ILE A 1 323 ? 10.141 3.155 5.863 1.00 98.75 323 ILE A CA 1
ATOM 2486 C C . ILE A 1 323 ? 10.483 1.985 6.801 1.00 98.75 323 ILE A C 1
ATOM 2488 O O . ILE A 1 323 ? 9.823 1.813 7.828 1.00 98.75 323 ILE A O 1
ATOM 2492 N N . GLU A 1 324 ? 11.558 1.244 6.508 1.00 98.44 324 GLU A N 1
ATOM 2493 C CA . GLU A 1 324 ? 12.096 0.208 7.403 1.00 98.44 324 GLU A CA 1
ATOM 2494 C C . GLU A 1 324 ? 12.492 0.799 8.767 1.00 98.44 324 GLU A C 1
ATOM 2496 O O . GLU A 1 324 ? 12.103 0.277 9.811 1.00 98.44 324 GLU A O 1
ATOM 2501 N N . GLN A 1 325 ? 13.204 1.930 8.783 1.00 98.06 325 GLN A N 1
ATOM 2502 C CA . GLN A 1 325 ? 13.620 2.621 10.011 1.00 98.06 325 GLN A CA 1
ATOM 2503 C C . GLN A 1 325 ? 12.435 3.134 10.845 1.00 98.06 325 GLN A C 1
ATOM 2505 O O . GLN A 1 325 ? 12.534 3.210 12.069 1.00 98.06 325 GLN A O 1
ATOM 2510 N N . ALA A 1 326 ? 11.292 3.429 10.217 1.00 96.81 326 ALA A N 1
ATOM 2511 C CA . ALA A 1 326 ? 10.039 3.719 10.916 1.00 96.81 326 ALA A CA 1
ATOM 2512 C C . ALA A 1 326 ? 9.382 2.462 11.533 1.00 96.81 326 ALA A C 1
ATOM 2514 O O . ALA A 1 326 ? 8.343 2.551 12.203 1.00 96.81 326 ALA A O 1
ATOM 2515 N N . GLY A 1 327 ? 9.989 1.288 11.347 1.00 96.19 327 GLY A N 1
ATOM 2516 C CA . GLY A 1 327 ? 9.552 -0.004 11.862 1.00 96.19 327 GLY A CA 1
ATOM 2517 C C . GLY A 1 327 ? 8.432 -0.638 11.044 1.00 96.19 327 GLY A C 1
ATOM 2518 O O . GLY A 1 327 ? 7.689 -1.453 11.592 1.00 96.19 327 GLY A O 1
ATOM 2519 N N . MET A 1 328 ? 8.247 -0.225 9.787 1.00 98.19 328 MET A N 1
ATOM 2520 C CA . MET A 1 328 ? 7.298 -0.869 8.881 1.00 98.19 328 MET A CA 1
ATOM 2521 C C . MET A 1 328 ? 7.983 -2.005 8.115 1.00 98.19 328 MET A C 1
ATOM 2523 O O . MET A 1 328 ? 9.147 -1.907 7.741 1.00 98.19 328 MET A O 1
ATOM 2527 N N . ILE A 1 329 ? 7.242 -3.082 7.874 1.00 98.50 329 ILE A N 1
ATOM 2528 C CA . ILE A 1 329 ? 7.729 -4.324 7.269 1.00 98.50 329 ILE A CA 1
ATOM 2529 C C . ILE A 1 329 ? 7.232 -4.406 5.827 1.00 98.50 329 ILE A C 1
ATOM 2531 O O . ILE A 1 329 ? 6.027 -4.323 5.597 1.00 98.50 329 ILE A O 1
ATOM 2535 N N . ASP A 1 330 ? 8.145 -4.600 4.874 1.00 98.88 330 ASP A N 1
ATOM 2536 C CA . ASP A 1 330 ? 7.835 -4.924 3.475 1.00 98.88 330 ASP A CA 1
ATOM 2537 C C . ASP A 1 330 ? 7.207 -6.323 3.397 1.00 98.88 330 ASP A C 1
ATOM 2539 O O . ASP A 1 330 ? 7.879 -7.324 3.650 1.00 98.88 330 ASP A O 1
ATOM 2543 N N . SER A 1 331 ? 5.917 -6.410 3.065 1.00 98.81 331 SER A N 1
ATOM 2544 C CA . SER A 1 331 ? 5.223 -7.704 3.049 1.00 98.81 331 SER A CA 1
ATOM 2545 C C . SER A 1 331 ? 5.744 -8.669 1.994 1.00 98.81 331 SER A C 1
ATOM 2547 O O . SER A 1 331 ? 5.760 -9.870 2.253 1.00 98.81 331 SER A O 1
ATOM 2549 N N . TYR A 1 332 ? 6.208 -8.175 0.845 1.00 98.88 332 TYR A N 1
ATOM 2550 C CA . TYR A 1 332 ? 6.710 -9.053 -0.204 1.00 98.88 332 TYR A CA 1
ATOM 2551 C C . TYR A 1 332 ? 8.022 -9.696 0.235 1.00 98.88 332 TYR A C 1
ATOM 2553 O O . TYR A 1 332 ? 8.152 -10.911 0.164 1.00 98.88 332 TYR A O 1
ATOM 2561 N N . ARG A 1 333 ? 8.958 -8.913 0.789 1.00 98.75 333 ARG A N 1
ATOM 2562 C CA . ARG A 1 333 ? 10.247 -9.442 1.273 1.00 98.75 333 ARG A CA 1
ATOM 2563 C C . ARG A 1 333 ? 10.149 -10.223 2.576 1.00 98.75 333 ARG A C 1
ATOM 2565 O O . ARG A 1 333 ? 10.982 -11.088 2.819 1.00 98.75 333 ARG A O 1
ATOM 2572 N N . ALA A 1 334 ? 9.124 -9.975 3.389 1.00 98.56 334 ALA A N 1
ATOM 2573 C CA . ALA A 1 334 ? 8.839 -10.816 4.549 1.00 98.56 334 ALA A CA 1
ATOM 2574 C C . ALA A 1 334 ? 8.425 -12.245 4.149 1.00 98.56 334 ALA A C 1
ATOM 2576 O O . ALA A 1 334 ? 8.735 -13.188 4.873 1.00 98.56 334 ALA A O 1
ATOM 2577 N N . ILE A 1 335 ? 7.732 -12.403 3.014 1.00 98.75 335 ILE A N 1
ATOM 2578 C CA . ILE A 1 335 ? 7.281 -13.706 2.497 1.00 98.75 335 ILE A CA 1
ATOM 2579 C C . ILE A 1 335 ? 8.309 -14.325 1.537 1.00 98.75 335 ILE A C 1
ATOM 2581 O O . ILE A 1 335 ? 8.544 -15.529 1.590 1.00 98.75 335 ILE A O 1
ATOM 2585 N N . HIS A 1 336 ? 8.963 -13.499 0.719 1.00 98.44 336 HIS A N 1
ATOM 2586 C CA . HIS A 1 336 ? 9.942 -13.879 -0.302 1.00 98.44 336 HIS A CA 1
ATOM 2587 C C . HIS A 1 336 ? 11.297 -13.224 0.002 1.00 98.44 336 HIS A C 1
ATOM 2589 O O . HIS A 1 336 ? 11.634 -12.191 -0.583 1.00 98.44 336 HIS A O 1
ATOM 2595 N N . PRO A 1 337 ? 12.080 -13.760 0.952 1.00 98.25 337 PRO A N 1
ATOM 2596 C CA . PRO A 1 337 ? 13.281 -13.089 1.449 1.00 98.25 337 PRO A CA 1
ATOM 2597 C C . PRO A 1 337 ? 14.445 -13.057 0.450 1.00 98.25 337 PRO A C 1
ATOM 2599 O O . PRO A 1 337 ? 15.350 -12.246 0.624 1.00 98.25 337 PRO A O 1
ATOM 2602 N N . ASP A 1 338 ? 14.444 -13.914 -0.577 1.00 98.38 338 ASP A N 1
ATOM 2603 C CA . ASP A 1 338 ? 15.498 -13.969 -1.595 1.00 98.38 338 ASP A CA 1
ATOM 2604 C C . ASP A 1 338 ? 15.114 -13.132 -2.835 1.00 98.38 338 ASP A C 1
ATOM 2606 O O . ASP A 1 338 ? 14.240 -13.535 -3.609 1.00 98.38 338 ASP A O 1
ATOM 2610 N N . PRO A 1 339 ? 15.753 -11.969 -3.065 1.00 98.25 339 PRO A N 1
ATOM 2611 C CA . PRO A 1 339 ? 15.454 -11.120 -4.215 1.00 98.25 339 PRO A CA 1
ATOM 2612 C C . PRO A 1 339 ? 15.978 -11.665 -5.548 1.00 98.25 339 PRO A C 1
ATOM 2614 O O . PRO A 1 339 ? 15.513 -11.219 -6.594 1.00 98.25 339 PRO A O 1
ATOM 2617 N N . ALA A 1 340 ? 16.922 -12.611 -5.543 1.00 97.62 340 ALA A N 1
ATOM 2618 C CA . ALA A 1 340 ? 17.404 -13.241 -6.769 1.00 97.62 340 ALA A CA 1
ATOM 2619 C C . ALA A 1 340 ? 16.462 -14.362 -7.233 1.00 97.62 340 ALA A C 1
ATOM 2621 O O . ALA A 1 340 ? 16.251 -14.519 -8.436 1.00 97.62 340 ALA A O 1
ATOM 2622 N N . ALA A 1 341 ? 15.891 -15.121 -6.293 1.00 98.12 341 ALA A N 1
ATOM 2623 C CA . ALA A 1 341 ? 14.898 -16.152 -6.596 1.00 98.12 341 ALA A CA 1
ATOM 2624 C C . ALA A 1 341 ? 13.535 -15.541 -6.958 1.00 98.12 341 ALA A C 1
ATOM 2626 O O . ALA A 1 341 ? 12.933 -15.915 -7.964 1.00 98.12 341 ALA A O 1
ATOM 2627 N N . ASP A 1 342 ? 13.092 -14.558 -6.173 1.00 98.25 342 ASP A N 1
ATOM 2628 C CA . ASP A 1 342 ? 11.769 -13.953 -6.279 1.00 98.25 342 ASP A CA 1
ATOM 2629 C C . ASP A 1 342 ? 11.898 -12.428 -6.432 1.00 98.25 342 ASP A C 1
ATOM 2631 O O . ASP A 1 342 ? 11.667 -11.687 -5.473 1.00 98.25 342 ASP A O 1
ATOM 2635 N N . PRO A 1 343 ? 12.260 -11.902 -7.616 1.00 97.56 343 PRO A N 1
ATOM 2636 C CA . PRO A 1 343 ? 12.506 -10.468 -7.805 1.00 97.56 343 PRO A CA 1
ATOM 2637 C C . PRO A 1 343 ? 11.259 -9.608 -7.565 1.00 97.56 343 PRO A C 1
ATOM 2639 O O . PRO A 1 343 ? 11.360 -8.510 -7.027 1.00 97.56 343 PRO A O 1
ATOM 2642 N N . GLY A 1 344 ? 10.070 -10.127 -7.886 1.00 97.69 344 GLY A N 1
ATOM 2643 C CA . GLY A 1 344 ? 8.809 -9.449 -7.583 1.00 97.69 344 GLY A CA 1
ATOM 2644 C C . GLY A 1 344 ? 8.602 -8.135 -8.332 1.00 97.69 344 GLY A C 1
ATOM 2645 O O . GLY A 1 344 ? 7.907 -7.265 -7.819 1.00 97.69 344 GLY A O 1
ATOM 2646 N N . ASN A 1 345 ? 9.209 -7.975 -9.511 1.00 98.06 345 ASN A N 1
ATOM 2647 C CA . ASN A 1 345 ? 9.129 -6.742 -10.293 1.00 98.06 345 ASN A CA 1
ATOM 2648 C C . ASN A 1 345 ? 7.675 -6.354 -10.582 1.00 98.06 345 ASN A C 1
ATOM 2650 O O . ASN A 1 345 ? 6.872 -7.184 -11.019 1.00 98.06 345 ASN A O 1
ATOM 2654 N N . THR A 1 346 ? 7.363 -5.080 -10.356 1.00 98.69 346 THR A N 1
ATOM 2655 C CA . THR A 1 346 ? 6.034 -4.500 -10.597 1.00 98.69 346 THR A CA 1
ATOM 2656 C C . THR A 1 346 ? 6.056 -3.491 -11.736 1.00 98.69 346 THR A C 1
ATOM 2658 O O . THR A 1 346 ? 5.049 -3.349 -12.427 1.00 98.69 346 THR A O 1
ATOM 2661 N N . TRP A 1 347 ? 7.222 -2.898 -12.005 1.00 98.19 347 TRP A N 1
ATOM 2662 C CA . TRP A 1 347 ? 7.529 -2.120 -13.196 1.00 98.19 347 TRP A CA 1
ATOM 2663 C C . TRP A 1 347 ? 8.412 -2.958 -14.143 1.00 98.19 347 TRP A C 1
ATOM 2665 O O . TRP A 1 347 ? 9.511 -3.360 -13.772 1.00 98.19 347 TRP A O 1
ATOM 2675 N N . SER A 1 348 ? 7.965 -3.322 -15.344 1.00 97.56 348 SER A N 1
ATOM 2676 C CA . SER A 1 348 ? 6.619 -3.110 -15.879 1.00 97.56 348 SER A CA 1
ATOM 2677 C C . SER A 1 348 ? 6.183 -4.273 -16.775 1.00 97.56 348 SER A C 1
ATOM 2679 O O . SER A 1 348 ? 6.923 -4.691 -17.667 1.00 97.56 348 SER A O 1
ATOM 2681 N N . PRO A 1 349 ? 4.940 -4.765 -16.627 1.00 96.75 349 PRO A N 1
ATOM 2682 C CA . PRO A 1 349 ? 4.363 -5.743 -17.545 1.00 96.75 349 PRO A CA 1
ATOM 2683 C C . PRO A 1 349 ? 4.146 -5.225 -18.974 1.00 96.75 349 PRO A C 1
ATOM 2685 O O . PRO A 1 349 ? 3.970 -6.029 -19.889 1.00 96.75 349 PRO A O 1
ATOM 2688 N N . VAL A 1 350 ? 4.107 -3.903 -19.175 1.00 98.06 350 VAL A N 1
ATOM 2689 C CA . VAL A 1 350 ? 3.862 -3.266 -20.481 1.00 98.06 350 VAL A CA 1
ATOM 2690 C C . VAL A 1 350 ? 5.141 -2.626 -21.015 1.00 98.06 350 VAL A C 1
ATOM 2692 O O . VAL A 1 350 ? 5.533 -2.899 -22.153 1.00 98.06 350 VAL A O 1
ATOM 2695 N N . TYR A 1 351 ? 5.830 -1.826 -20.204 1.00 97.81 351 TYR A N 1
ATOM 2696 C CA . TYR A 1 351 ? 7.152 -1.298 -20.530 1.00 97.81 351 TYR A CA 1
ATOM 2697 C C . TYR A 1 351 ? 8.220 -2.326 -20.160 1.00 97.81 351 TYR A C 1
ATOM 2699 O O . TYR A 1 351 ? 8.854 -2.291 -19.110 1.00 97.81 351 TYR A O 1
ATOM 2707 N N . THR A 1 352 ? 8.363 -3.324 -21.026 1.00 96.50 352 THR A N 1
ATOM 2708 C CA . THR A 1 352 ? 9.355 -4.395 -20.858 1.00 96.50 352 THR A CA 1
ATOM 2709 C C . THR A 1 352 ? 10.775 -3.885 -21.120 1.00 96.50 352 THR A C 1
ATOM 2711 O O . THR A 1 352 ? 10.950 -2.833 -21.730 1.00 96.50 352 THR A O 1
ATOM 2714 N N . TYR A 1 353 ? 11.791 -4.692 -20.801 1.00 95.06 353 TYR A N 1
ATOM 2715 C CA . TYR A 1 353 ? 13.202 -4.378 -21.071 1.00 95.06 353 TYR A CA 1
ATOM 2716 C C . TYR A 1 353 ? 13.474 -3.821 -22.484 1.00 95.06 353 TYR A C 1
ATOM 2718 O O . TYR A 1 353 ? 14.256 -2.886 -22.634 1.00 95.06 353 TYR A O 1
ATOM 2726 N N . ASP A 1 354 ? 12.804 -4.358 -23.511 1.00 96.00 354 ASP A N 1
ATOM 2727 C CA . ASP A 1 354 ? 12.970 -3.955 -24.916 1.00 96.00 354 ASP A CA 1
ATOM 2728 C C . ASP A 1 354 ? 11.985 -2.875 -25.401 1.00 96.00 354 ASP A C 1
ATOM 2730 O O . ASP A 1 354 ? 12.077 -2.437 -26.546 1.00 96.00 354 ASP A O 1
ATOM 2734 N N . HIS A 1 355 ? 11.051 -2.444 -24.553 1.00 95.44 355 HIS A N 1
ATOM 2735 C CA . HIS A 1 355 ? 10.017 -1.457 -24.875 1.00 95.44 355 HIS A CA 1
ATOM 2736 C C . HIS A 1 355 ? 10.000 -0.368 -23.790 1.00 95.44 355 HIS A C 1
ATOM 2738 O O . HIS A 1 355 ? 9.104 -0.381 -22.946 1.00 95.44 355 HIS A O 1
ATOM 2744 N N . PRO A 1 356 ? 10.998 0.537 -23.779 1.00 95.88 356 PRO A N 1
ATOM 2745 C CA . PRO A 1 356 ? 11.150 1.530 -22.724 1.00 95.88 356 PRO A CA 1
ATOM 2746 C C . PRO A 1 356 ? 10.032 2.566 -22.721 1.00 95.88 356 PRO A C 1
ATOM 2748 O O . PRO A 1 356 ? 9.487 2.919 -23.772 1.00 95.88 356 PRO A O 1
ATOM 2751 N N . TRP A 1 357 ? 9.719 3.064 -21.527 1.00 94.50 357 TRP A N 1
ATOM 2752 C CA . TRP A 1 357 ? 8.806 4.188 -21.343 1.00 94.50 357 TRP A CA 1
ATOM 2753 C C . TRP A 1 357 ? 9.461 5.490 -21.812 1.00 94.50 357 TRP A C 1
ATOM 2755 O O . TRP A 1 357 ? 8.894 6.224 -22.625 1.00 94.50 357 TRP A O 1
ATOM 2765 N N . ASP A 1 358 ? 10.694 5.741 -21.364 1.00 93.25 358 ASP A N 1
ATOM 2766 C CA . ASP A 1 358 ? 11.496 6.869 -21.826 1.00 93.25 358 ASP A CA 1
ATOM 2767 C C . ASP A 1 358 ? 12.375 6.452 -23.010 1.00 93.25 358 ASP A C 1
ATOM 2769 O O . ASP A 1 358 ? 13.440 5.856 -22.860 1.00 93.25 358 ASP A O 1
ATOM 2773 N N . THR A 1 359 ? 11.936 6.817 -24.214 1.00 91.38 359 THR A N 1
ATOM 2774 C CA . THR A 1 359 ? 12.656 6.524 -25.466 1.00 91.38 359 THR A CA 1
ATOM 2775 C C . THR A 1 359 ? 14.026 7.203 -25.597 1.00 91.38 359 THR A C 1
ATOM 2777 O O . THR A 1 359 ? 14.754 6.904 -26.545 1.00 91.38 359 THR A O 1
ATOM 2780 N N . SER A 1 360 ? 14.404 8.104 -24.680 1.00 92.75 360 SER A N 1
ATOM 2781 C CA . SER A 1 360 ? 15.779 8.612 -24.604 1.00 92.75 360 SER A CA 1
ATOM 2782 C C . SER A 1 360 ? 16.765 7.567 -24.067 1.00 92.75 360 SER A C 1
ATOM 2784 O O . SER A 1 360 ? 17.964 7.658 -24.348 1.00 92.75 360 SER A O 1
ATOM 2786 N N . TYR A 1 361 ? 16.267 6.536 -23.376 1.00 92.75 361 TYR A N 1
ATOM 2787 C CA . TYR A 1 361 ? 17.043 5.401 -22.899 1.00 92.75 361 TYR A CA 1
ATOM 2788 C C . TYR A 1 361 ? 16.786 4.145 -23.746 1.00 92.75 361 TYR A C 1
ATOM 2790 O O . TYR A 1 361 ? 15.674 3.907 -24.216 1.00 92.75 361 TYR A O 1
ATOM 2798 N N . PRO A 1 362 ? 17.812 3.302 -23.967 1.00 93.31 362 PRO A N 1
ATOM 2799 C CA . PRO A 1 362 ? 17.699 2.181 -24.898 1.00 93.31 362 PRO A CA 1
ATOM 2800 C C . PRO A 1 362 ? 16.934 0.975 -24.337 1.00 93.31 362 PRO A C 1
ATOM 2802 O O . PRO A 1 362 ? 16.577 0.095 -25.119 1.00 93.31 362 PRO A O 1
ATOM 2805 N N . LYS A 1 363 ? 16.763 0.882 -23.008 1.00 95.94 363 LYS A N 1
ATOM 2806 C CA . LYS A 1 363 ? 16.159 -0.255 -22.292 1.00 95.94 363 LYS A CA 1
ATOM 2807 C C . LYS A 1 363 ? 15.418 0.214 -21.043 1.00 95.94 363 LYS A C 1
ATOM 2809 O O . LYS A 1 363 ? 15.783 1.237 -20.470 1.00 95.94 363 LYS A O 1
ATOM 2814 N N . GLU A 1 364 ? 14.461 -0.586 -20.587 1.00 96.88 364 GLU A N 1
ATOM 2815 C CA . GLU A 1 364 ? 13.715 -0.338 -19.346 1.00 96.88 364 GLU A CA 1
ATOM 2816 C C . GLU A 1 364 ? 14.257 -1.201 -18.192 1.00 96.88 364 GLU A C 1
ATOM 2818 O O . GLU A 1 364 ? 14.189 -2.434 -18.280 1.00 96.88 364 GLU A O 1
ATOM 2823 N N . PRO A 1 365 ? 14.798 -0.616 -17.107 1.00 95.75 365 PRO A N 1
ATOM 2824 C CA . PRO A 1 365 ? 15.013 -1.328 -15.853 1.00 95.75 365 PRO A CA 1
ATOM 2825 C C . PRO A 1 365 ? 13.706 -1.972 -15.380 1.00 95.75 365 PRO A C 1
ATOM 2827 O O . PRO A 1 365 ? 12.640 -1.370 -15.464 1.00 95.75 365 PRO A O 1
ATOM 2830 N N . GLN A 1 366 ? 13.786 -3.228 -14.947 1.00 96.50 366 GLN A N 1
ATOM 2831 C CA . GLN A 1 366 ? 12.638 -3.956 -14.419 1.00 96.50 366 GLN A CA 1
ATOM 2832 C C . GLN A 1 366 ? 12.810 -4.054 -12.911 1.00 96.50 366 GLN A C 1
ATOM 2834 O O . GLN A 1 366 ? 13.648 -4.824 -12.442 1.00 96.50 366 GLN A O 1
ATOM 2839 N N . ASP A 1 367 ? 12.031 -3.265 -12.182 1.00 97.81 367 ASP A N 1
ATOM 2840 C CA . ASP A 1 367 ? 12.182 -3.044 -10.751 1.00 97.81 367 ASP A CA 1
ATOM 2841 C C . ASP A 1 367 ? 10.857 -3.291 -10.021 1.00 97.81 367 ASP A C 1
ATOM 2843 O O . ASP A 1 367 ? 9.752 -3.157 -10.559 1.00 97.81 367 ASP A O 1
ATOM 2847 N N . ARG A 1 368 ? 10.961 -3.641 -8.742 1.00 98.62 368 ARG A N 1
ATOM 2848 C CA . ARG A 1 368 ? 9.830 -3.608 -7.819 1.00 98.62 368 ARG A CA 1
ATOM 2849 C C . ARG A 1 368 ? 9.733 -2.208 -7.228 1.00 98.62 368 ARG A C 1
ATOM 2851 O O . ARG A 1 368 ? 10.616 -1.802 -6.474 1.00 98.62 368 ARG A O 1
ATOM 2858 N N . ILE A 1 369 ? 8.681 -1.481 -7.596 1.00 98.81 369 ILE A N 1
ATOM 2859 C CA . ILE A 1 369 ? 8.434 -0.102 -7.136 1.00 98.81 369 ILE A CA 1
ATOM 2860 C C . ILE A 1 369 ? 7.063 0.080 -6.480 1.00 98.81 369 ILE A C 1
ATOM 2862 O O . ILE A 1 369 ? 6.810 1.117 -5.867 1.00 98.81 369 ILE A O 1
ATOM 2866 N N . ASP A 1 370 ? 6.207 -0.938 -6.555 1.00 98.88 370 ASP A N 1
ATOM 2867 C CA . ASP A 1 370 ? 4.928 -0.981 -5.864 1.00 98.88 370 ASP A CA 1
ATOM 2868 C C . ASP A 1 370 ? 5.057 -1.856 -4.616 1.00 98.88 370 ASP A C 1
ATOM 2870 O O . ASP A 1 370 ? 5.587 -2.970 -4.665 1.00 98.88 370 ASP A O 1
ATOM 2874 N N . PHE A 1 371 ? 4.571 -1.362 -3.479 1.00 98.94 371 PHE A N 1
ATOM 2875 C CA . PHE A 1 371 ? 4.783 -2.012 -2.186 1.00 98.94 371 PHE A CA 1
ATOM 2876 C C . PHE A 1 371 ? 3.517 -2.044 -1.336 1.00 98.94 371 PHE A C 1
ATOM 2878 O O . PHE A 1 371 ? 2.618 -1.218 -1.483 1.00 98.94 371 PHE A O 1
ATOM 2885 N N . ILE A 1 372 ? 3.488 -2.977 -0.381 1.00 98.94 372 ILE A N 1
ATOM 2886 C CA . ILE A 1 372 ? 2.616 -2.912 0.795 1.00 98.94 372 ILE A CA 1
ATOM 2887 C C . ILE A 1 372 ? 3.500 -3.104 2.029 1.00 98.94 372 ILE A C 1
ATOM 2889 O O . ILE A 1 372 ? 3.957 -4.216 2.318 1.00 98.94 372 ILE A O 1
ATOM 2893 N N . TYR A 1 373 ? 3.725 -2.014 2.757 1.00 98.94 373 TYR A N 1
ATOM 2894 C CA . TYR A 1 373 ? 4.387 -1.999 4.054 1.00 98.94 373 TYR A CA 1
ATOM 2895 C C . TYR A 1 373 ? 3.357 -2.067 5.178 1.00 98.94 373 TYR A C 1
ATOM 2897 O O . TYR A 1 373 ? 2.312 -1.420 5.107 1.00 98.94 373 TYR A O 1
ATOM 2905 N N . SER A 1 374 ? 3.660 -2.797 6.249 1.00 98.44 374 SER A N 1
ATOM 2906 C CA . SER A 1 374 ? 2.768 -2.924 7.407 1.00 98.44 374 SER A CA 1
ATOM 2907 C C . SER A 1 374 ? 3.485 -2.733 8.739 1.00 98.44 374 SER A C 1
ATOM 2909 O O . SER A 1 374 ? 4.631 -3.148 8.890 1.00 98.44 374 SER A O 1
ATOM 2911 N N . LYS A 1 375 ? 2.793 -2.173 9.733 1.00 95.94 375 LYS A N 1
ATOM 2912 C CA . LYS A 1 375 ? 3.233 -2.113 11.136 1.00 95.94 375 LYS A CA 1
ATOM 2913 C C . LYS A 1 375 ? 2.058 -2.376 12.080 1.00 95.94 375 LYS A C 1
ATOM 2915 O O . LYS A 1 375 ? 0.894 -2.334 11.680 1.00 95.94 375 LYS A O 1
ATOM 2920 N N . GLY A 1 376 ? 2.372 -2.609 13.349 1.00 92.19 376 GLY A N 1
ATOM 2921 C CA . GLY A 1 376 ? 1.404 -2.779 14.424 1.00 92.19 376 GLY A CA 1
ATOM 2922 C C . GLY A 1 376 ? 0.997 -4.238 14.536 1.00 92.19 376 GLY A C 1
ATOM 2923 O O . GLY A 1 376 ? 1.826 -5.133 14.406 1.00 92.19 376 GLY A O 1
ATOM 2924 N N . ARG A 1 377 ? -0.292 -4.487 14.759 1.00 92.94 377 ARG A N 1
ATOM 2925 C CA . ARG A 1 377 ? -0.822 -5.843 14.961 1.00 92.94 377 ARG A CA 1
ATOM 2926 C C . ARG A 1 377 ? -1.059 -6.629 13.664 1.00 92.94 377 ARG A C 1
ATOM 2928 O O . ARG A 1 377 ? -1.628 -7.716 13.713 1.00 92.94 377 ARG A O 1
ATOM 2935 N N . ALA A 1 378 ? -0.636 -6.098 12.517 1.00 96.12 378 ALA A N 1
ATOM 2936 C CA . ALA A 1 378 ? -0.702 -6.787 11.232 1.00 96.12 378 ALA A CA 1
ATOM 2937 C C . ALA A 1 378 ? 0.517 -7.688 11.018 1.00 96.12 378 ALA A C 1
ATOM 2939 O O . ALA A 1 378 ? 1.654 -7.226 11.070 1.00 96.12 378 ALA A O 1
ATOM 2940 N N . GLN A 1 379 ? 0.266 -8.954 10.700 1.00 96.44 379 GLN A N 1
ATOM 2941 C CA . GLN A 1 379 ? 1.284 -9.913 10.290 1.00 96.44 379 GLN A CA 1
ATOM 2942 C C . GLN A 1 379 ? 0.978 -10.410 8.880 1.00 96.44 379 GLN A C 1
ATOM 2944 O O . GLN A 1 379 ? -0.091 -10.976 8.655 1.00 96.44 379 GLN A O 1
ATOM 2949 N N . ALA A 1 380 ? 1.900 -10.196 7.939 1.00 98.12 380 ALA A N 1
ATOM 2950 C CA . ALA A 1 380 ? 1.773 -10.733 6.587 1.00 98.12 380 ALA A CA 1
ATOM 2951 C C . ALA A 1 380 ? 1.822 -12.267 6.626 1.00 98.12 380 ALA A C 1
ATOM 2953 O O . ALA A 1 380 ? 2.668 -12.847 7.308 1.00 98.12 380 ALA A O 1
ATOM 2954 N N . THR A 1 381 ? 0.912 -12.913 5.905 1.00 98.62 381 THR A N 1
ATOM 2955 C CA . THR A 1 381 ? 0.829 -14.378 5.777 1.00 98.62 381 THR A CA 1
ATOM 2956 C C . THR A 1 381 ? 0.989 -14.856 4.339 1.00 98.62 381 THR A C 1
ATOM 2958 O O . THR A 1 381 ? 1.318 -16.016 4.121 1.00 98.62 381 THR A O 1
ATOM 2961 N N . ASP A 1 382 ? 0.778 -13.969 3.368 1.00 98.81 382 ASP A N 1
ATOM 2962 C CA . ASP A 1 382 ? 0.996 -14.199 1.942 1.00 98.81 382 ASP A CA 1
ATOM 2963 C C . ASP A 1 382 ? 1.246 -12.851 1.257 1.00 98.81 382 ASP A C 1
ATOM 2965 O O . ASP A 1 382 ? 0.711 -11.827 1.694 1.00 98.81 382 ASP A O 1
ATOM 2969 N N . SER A 1 383 ? 2.034 -12.841 0.187 1.00 98.81 383 SER A N 1
ATOM 2970 C CA . SER A 1 383 ? 2.250 -11.662 -0.650 1.00 98.81 383 SER A CA 1
ATOM 2971 C C . SER A 1 383 ? 2.620 -12.090 -2.059 1.00 98.81 383 SER A C 1
ATOM 2973 O O . SER A 1 383 ? 3.393 -13.028 -2.242 1.00 98.81 383 SER A O 1
ATOM 2975 N N . LYS A 1 384 ? 2.071 -11.420 -3.069 1.00 98.75 384 LYS A N 1
ATOM 2976 C CA . LYS A 1 384 ? 2.354 -11.735 -4.468 1.00 98.75 384 LYS A CA 1
ATOM 2977 C C . LYS A 1 384 ? 2.221 -10.526 -5.376 1.00 98.75 384 LYS A C 1
ATOM 2979 O O . LYS A 1 384 ? 1.376 -9.656 -5.157 1.00 98.75 384 LYS A O 1
ATOM 2984 N N . VAL A 1 385 ? 2.992 -10.562 -6.456 1.00 98.69 385 VAL A N 1
ATOM 2985 C CA . VAL A 1 385 ? 2.720 -9.769 -7.652 1.00 98.69 385 VAL A CA 1
ATOM 2986 C C . VAL A 1 385 ? 1.491 -10.360 -8.345 1.00 98.69 385 VAL A C 1
ATOM 2988 O O . VAL A 1 385 ? 1.384 -11.575 -8.527 1.00 98.69 385 VAL A O 1
ATOM 2991 N N . PHE A 1 386 ? 0.530 -9.514 -8.693 1.00 98.62 386 PHE A N 1
ATOM 2992 C CA . PHE A 1 386 ? -0.756 -9.913 -9.243 1.00 98.62 386 PHE A CA 1
ATOM 2993 C C . PHE A 1 386 ? -1.038 -9.204 -10.561 1.00 98.62 386 PHE A C 1
ATOM 2995 O O . PHE A 1 386 ? -1.014 -7.977 -10.651 1.00 98.62 386 PHE A O 1
ATOM 3002 N N . MET A 1 387 ? -1.375 -10.009 -11.565 1.00 98.00 387 MET A N 1
ATOM 3003 C CA . MET A 1 387 ? -1.853 -9.577 -12.870 1.00 98.00 387 MET A CA 1
ATOM 3004 C C . MET A 1 387 ? -2.877 -10.575 -13.407 1.00 98.00 387 MET A C 1
ATOM 3006 O O . MET A 1 387 ? -2.950 -11.719 -12.954 1.00 98.00 387 MET A O 1
ATOM 3010 N N . VAL A 1 388 ? -3.649 -10.149 -14.404 1.00 97.00 388 VAL A N 1
ATOM 3011 C CA . VAL A 1 388 ? -4.585 -11.004 -15.141 1.00 97.00 388 VAL A CA 1
ATOM 3012 C C . VAL A 1 388 ? -4.029 -11.269 -16.535 1.00 97.00 388 VAL A C 1
ATOM 3014 O O . VAL A 1 388 ? -3.681 -10.338 -17.259 1.00 97.00 388 VAL A O 1
ATOM 3017 N N . GLY A 1 389 ? -3.987 -12.543 -16.924 1.00 95.94 389 GLY A N 1
ATOM 3018 C CA . GLY A 1 389 ? -3.482 -12.961 -18.229 1.00 95.94 389 GLY A CA 1
ATOM 3019 C C . GLY A 1 389 ? -1.972 -12.753 -18.381 1.00 95.94 389 GLY A C 1
ATOM 3020 O O . GLY A 1 389 ? -1.228 -12.728 -17.403 1.00 95.94 389 GLY A O 1
ATOM 3021 N N . SER A 1 390 ? -1.526 -12.626 -19.629 1.00 95.75 390 SER A N 1
ATOM 3022 C CA . SER A 1 390 ? -0.127 -12.366 -19.988 1.00 95.75 390 SER A CA 1
ATOM 3023 C C . SER A 1 390 ? -0.062 -11.052 -20.767 1.00 95.75 390 SER A C 1
ATOM 3025 O O . SER A 1 390 ? -0.353 -11.056 -21.969 1.00 95.75 390 SER A O 1
ATOM 3027 N N . PRO A 1 391 ? 0.233 -9.923 -20.097 1.00 96.81 391 PRO A N 1
ATOM 3028 C CA . PRO A 1 391 ? 0.234 -8.612 -20.732 1.00 96.81 391 PRO A CA 1
ATOM 3029 C C . PRO A 1 391 ? 1.197 -8.565 -21.919 1.00 96.81 391 PRO A C 1
ATOM 3031 O O . PRO A 1 391 ? 2.323 -9.054 -21.848 1.00 96.81 391 PRO A O 1
ATOM 3034 N N . ARG A 1 392 ? 0.740 -7.988 -23.030 1.00 98.00 392 ARG A N 1
ATOM 3035 C CA . ARG A 1 392 ? 1.589 -7.668 -24.179 1.00 98.00 392 ARG A CA 1
ATOM 3036 C C . ARG A 1 392 ? 2.283 -6.324 -23.958 1.00 98.00 392 ARG A C 1
ATOM 3038 O O . ARG A 1 392 ? 1.690 -5.453 -23.310 1.00 98.00 392 ARG A O 1
ATOM 3045 N N . PRO A 1 393 ? 3.484 -6.137 -24.532 1.00 97.69 393 PRO A N 1
ATOM 3046 C CA . PRO A 1 393 ? 4.274 -4.934 -24.322 1.00 97.69 393 PRO A CA 1
ATOM 3047 C C . PRO A 1 393 ? 3.634 -3.684 -24.937 1.00 97.69 393 PRO A C 1
ATOM 3049 O O . PRO A 1 393 ? 2.646 -3.739 -25.685 1.00 97.69 393 PRO A O 1
ATOM 3052 N N . TYR A 1 394 ? 4.238 -2.534 -24.642 1.00 96.56 394 TYR A N 1
ATOM 3053 C CA . TYR A 1 394 ? 3.874 -1.254 -25.229 1.00 96.56 394 TYR A CA 1
ATOM 3054 C C . TYR A 1 394 ? 3.791 -1.336 -26.766 1.00 96.56 394 TYR A C 1
ATOM 3056 O O . TYR A 1 394 ? 4.540 -2.057 -27.420 1.00 96.56 394 TYR A O 1
ATOM 3064 N N . GLY A 1 395 ? 2.813 -0.641 -27.352 1.00 95.94 395 GLY A N 1
ATOM 3065 C CA . GLY A 1 395 ? 2.452 -0.772 -28.770 1.00 95.94 395 GLY A CA 1
ATOM 3066 C C . GLY A 1 395 ? 1.492 -1.926 -29.107 1.00 95.94 395 GLY A C 1
ATOM 3067 O O . GLY A 1 395 ? 0.845 -1.861 -30.149 1.00 95.94 395 GLY A O 1
ATOM 3068 N N . GLN A 1 396 ? 1.334 -2.931 -28.235 1.00 97.38 396 GLN A N 1
ATOM 3069 C CA . GLN A 1 396 ? 0.388 -4.052 -28.417 1.00 97.38 396 GLN A CA 1
ATOM 3070 C C . GLN A 1 396 ? -0.588 -4.242 -27.239 1.00 97.38 396 GLN A C 1
ATOM 3072 O O . GLN A 1 396 ? -1.381 -5.187 -27.225 1.00 97.38 396 GLN A O 1
ATOM 3077 N N . HIS A 1 397 ? -0.520 -3.361 -26.243 1.00 97.88 397 HIS A N 1
ATOM 3078 C CA . HIS A 1 397 ? -1.195 -3.485 -24.952 1.00 97.88 397 HIS A CA 1
ATOM 3079 C C . HIS A 1 397 ? -2.690 -3.152 -24.976 1.00 97.88 397 HIS A C 1
ATOM 3081 O O . HIS A 1 397 ? -3.403 -3.478 -24.031 1.00 97.88 397 HIS A O 1
ATOM 3087 N N . GLN A 1 398 ? -3.195 -2.506 -26.031 1.00 98.06 398 GLN A N 1
ATOM 3088 C CA . GLN A 1 398 ? -4.527 -1.887 -26.037 1.00 98.06 398 GLN A CA 1
ATOM 3089 C C . GLN A 1 398 ? -5.657 -2.897 -25.788 1.00 98.06 398 GLN A C 1
ATOM 3091 O O . GLN A 1 398 ? -6.728 -2.521 -25.323 1.00 98.06 398 GLN A O 1
ATOM 3096 N N . ASN A 1 399 ? -5.417 -4.183 -26.059 1.00 97.56 399 ASN A N 1
ATOM 3097 C CA . ASN A 1 399 ? -6.373 -5.267 -25.836 1.00 97.56 399 ASN A CA 1
ATOM 3098 C C . ASN A 1 399 ? -5.970 -6.227 -24.703 1.00 97.56 399 ASN A C 1
ATOM 3100 O O . ASN A 1 399 ? -6.615 -7.261 -24.557 1.00 97.56 399 ASN A O 1
ATOM 3104 N N . ASN A 1 400 ? -4.951 -5.903 -23.899 1.00 98.38 400 ASN A N 1
ATOM 3105 C CA . ASN A 1 400 ? -4.539 -6.717 -22.752 1.00 98.38 400 ASN A CA 1
ATOM 3106 C C . ASN A 1 400 ? -5.700 -6.944 -21.777 1.00 98.38 400 ASN A C 1
ATOM 3108 O O . ASN A 1 400 ? -6.511 -6.043 -21.552 1.00 98.38 400 ASN A O 1
ATOM 3112 N N . ASP A 1 401 ? -5.761 -8.124 -21.158 1.00 97.62 401 ASP A N 1
ATOM 3113 C CA . ASP A 1 401 ? -6.690 -8.383 -20.048 1.00 97.62 401 ASP A CA 1
ATOM 3114 C C . ASP A 1 401 ? -6.305 -7.581 -18.801 1.00 97.62 401 ASP A C 1
ATOM 3116 O O . ASP A 1 401 ? -7.175 -7.100 -18.071 1.00 97.62 401 ASP A O 1
ATOM 3120 N N . TRP A 1 402 ? -5.000 -7.395 -18.592 1.00 98.38 402 TRP A N 1
ATOM 3121 C CA . TRP A 1 402 ? -4.464 -6.495 -17.583 1.00 98.38 402 TRP A CA 1
ATOM 3122 C C . TRP A 1 402 ? -4.579 -5.029 -18.039 1.00 98.38 402 TRP A C 1
ATOM 3124 O O . TRP A 1 402 ? -4.137 -4.710 -19.146 1.00 98.38 402 TRP A O 1
ATOM 3134 N N . PRO A 1 403 ? -5.175 -4.133 -17.230 1.00 97.50 403 PRO A N 1
ATOM 3135 C CA . PRO A 1 403 ? -5.513 -2.783 -17.678 1.00 97.50 403 PRO A CA 1
ATOM 3136 C C . PRO A 1 403 ? -4.430 -1.722 -17.446 1.00 97.50 403 PRO A C 1
ATOM 3138 O O . PRO A 1 403 ? -4.663 -0.568 -17.799 1.00 97.50 403 PRO A O 1
ATOM 3141 N N . THR A 1 404 ? -3.296 -2.073 -16.837 1.00 97.94 404 THR A N 1
ATOM 3142 C CA . THR A 1 404 ? -2.289 -1.104 -16.376 1.00 97.94 404 THR A CA 1
ATOM 3143 C C . THR A 1 404 ? -0.880 -1.533 -16.775 1.00 97.94 404 THR A C 1
ATOM 3145 O O . THR A 1 404 ? -0.637 -2.678 -17.155 1.00 97.94 404 THR A O 1
ATOM 3148 N N . ASP A 1 405 ? 0.055 -0.601 -16.717 1.00 98.19 405 ASP A N 1
ATOM 3149 C CA . ASP A 1 405 ? 1.491 -0.798 -16.913 1.00 98.19 405 ASP A CA 1
ATOM 3150 C C . ASP A 1 405 ? 2.237 -1.145 -15.615 1.00 98.19 405 ASP A C 1
ATOM 3152 O O . ASP A 1 405 ? 3.432 -1.410 -15.663 1.00 98.19 405 ASP A O 1
ATOM 3156 N N . HIS A 1 406 ? 1.551 -1.239 -14.478 1.00 98.69 406 HIS A N 1
ATOM 3157 C CA . HIS A 1 406 ? 2.101 -1.772 -13.230 1.00 98.69 406 HIS A CA 1
ATOM 3158 C C . HIS A 1 406 ? 1.473 -3.121 -12.904 1.00 98.69 406 HIS A C 1
ATOM 3160 O O . HIS A 1 406 ? 0.259 -3.292 -13.009 1.00 98.69 406 HIS A O 1
ATOM 3166 N N . ALA A 1 407 ? 2.264 -4.084 -12.444 1.00 98.75 407 ALA A N 1
ATOM 3167 C CA . ALA A 1 407 ? 1.685 -5.225 -11.751 1.00 98.75 407 ALA A CA 1
ATOM 3168 C C . ALA A 1 407 ? 1.220 -4.790 -10.354 1.00 98.75 407 ALA A C 1
ATOM 3170 O O . ALA A 1 407 ? 1.903 -4.033 -9.671 1.00 98.75 407 ALA A O 1
ATOM 3171 N N . ALA A 1 408 ? 0.070 -5.285 -9.902 1.00 98.81 408 ALA A N 1
ATOM 3172 C CA . ALA A 1 408 ? -0.402 -4.986 -8.556 1.00 98.81 408 ALA A CA 1
ATOM 3173 C C . ALA A 1 408 ? 0.358 -5.817 -7.515 1.00 98.81 408 ALA A C 1
ATOM 3175 O O . ALA A 1 408 ? 0.825 -6.917 -7.808 1.00 98.81 408 ALA A O 1
ATOM 3176 N N . VAL A 1 409 ? 0.387 -5.352 -6.268 1.00 98.94 409 VAL A N 1
ATOM 3177 C CA . VAL A 1 409 ? 0.815 -6.174 -5.126 1.00 98.94 409 VAL A CA 1
ATOM 3178 C C . VAL A 1 409 ? -0.412 -6.547 -4.318 1.00 98.94 409 VAL A C 1
ATOM 3180 O O . VAL A 1 409 ? -1.250 -5.692 -4.037 1.00 98.94 409 VAL A O 1
ATOM 3183 N N . VAL A 1 410 ? -0.537 -7.821 -3.952 1.00 98.94 410 VAL A N 1
ATOM 3184 C CA . VAL A 1 410 ? -1.633 -8.330 -3.124 1.00 98.94 410 VAL A CA 1
ATOM 3185 C C . VAL A 1 410 ? -1.043 -9.100 -1.956 1.00 98.94 410 VAL A C 1
ATOM 3187 O O . VAL A 1 410 ? -0.356 -10.097 -2.168 1.00 98.94 410 VAL A O 1
ATOM 3190 N N . SER A 1 411 ? -1.357 -8.673 -0.737 1.00 98.94 411 SER A N 1
ATOM 3191 C CA . SER A 1 411 ? -0.873 -9.300 0.493 1.00 98.94 411 SER A CA 1
ATOM 3192 C C . SER A 1 411 ? -2.037 -9.689 1.401 1.00 98.94 411 SER A C 1
ATOM 3194 O O . SER A 1 411 ? -3.009 -8.945 1.544 1.00 98.94 411 SER A O 1
ATOM 3196 N N . SER A 1 412 ? -1.944 -10.865 2.017 1.00 98.88 412 SER A N 1
ATOM 3197 C CA . SER A 1 412 ? -2.873 -11.318 3.055 1.00 98.88 412 SER A CA 1
ATOM 3198 C C . SER A 1 412 ? -2.251 -11.084 4.425 1.00 98.88 412 SER A C 1
ATOM 3200 O O . SER A 1 412 ? -1.055 -11.305 4.614 1.00 98.88 412 SER A O 1
ATOM 3202 N N . TYR A 1 413 ? -3.067 -10.652 5.381 1.00 98.69 413 TYR A N 1
ATOM 3203 C CA . TYR A 1 413 ? -2.629 -10.354 6.737 1.00 98.69 413 TYR A CA 1
ATOM 3204 C C . TYR A 1 413 ? -3.522 -11.018 7.764 1.00 98.69 413 TYR A C 1
ATOM 3206 O O . TYR A 1 413 ? -4.742 -11.011 7.619 1.00 98.69 413 TYR A O 1
ATOM 3214 N N . THR A 1 414 ? -2.913 -11.494 8.842 1.00 97.44 414 THR A N 1
ATOM 3215 C CA . THR A 1 414 ? -3.603 -11.710 10.112 1.00 97.44 414 THR A CA 1
ATOM 3216 C C . THR A 1 414 ? -3.523 -10.425 10.926 1.00 97.44 414 THR A C 1
ATOM 3218 O O . THR A 1 414 ? -2.434 -9.903 11.172 1.00 97.44 414 THR A O 1
ATOM 3221 N N . ILE A 1 415 ? -4.674 -9.913 11.348 1.00 95.50 415 ILE A N 1
ATOM 3222 C CA . ILE A 1 415 ? -4.794 -8.772 12.250 1.00 95.50 415 ILE A CA 1
ATOM 3223 C C . ILE A 1 415 ? -5.006 -9.310 13.658 1.00 95.50 415 ILE A C 1
ATOM 3225 O O . ILE A 1 415 ? -6.075 -9.828 13.971 1.00 95.50 415 ILE A O 1
ATOM 3229 N N . ASN A 1 416 ? -3.969 -9.232 14.486 1.00 88.50 416 ASN A N 1
ATOM 3230 C CA . ASN A 1 416 ? -3.988 -9.761 15.847 1.00 88.50 416 ASN A CA 1
ATOM 3231 C C . ASN A 1 416 ? -4.739 -8.822 16.812 1.00 88.50 416 ASN A C 1
ATOM 3233 O O . ASN A 1 416 ? -4.629 -7.619 16.618 1.00 88.50 416 ASN A O 1
ATOM 3237 N N . PRO A 1 417 ? -5.438 -9.333 17.847 1.00 75.69 417 PRO A N 1
ATOM 3238 C CA . PRO A 1 417 ? -6.127 -8.556 18.893 1.00 75.69 417 PRO A CA 1
ATOM 3239 C C . PRO A 1 417 ? -5.315 -7.484 19.619 1.00 75.69 417 PRO A C 1
ATOM 3241 O O . PRO A 1 417 ? -4.088 -7.658 19.787 1.00 75.69 417 PRO A O 1
#